Protein AF-A0A1Y2WF21-F1 (afdb_monomer_lite)

Sequence (396 aa):
MNDINPVLWDSDSPTSTESGTMVPTPSASRANSISQSSSTYVPPGPLDLTTLSTSSWRQPYPSIGQFAMTESDEVVAAGPNGLFYFRRIKDHDTQPWSEPRPFPSVQATLNESTVSGLALYSGRNSKGPDLLYLYCVSGGVLYSFYLIDKNHSSFIQGPSPLALYKVTGNPAVVRSSHSYSSYDQWSLVVACQSGGLLHTSATNSPSYNKSVSTRWEAVDHLATDLGIISAVSIVAIDKSSTFSDGEIELVAVCISRGQLHVVQGSFINQRKWEGKTSTRILHPGGVTGNPVLIANHVRAHQLDLLVPSAEGGIFHFVRTQSAPNDWHMIGRVAFPQNIPPASCLSFNSRFATHGTHELYALVQICGRLYHVKTTSNILPWHNSRLNPIEQPGPFF

Radius of gyration: 25.0 Å; chains: 1; bounding box: 71×90×62 Å

Structure (mmCIF, N/CA/C/O backbone):
data_AF-A0A1Y2WF21-F1
#
_entry.id   AF-A0A1Y2WF21-F1
#
loop_
_atom_site.group_PDB
_atom_site.id
_atom_site.type_symbol
_atom_site.label_atom_id
_atom_site.label_alt_id
_atom_site.label_comp_id
_atom_site.label_asym_id
_atom_site.label_entity_id
_atom_site.label_seq_id
_atom_site.pdbx_PDB_ins_code
_atom_site.Cartn_x
_atom_site.Cartn_y
_atom_site.Cartn_z
_atom_site.occupancy
_atom_site.B_iso_or_equiv
_atom_site.auth_seq_id
_atom_site.auth_comp_id
_atom_site.auth_asym_id
_atom_site.auth_atom_id
_atom_site.pdbx_PDB_model_num
ATOM 1 N N . MET A 1 1 ? -44.542 -40.855 -1.259 1.00 38.06 1 MET A N 1
ATOM 2 C CA .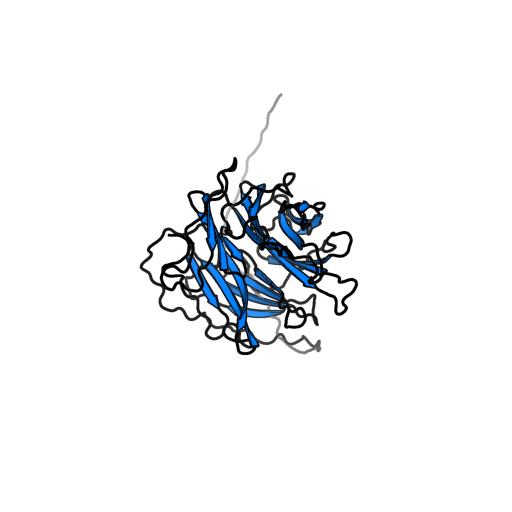 MET A 1 1 ? -44.920 -42.041 -0.461 1.00 38.06 1 MET A CA 1
ATOM 3 C C . MET A 1 1 ? -44.868 -43.249 -1.370 1.00 38.06 1 MET A C 1
ATOM 5 O O . MET A 1 1 ? -45.180 -43.089 -2.544 1.00 38.06 1 MET A O 1
ATOM 9 N N . ASN A 1 2 ? -44.496 -44.394 -0.800 1.00 35.12 2 ASN A N 1
ATOM 10 C CA . ASN A 1 2 ? -44.245 -45.691 -1.437 1.00 35.12 2 ASN A CA 1
ATOM 11 C C . ASN A 1 2 ? -42.897 -45.795 -2.166 1.00 35.12 2 ASN A C 1
ATOM 13 O O . ASN A 1 2 ? -42.768 -45.564 -3.365 1.00 35.12 2 ASN A O 1
ATOM 17 N N . ASP A 1 3 ? -41.910 -46.166 -1.356 1.00 31.25 3 ASP A N 1
ATOM 18 C CA . ASP A 1 3 ? -40.654 -46.826 -1.701 1.00 31.25 3 ASP A CA 1
ATOM 19 C C . ASP A 1 3 ? -40.860 -48.197 -2.388 1.00 31.25 3 ASP A C 1
ATOM 21 O O . ASP A 1 3 ? -41.972 -48.729 -2.389 1.00 31.25 3 ASP A O 1
ATOM 25 N N . ILE A 1 4 ? -39.751 -48.791 -2.867 1.00 34.94 4 ILE A N 1
ATOM 26 C CA . ILE A 1 4 ? -39.269 -50.182 -2.622 1.00 34.94 4 ILE A CA 1
ATOM 27 C C . ILE A 1 4 ? -38.436 -50.704 -3.827 1.00 34.94 4 ILE A C 1
ATOM 29 O O . ILE A 1 4 ? -38.961 -51.121 -4.854 1.00 34.94 4 ILE A O 1
ATOM 33 N N . ASN A 1 5 ? -37.105 -50.689 -3.650 1.00 35.59 5 ASN A N 1
ATOM 34 C CA . ASN A 1 5 ? -36.097 -51.587 -4.274 1.00 35.59 5 ASN A CA 1
ATOM 35 C C . ASN A 1 5 ? -36.220 -53.019 -3.656 1.00 35.59 5 ASN A C 1
ATOM 37 O O . ASN A 1 5 ? -36.968 -53.110 -2.681 1.00 35.59 5 ASN A O 1
ATOM 41 N N . PRO A 1 6 ? -35.492 -54.112 -4.042 1.00 49.31 6 PRO A N 1
ATOM 42 C CA . PRO A 1 6 ? -34.198 -54.186 -4.764 1.00 49.31 6 PRO A CA 1
ATOM 43 C C . PRO A 1 6 ? -33.973 -55.417 -5.701 1.00 49.31 6 PRO A C 1
ATOM 45 O O . PRO A 1 6 ? -34.881 -56.214 -5.903 1.00 49.31 6 PRO A O 1
ATOM 48 N N . VAL A 1 7 ? -32.733 -55.550 -6.230 1.00 31.39 7 VAL A N 1
ATOM 49 C CA . VAL A 1 7 ? -31.875 -56.750 -6.541 1.00 31.39 7 VAL A CA 1
ATOM 50 C C . VAL A 1 7 ? -30.767 -56.248 -7.506 1.00 31.39 7 VAL A C 1
ATOM 52 O O . VAL A 1 7 ? -31.122 -55.756 -8.571 1.00 31.39 7 VAL A O 1
ATOM 55 N N . LEU A 1 8 ? -29.445 -56.179 -7.248 1.00 28.67 8 LEU A N 1
ATOM 56 C CA . LEU A 1 8 ? -28.503 -56.651 -6.198 1.00 28.67 8 LEU A CA 1
ATOM 57 C C . LEU A 1 8 ? -27.903 -58.072 -6.407 1.00 28.67 8 LEU A C 1
ATOM 59 O O . LEU A 1 8 ? -28.650 -58.990 -6.717 1.00 28.67 8 LEU A O 1
ATOM 63 N N . TRP A 1 9 ? -26.589 -58.225 -6.136 1.00 29.02 9 TRP A N 1
ATOM 64 C CA . TRP A 1 9 ? -25.679 -59.388 -6.332 1.00 29.02 9 TRP A CA 1
ATOM 65 C C . TRP A 1 9 ? -25.315 -59.689 -7.809 1.00 29.02 9 TRP A C 1
ATOM 67 O O . TRP A 1 9 ? -26.204 -59.735 -8.650 1.00 29.02 9 TRP A O 1
ATOM 77 N N . ASP A 1 10 ? -24.071 -59.964 -8.230 1.00 27.72 10 ASP A N 1
ATOM 78 C CA . ASP A 1 10 ? -22.703 -59.763 -7.682 1.00 27.72 10 ASP A CA 1
ATOM 79 C C . ASP A 1 10 ? -21.684 -60.082 -8.832 1.00 27.72 10 ASP A C 1
ATOM 81 O O . ASP A 1 10 ? -22.137 -60.497 -9.901 1.00 27.72 10 ASP A O 1
ATOM 85 N N . SER A 1 11 ? -20.347 -59.926 -8.799 1.00 26.61 11 SER A N 1
ATOM 86 C CA . SER A 1 11 ? -19.338 -59.503 -7.796 1.00 26.61 11 SER A CA 1
ATOM 87 C C . SER A 1 11 ? -18.026 -59.016 -8.510 1.00 26.61 11 SER A C 1
ATOM 89 O O . SER A 1 11 ? -18.072 -58.515 -9.631 1.00 26.61 11 SER A O 1
ATOM 91 N N . ASP A 1 12 ? -16.863 -59.200 -7.864 1.00 25.42 12 ASP A N 1
ATOM 92 C CA . ASP A 1 12 ? -15.486 -59.371 -8.384 1.00 25.42 12 ASP A CA 1
ATOM 93 C C . ASP A 1 12 ? -14.573 -58.160 -8.713 1.00 25.42 12 ASP A C 1
ATOM 95 O O . ASP A 1 12 ? -14.558 -57.530 -9.768 1.00 25.42 12 ASP A O 1
ATOM 99 N N . SER A 1 13 ? -13.664 -57.944 -7.762 1.00 27.80 13 SER A N 1
ATOM 100 C CA . SER A 1 13 ? -12.319 -57.349 -7.826 1.00 27.80 13 SER A CA 1
ATOM 101 C C . SER A 1 13 ? -11.525 -57.984 -6.655 1.00 27.80 13 SER A C 1
ATOM 103 O O . SER A 1 13 ? -12.179 -58.584 -5.797 1.00 27.80 13 SER A O 1
ATOM 105 N N . PRO A 1 14 ? -10.186 -57.850 -6.493 1.00 37.50 14 PRO A N 1
ATOM 106 C CA . PRO A 1 14 ? -9.177 -57.141 -7.297 1.00 37.50 14 PRO A CA 1
ATOM 107 C C . PRO A 1 14 ? -7.892 -57.979 -7.569 1.00 37.50 14 PRO A C 1
ATOM 109 O O . PRO A 1 14 ? -7.777 -59.109 -7.109 1.00 37.50 14 PRO A O 1
ATOM 112 N N . THR A 1 15 ? -6.894 -57.398 -8.259 1.00 26.89 15 THR A N 1
ATOM 113 C CA . THR A 1 15 ? -5.407 -57.575 -8.141 1.00 26.89 15 THR A CA 1
ATOM 114 C C . THR A 1 15 ? -4.737 -57.043 -9.426 1.00 26.89 15 THR A C 1
ATOM 116 O O . THR A 1 15 ? -5.370 -57.042 -10.474 1.00 26.89 15 THR A O 1
ATOM 119 N N . SER A 1 16 ? -3.482 -56.582 -9.483 1.00 25.33 16 SER A N 1
ATOM 120 C CA . SER A 1 16 ? -2.619 -55.892 -8.505 1.00 25.33 16 SER A CA 1
ATOM 121 C C . SER A 1 16 ? -1.364 -55.362 -9.229 1.00 25.33 16 SER A C 1
ATOM 123 O O . SER A 1 16 ? -0.730 -56.135 -9.936 1.00 25.33 16 SER A O 1
ATOM 125 N N . THR A 1 17 ? -0.973 -54.110 -8.951 1.00 24.55 17 THR A N 1
ATOM 126 C CA . THR A 1 17 ? 0.406 -53.546 -9.020 1.00 24.55 17 THR A CA 1
ATOM 127 C C . THR A 1 17 ? 1.249 -53.532 -10.320 1.00 24.55 17 THR A C 1
ATOM 129 O O . THR A 1 17 ? 1.312 -54.479 -11.085 1.00 24.55 17 THR A O 1
ATOM 132 N N . GLU A 1 18 ? 2.025 -52.438 -10.417 1.00 25.33 18 GLU A N 1
ATOM 133 C CA . GLU A 1 18 ? 3.305 -52.233 -11.136 1.00 25.33 18 GLU A CA 1
ATOM 134 C C . GLU A 1 18 ? 3.357 -51.744 -12.609 1.00 25.33 18 GLU A C 1
ATOM 136 O O . GLU A 1 18 ? 3.348 -52.492 -13.577 1.00 25.33 18 GLU A O 1
ATOM 141 N N . SER A 1 19 ? 3.558 -50.418 -12.715 1.00 24.42 19 SER A N 1
ATOM 142 C CA . SER A 1 19 ? 4.787 -49.771 -13.230 1.00 24.42 19 SER A CA 1
ATOM 143 C C . SER A 1 19 ? 5.284 -50.046 -14.659 1.00 24.42 19 SER A C 1
ATOM 145 O O . SER A 1 19 ? 5.825 -51.107 -14.948 1.00 24.42 19 SER A O 1
ATOM 147 N N . GLY A 1 20 ? 5.319 -48.998 -15.504 1.00 23.25 20 GLY A N 1
ATOM 148 C CA . GLY A 1 20 ? 6.122 -49.047 -16.739 1.00 23.25 20 GLY A CA 1
ATOM 149 C C . GLY A 1 20 ? 5.909 -47.966 -17.809 1.00 23.25 20 GLY A C 1
ATOM 150 O O . GLY A 1 20 ? 5.874 -48.309 -18.988 1.00 23.25 20 GLY A O 1
ATOM 151 N N . THR A 1 21 ? 5.782 -46.674 -17.478 1.00 25.59 21 THR A N 1
ATOM 152 C CA . THR A 1 21 ? 5.677 -45.631 -18.525 1.00 25.59 21 THR A CA 1
ATOM 153 C C . THR A 1 21 ? 7.058 -45.253 -19.071 1.00 25.59 21 THR A C 1
ATOM 155 O O . THR A 1 21 ? 7.797 -44.499 -18.439 1.00 25.59 21 THR A O 1
ATOM 158 N N . MET A 1 22 ? 7.414 -45.763 -20.254 1.00 24.64 22 MET A N 1
ATOM 159 C CA . MET A 1 22 ? 8.662 -45.389 -20.933 1.00 24.64 22 MET A CA 1
ATOM 160 C C . MET A 1 22 ? 8.644 -43.932 -21.419 1.00 24.64 22 MET A C 1
ATOM 162 O O . MET A 1 22 ? 7.673 -43.473 -22.020 1.00 24.64 22 MET A O 1
ATOM 166 N N . VAL A 1 23 ? 9.759 -43.230 -21.207 1.00 25.30 23 VAL A N 1
ATOM 167 C CA . VAL A 1 23 ? 10.013 -41.874 -21.714 1.00 25.30 23 VAL A CA 1
ATOM 168 C C . VAL A 1 23 ? 10.704 -41.960 -23.082 1.00 25.30 23 VAL A C 1
ATOM 170 O O . VAL A 1 23 ? 11.808 -42.502 -23.151 1.00 25.30 23 VAL A O 1
ATOM 173 N N . PRO A 1 24 ? 10.129 -41.407 -24.166 1.00 26.61 24 PRO A N 1
ATOM 174 C CA . PRO A 1 24 ? 10.838 -41.236 -25.426 1.00 26.61 24 PRO A CA 1
ATOM 175 C C . PRO A 1 24 ? 11.580 -39.892 -25.455 1.00 26.61 24 PRO A C 1
ATOM 177 O O . PRO A 1 24 ? 10.970 -38.823 -25.471 1.00 26.61 24 PRO A O 1
ATOM 180 N N . THR A 1 25 ? 12.909 -39.943 -25.505 1.00 28.22 25 THR A N 1
ATOM 181 C CA . THR A 1 25 ? 13.780 -38.779 -25.732 1.00 28.22 25 THR A CA 1
ATOM 182 C C . THR A 1 25 ? 13.829 -38.418 -27.224 1.00 28.22 25 THR A C 1
ATOM 184 O O . THR A 1 25 ? 14.156 -39.291 -28.028 1.00 28.22 25 THR A O 1
ATOM 187 N N . PRO A 1 26 ? 13.624 -37.149 -27.625 1.00 27.75 26 PRO A N 1
ATOM 188 C CA . PRO A 1 26 ? 14.030 -36.663 -28.943 1.00 27.75 26 PRO A CA 1
ATOM 189 C C . PRO A 1 26 ? 15.386 -35.946 -28.864 1.00 27.75 26 PRO A C 1
ATOM 191 O O . PRO A 1 26 ? 15.542 -34.943 -28.167 1.00 27.75 26 PRO A O 1
ATOM 194 N N . SER A 1 27 ? 16.369 -36.456 -29.604 1.00 25.55 27 SER A N 1
ATOM 195 C CA . SER A 1 27 ? 17.699 -35.850 -29.742 1.00 25.55 27 SER A CA 1
ATOM 196 C C . SER A 1 27 ? 17.666 -34.543 -30.544 1.00 25.55 27 SER A C 1
ATOM 198 O O . SER A 1 27 ? 16.864 -34.371 -31.460 1.00 25.55 27 SER A O 1
ATOM 200 N N . ALA A 1 28 ? 18.584 -33.625 -30.239 1.00 29.52 28 ALA A N 1
ATOM 201 C CA . ALA A 1 28 ? 18.670 -32.321 -30.894 1.00 29.52 28 ALA A CA 1
ATOM 202 C C . ALA A 1 28 ? 19.182 -32.386 -32.347 1.00 29.52 28 ALA A C 1
ATOM 204 O O . ALA A 1 28 ? 20.128 -33.116 -32.634 1.00 29.52 28 ALA A O 1
ATOM 205 N N . SER A 1 29 ? 18.678 -31.505 -33.226 1.00 27.75 29 SER A N 1
ATOM 206 C CA . SER A 1 29 ? 19.541 -30.683 -34.101 1.00 27.75 29 SER A CA 1
ATOM 207 C C . SER A 1 29 ? 18.800 -29.559 -34.860 1.00 27.75 29 SER A C 1
ATOM 209 O O . SER A 1 29 ? 17.674 -29.721 -35.308 1.00 27.75 29 SER A O 1
ATOM 211 N N . ARG A 1 30 ? 19.521 -28.438 -35.043 1.00 26.12 30 ARG A N 1
ATOM 212 C CA . ARG A 1 30 ? 19.335 -27.344 -36.030 1.00 26.12 30 ARG A CA 1
ATOM 213 C C . ARG A 1 30 ? 18.093 -26.433 -35.957 1.00 26.12 30 ARG A C 1
ATOM 215 O O . ARG A 1 30 ? 17.154 -26.534 -36.731 1.00 26.12 30 ARG A O 1
ATOM 222 N N . ALA A 1 31 ? 18.251 -25.407 -35.119 1.00 29.44 31 ALA A N 1
ATOM 223 C CA . ALA A 1 31 ? 18.322 -23.995 -35.525 1.00 29.44 31 ALA A CA 1
ATOM 224 C C . ALA A 1 31 ? 17.343 -23.458 -36.595 1.00 29.44 31 ALA A C 1
ATOM 226 O O . ALA A 1 31 ? 17.548 -23.640 -37.792 1.00 29.44 31 ALA A O 1
ATOM 227 N N . ASN A 1 32 ? 16.441 -22.580 -36.148 1.00 26.05 32 ASN A N 1
ATOM 228 C CA . ASN A 1 32 ? 16.127 -21.344 -36.866 1.00 26.05 32 ASN A CA 1
ATOM 229 C C . ASN A 1 32 ? 16.119 -20.180 -35.865 1.00 26.05 32 ASN A C 1
ATOM 231 O O . ASN A 1 32 ? 15.619 -20.310 -34.748 1.00 26.05 32 ASN A O 1
ATOM 235 N N . SER A 1 33 ? 16.748 -19.067 -36.236 1.00 35.03 33 SER A N 1
ATOM 236 C CA . SER A 1 33 ? 17.044 -17.954 -35.334 1.00 35.03 33 SER A CA 1
ATOM 237 C C . SER A 1 33 ? 15.848 -17.022 -35.148 1.00 35.03 33 SER A C 1
ATOM 239 O O . SER A 1 33 ? 15.512 -16.260 -36.053 1.00 35.03 33 SER A O 1
ATOM 241 N N . ILE A 1 34 ? 15.281 -17.005 -33.943 1.00 30.16 34 ILE A N 1
ATOM 242 C CA . ILE A 1 34 ? 14.527 -15.859 -33.427 1.00 30.16 34 ILE A CA 1
ATOM 243 C C . ILE A 1 34 ? 15.347 -15.302 -32.266 1.00 30.16 34 ILE A C 1
ATOM 245 O O . ILE A 1 34 ? 15.640 -16.014 -31.306 1.00 30.16 34 ILE A O 1
ATOM 249 N N . SER A 1 35 ? 15.766 -14.045 -32.381 1.00 28.11 35 SER A N 1
ATOM 250 C CA . SER A 1 35 ? 16.578 -13.359 -31.379 1.00 28.11 35 SER A CA 1
ATOM 251 C C . SER A 1 35 ? 15.769 -13.123 -30.103 1.00 28.11 35 SER A C 1
ATOM 253 O O . SER A 1 35 ? 15.058 -12.124 -29.987 1.00 28.11 35 SER A O 1
ATOM 255 N N . GLN A 1 36 ? 15.883 -14.035 -29.137 1.00 29.95 36 GLN A N 1
ATOM 256 C CA . GLN A 1 36 ? 15.443 -13.772 -27.771 1.00 29.95 36 GLN A CA 1
ATOM 257 C C . GLN A 1 36 ? 16.293 -12.642 -27.184 1.00 29.95 36 GLN A C 1
ATOM 259 O O . GLN A 1 36 ? 17.523 -12.714 -27.173 1.00 29.95 36 GLN A O 1
ATOM 264 N N . SER A 1 37 ? 15.629 -11.602 -26.682 1.00 29.11 37 SER A N 1
ATOM 265 C CA . SER A 1 37 ? 16.255 -10.557 -25.878 1.00 29.11 37 SER A CA 1
ATOM 266 C C . SER A 1 37 ? 16.905 -11.184 -24.645 1.00 29.11 37 SER A C 1
ATOM 268 O O . SER A 1 37 ? 16.221 -11.789 -23.818 1.00 29.11 37 SER A O 1
ATOM 270 N N . SER A 1 38 ? 18.221 -11.040 -24.518 1.00 32.75 38 SER A N 1
ATOM 271 C CA . SER A 1 38 ? 19.000 -11.577 -23.405 1.00 32.75 38 SER A CA 1
ATOM 272 C C . SER A 1 38 ? 18.574 -10.952 -22.072 1.00 32.75 38 SER A C 1
ATOM 274 O O . SER A 1 38 ? 18.927 -9.808 -21.787 1.00 32.75 38 SER A O 1
ATOM 276 N N . SER A 1 39 ? 17.855 -11.700 -21.230 1.00 34.22 39 SER A N 1
ATOM 277 C CA . SER A 1 39 ? 17.622 -11.310 -19.836 1.00 34.22 39 SER A CA 1
ATOM 278 C C . SER A 1 39 ? 18.895 -11.545 -19.020 1.00 34.22 39 SER A C 1
ATOM 280 O O . SER A 1 39 ? 19.296 -12.690 -18.789 1.00 34.22 39 SER A O 1
ATOM 282 N N . THR A 1 40 ? 19.552 -10.466 -18.608 1.00 36.28 40 THR A N 1
ATOM 283 C CA . THR A 1 40 ? 20.873 -10.512 -17.974 1.00 36.28 40 THR A CA 1
ATOM 284 C C . THR A 1 40 ? 20.813 -11.056 -16.538 1.00 36.28 40 THR A C 1
ATOM 286 O O . THR A 1 40 ? 20.223 -10.442 -15.660 1.00 36.28 40 THR A O 1
ATOM 289 N N . TYR A 1 41 ? 21.440 -12.220 -16.350 1.00 31.78 41 TYR A N 1
ATOM 290 C CA . TYR A 1 41 ? 21.929 -12.889 -15.128 1.00 31.78 41 TYR A CA 1
ATOM 291 C C . TYR A 1 41 ? 21.590 -12.316 -13.724 1.00 31.78 41 TYR A C 1
ATOM 293 O O . TYR A 1 41 ? 21.931 -11.185 -13.388 1.00 31.78 41 TYR A O 1
ATOM 301 N N . VAL A 1 42 ? 21.053 -13.177 -12.845 1.00 46.22 42 VAL A N 1
ATOM 302 C CA . VAL A 1 42 ? 20.720 -12.900 -11.428 1.00 46.22 42 VAL A CA 1
ATOM 303 C C . VAL A 1 42 ? 21.725 -13.598 -10.501 1.00 46.22 42 VAL A C 1
ATOM 305 O O . VAL A 1 42 ? 21.850 -14.820 -10.578 1.00 46.22 42 VAL A O 1
ATOM 308 N N . PRO A 1 43 ? 22.419 -12.863 -9.608 1.00 34.88 43 PRO A N 1
ATOM 309 C CA . PRO A 1 43 ? 22.374 -13.242 -8.187 1.00 34.88 43 PRO A CA 1
ATOM 310 C C . PRO A 1 43 ? 22.566 -12.068 -7.199 1.00 34.88 43 PRO A C 1
ATOM 312 O O . PRO A 1 43 ? 23.615 -11.422 -7.186 1.00 34.88 43 PRO A O 1
ATOM 315 N N . PRO A 1 44 ? 21.640 -11.874 -6.248 1.00 47.03 44 PRO A N 1
ATOM 316 C CA . PRO A 1 44 ? 22.011 -11.382 -4.922 1.00 47.03 44 PRO A CA 1
ATOM 317 C C . PRO A 1 44 ? 22.332 -12.552 -3.989 1.00 47.03 44 PRO A C 1
ATOM 319 O O . PRO A 1 44 ? 21.581 -13.525 -3.911 1.00 47.03 44 PRO A O 1
ATOM 322 N N . GLY A 1 45 ? 23.448 -12.445 -3.268 1.00 47.03 45 GLY A N 1
ATOM 323 C CA . GLY A 1 45 ? 23.753 -13.345 -2.156 1.00 47.03 45 GLY A CA 1
ATOM 324 C C . GLY A 1 45 ? 22.784 -13.159 -0.978 1.00 47.03 45 GLY A C 1
ATOM 325 O O . GLY A 1 45 ? 21.966 -12.230 -0.988 1.00 47.03 45 GLY A O 1
ATOM 326 N N . PRO A 1 46 ? 22.862 -14.023 0.049 1.00 49.72 46 PRO A N 1
ATOM 327 C CA . PRO A 1 46 ? 22.112 -13.819 1.283 1.00 49.72 46 PRO A CA 1
ATOM 328 C C . PRO A 1 46 ? 22.493 -12.481 1.927 1.00 49.72 46 PRO A C 1
ATOM 330 O O . PRO A 1 46 ? 23.646 -12.055 1.850 1.00 49.72 46 PRO A O 1
ATOM 333 N N . LEU A 1 47 ? 21.537 -11.831 2.594 1.00 52.78 47 LEU A N 1
ATOM 334 C CA . LEU A 1 47 ? 21.857 -10.695 3.461 1.00 52.78 47 LEU A CA 1
ATOM 335 C C . LEU A 1 47 ? 22.750 -11.173 4.610 1.00 52.78 47 LEU A C 1
ATOM 337 O O . LEU A 1 47 ? 22.383 -12.106 5.328 1.00 52.78 47 LEU A O 1
ATOM 341 N N . ASP A 1 48 ? 23.882 -10.498 4.809 1.00 49.31 48 ASP A N 1
ATOM 342 C CA . ASP A 1 48 ? 24.742 -10.709 5.973 1.00 49.31 48 ASP A CA 1
ATOM 343 C C . ASP A 1 48 ? 23.938 -10.412 7.246 1.00 49.31 48 ASP A C 1
ATOM 345 O O . ASP A 1 48 ? 23.536 -9.270 7.494 1.00 49.31 48 ASP A O 1
ATOM 349 N N . LEU A 1 49 ? 23.727 -11.426 8.083 1.00 42.91 49 LEU A N 1
ATOM 350 C CA . LEU A 1 49 ? 23.226 -11.228 9.437 1.00 42.91 49 LEU A CA 1
ATOM 351 C C . LEU A 1 49 ? 24.397 -10.958 10.376 1.00 42.91 49 LEU A C 1
ATOM 353 O O . LEU A 1 49 ? 25.292 -11.790 10.523 1.00 42.91 49 LEU A O 1
ATOM 357 N N . THR A 1 50 ? 24.335 -9.848 11.110 1.00 40.75 50 THR A N 1
ATOM 358 C CA . THR A 1 50 ? 24.906 -9.855 12.458 1.00 40.75 50 THR A CA 1
ATOM 359 C C . THR A 1 50 ? 24.118 -10.862 13.292 1.00 40.75 50 THR A C 1
ATOM 361 O O . THR A 1 50 ? 22.902 -10.980 13.135 1.00 40.75 50 THR A O 1
ATOM 364 N N . THR A 1 51 ? 24.814 -11.619 14.144 1.00 39.56 51 THR A N 1
ATOM 365 C CA . THR A 1 51 ? 24.251 -12.702 14.967 1.00 39.56 51 THR A CA 1
ATOM 366 C C . THR A 1 51 ? 22.894 -12.326 15.556 1.00 39.56 51 THR A C 1
ATOM 368 O O . THR A 1 51 ? 22.810 -11.397 16.359 1.00 39.56 51 THR A O 1
ATOM 371 N N . LEU A 1 52 ? 21.841 -13.053 15.165 1.00 39.75 52 LEU A N 1
ATOM 372 C CA . LEU A 1 52 ? 20.504 -12.859 15.718 1.00 39.75 52 LEU A CA 1
ATOM 373 C C . LEU A 1 52 ? 20.560 -13.049 17.234 1.00 39.75 52 LEU A C 1
ATOM 375 O O . LEU A 1 52 ? 20.849 -14.147 17.709 1.00 39.75 52 LEU A O 1
ATOM 379 N N . SER A 1 53 ? 20.249 -11.989 17.979 1.00 38.25 53 SER A N 1
ATOM 380 C CA . SER A 1 53 ? 20.068 -12.058 19.425 1.00 38.25 53 SER A CA 1
ATOM 381 C C . SER A 1 53 ? 18.951 -13.062 19.739 1.00 38.25 53 SER A C 1
ATOM 383 O O . SER A 1 53 ? 17.768 -12.843 19.446 1.00 38.25 53 SER A O 1
ATOM 385 N N . THR A 1 54 ? 19.339 -14.219 20.281 1.00 38.97 54 THR A N 1
ATOM 386 C CA . THR A 1 54 ? 18.416 -15.279 20.717 1.00 38.97 54 THR A CA 1
ATOM 387 C C . THR A 1 54 ? 17.722 -14.908 22.027 1.00 38.97 54 THR A C 1
ATOM 389 O O . THR A 1 54 ? 16.629 -15.401 22.298 1.00 38.97 54 THR A O 1
ATOM 392 N N . SER A 1 55 ? 18.300 -13.978 22.793 1.00 37.41 55 SER A N 1
ATOM 393 C CA . SER A 1 55 ? 17.704 -13.320 23.959 1.00 37.41 55 SER A CA 1
ATOM 394 C C . SER A 1 55 ? 16.536 -12.404 23.566 1.00 37.41 55 SER A C 1
ATOM 396 O O . SER A 1 55 ? 16.663 -11.183 23.482 1.00 37.41 55 SER A O 1
ATOM 398 N N . SER A 1 56 ? 15.370 -13.006 23.329 1.00 37.62 56 SER A N 1
ATOM 399 C CA . SER A 1 56 ? 14.110 -12.287 23.139 1.00 37.62 56 SER A CA 1
ATOM 400 C C . SER A 1 56 ? 13.646 -11.614 24.429 1.00 37.62 56 SER A C 1
ATOM 402 O O . SER A 1 56 ? 13.496 -12.291 25.443 1.00 37.62 56 SER A O 1
ATOM 404 N N . TRP A 1 57 ? 13.303 -10.327 24.355 1.00 35.94 57 TRP A N 1
ATOM 405 C CA . TRP A 1 57 ? 12.736 -9.576 25.485 1.00 35.94 57 TRP A CA 1
ATOM 406 C C . TRP A 1 57 ? 11.341 -8.976 25.219 1.00 35.94 57 TRP A C 1
ATOM 408 O O . TRP A 1 57 ? 10.901 -8.122 25.981 1.00 35.94 57 TRP A O 1
ATOM 418 N N . ARG A 1 58 ? 10.617 -9.420 24.173 1.00 43.94 58 ARG A N 1
ATOM 419 C CA . ARG A 1 58 ? 9.193 -9.080 23.936 1.00 43.94 58 ARG A CA 1
ATOM 420 C C . ARG A 1 58 ? 8.389 -10.219 23.308 1.00 43.94 58 ARG A C 1
ATOM 422 O O . ARG A 1 58 ? 8.956 -11.116 22.684 1.00 43.94 58 ARG A O 1
ATOM 429 N N . GLN A 1 59 ? 7.066 -10.141 23.480 1.00 45.97 59 GLN A N 1
ATOM 430 C CA . GLN A 1 59 ? 6.087 -10.977 22.782 1.00 45.97 59 GLN A CA 1
ATOM 431 C C . GLN A 1 59 ? 6.176 -10.773 21.253 1.00 45.97 59 GLN A C 1
ATOM 433 O O . GLN A 1 59 ? 6.545 -9.681 20.813 1.00 45.97 59 GLN A O 1
ATOM 438 N N . PRO A 1 60 ? 5.858 -11.793 20.433 1.00 50.31 60 PRO A N 1
ATOM 439 C CA . PRO A 1 60 ? 5.799 -11.640 18.980 1.00 50.31 60 PRO A CA 1
ATOM 440 C C . PRO A 1 60 ? 4.648 -10.711 18.570 1.00 50.31 60 PRO A C 1
ATOM 442 O O . PRO A 1 60 ? 3.518 -10.930 18.995 1.00 50.31 60 PRO A O 1
ATOM 445 N N . TYR A 1 61 ? 4.905 -9.736 17.693 1.00 51.34 61 TYR A N 1
ATOM 446 C CA . TYR A 1 61 ? 3.831 -8.999 17.009 1.00 51.34 61 TYR A CA 1
ATOM 447 C C . TYR A 1 61 ? 3.020 -9.958 16.112 1.00 51.34 61 TYR A C 1
ATOM 449 O O . TYR A 1 61 ? 3.621 -10.860 15.515 1.00 51.34 61 TYR A O 1
ATOM 457 N N . PRO A 1 62 ? 1.702 -9.778 15.919 1.00 49.16 62 PRO A N 1
ATOM 458 C CA . PRO A 1 62 ? 0.955 -10.653 15.020 1.00 49.16 62 PRO A CA 1
ATOM 459 C C . PRO A 1 62 ? 1.340 -10.488 13.554 1.00 49.16 62 PRO A C 1
ATOM 461 O O . PRO A 1 62 ? 2.061 -9.572 13.152 1.00 49.16 62 PRO A O 1
ATOM 464 N N . SER A 1 63 ? 0.926 -11.462 12.752 1.00 53.78 63 SER A N 1
ATOM 465 C CA . SER A 1 63 ? 1.711 -11.875 11.597 1.00 53.78 63 SER A CA 1
ATOM 466 C C . SER A 1 63 ? 1.739 -10.888 10.431 1.00 53.78 63 SER A C 1
ATOM 468 O O . SER A 1 63 ? 2.799 -10.791 9.832 1.00 53.78 63 SER A O 1
ATOM 470 N N . ILE A 1 64 ? 0.669 -10.166 10.074 1.00 56.28 64 ILE A N 1
ATOM 471 C CA . ILE A 1 64 ? 0.637 -9.297 8.871 1.00 56.28 64 ILE A CA 1
ATOM 472 C C . ILE A 1 64 ? -0.116 -7.986 9.145 1.00 56.28 64 ILE A C 1
ATOM 474 O O . ILE A 1 64 ? -1.135 -7.976 9.826 1.00 56.28 64 ILE A O 1
ATOM 478 N N . GLY A 1 65 ? 0.347 -6.886 8.538 1.00 57.09 65 GLY A N 1
ATOM 479 C CA . GLY A 1 65 ? -0.494 -5.723 8.212 1.00 57.09 65 GLY A CA 1
ATOM 480 C C . GLY A 1 65 ? -0.752 -4.701 9.319 1.00 57.09 65 GLY A C 1
ATOM 481 O O . GLY A 1 65 ? -1.377 -3.672 9.069 1.00 57.09 65 GLY A O 1
ATOM 482 N N . GLN A 1 66 ? -0.240 -4.949 10.521 1.00 74.81 66 GLN A N 1
ATOM 483 C CA . GLN A 1 66 ? -0.585 -4.205 11.735 1.00 74.81 66 GLN A CA 1
ATOM 484 C C . GLN A 1 66 ? 0.347 -3.048 12.081 1.00 74.81 66 GLN A C 1
ATOM 486 O O . GLN A 1 66 ? 0.288 -2.544 13.197 1.00 74.81 66 GLN A O 1
ATOM 491 N N . PHE A 1 67 ? 1.164 -2.581 11.140 1.00 77.50 67 PHE A N 1
ATOM 492 C CA . PHE A 1 67 ? 1.863 -1.307 11.266 1.00 77.50 67 PHE A CA 1
ATOM 493 C C . PHE A 1 67 ? 1.857 -0.543 9.943 1.00 77.50 67 PHE A C 1
ATOM 495 O O . PHE A 1 67 ? 1.801 -1.134 8.865 1.00 77.50 67 PHE A O 1
ATOM 502 N N . ALA A 1 68 ? 1.931 0.778 10.048 1.00 79.69 68 ALA A N 1
ATOM 503 C CA . ALA A 1 68 ? 2.124 1.703 8.942 1.00 79.69 68 ALA A CA 1
ATOM 504 C C . ALA A 1 68 ? 3.116 2.792 9.367 1.00 79.69 68 ALA A C 1
ATOM 506 O O . ALA A 1 68 ? 3.209 3.114 10.552 1.00 79.69 68 ALA A O 1
ATOM 507 N N . MET A 1 69 ? 3.850 3.354 8.407 1.00 78.38 69 MET A N 1
ATOM 508 C CA . MET A 1 69 ? 4.906 4.338 8.653 1.00 78.38 69 MET A CA 1
ATOM 509 C C . MET A 1 69 ? 4.874 5.462 7.606 1.00 78.38 69 MET A C 1
ATOM 511 O O . MET A 1 69 ? 4.525 5.209 6.454 1.00 78.38 69 MET A O 1
ATOM 515 N N . THR A 1 70 ? 5.233 6.690 7.997 1.00 75.44 70 THR A N 1
ATOM 516 C CA . THR A 1 70 ? 5.447 7.827 7.079 1.00 75.44 70 THR A CA 1
ATOM 517 C C . THR A 1 70 ? 6.930 8.058 6.785 1.00 75.44 70 THR A C 1
ATOM 519 O O . THR A 1 70 ? 7.809 7.608 7.521 1.00 75.44 70 THR A O 1
ATOM 522 N N . GLU A 1 71 ? 7.221 8.845 5.745 1.00 66.81 71 GLU A N 1
ATOM 523 C CA . GLU A 1 71 ? 8.581 9.309 5.424 1.00 66.81 71 GLU A CA 1
ATOM 524 C C . GLU A 1 71 ? 9.250 10.096 6.570 1.00 66.81 71 GLU A C 1
ATOM 526 O O . GLU A 1 71 ? 10.475 10.184 6.642 1.00 66.81 71 GLU A O 1
ATOM 531 N N . SER A 1 72 ? 8.451 10.660 7.482 1.00 65.12 72 SER A N 1
ATOM 532 C CA . SER A 1 72 ? 8.905 11.462 8.624 1.00 65.12 72 SER A CA 1
ATOM 533 C C . SER A 1 72 ? 9.282 10.631 9.858 1.00 65.12 72 SER A C 1
ATOM 535 O O . SER A 1 72 ? 9.531 11.210 10.918 1.00 65.12 72 SER A O 1
ATOM 537 N N . ASP A 1 73 ? 9.353 9.302 9.724 1.00 70.75 73 ASP A N 1
ATOM 538 C CA . ASP A 1 73 ? 9.517 8.335 10.816 1.00 70.75 73 ASP A CA 1
ATOM 539 C C . ASP A 1 73 ? 8.400 8.450 11.883 1.00 70.75 73 ASP A C 1
ATOM 541 O O . ASP A 1 73 ? 8.636 8.372 13.091 1.00 70.75 73 ASP A O 1
ATOM 545 N N . GLU A 1 74 ? 7.157 8.650 11.440 1.00 79.88 74 GLU A N 1
ATOM 546 C CA . GLU A 1 74 ? 5.962 8.436 12.265 1.00 79.88 74 GLU A CA 1
ATOM 547 C C . GLU A 1 74 ? 5.458 7.011 12.036 1.00 79.88 74 GLU A C 1
ATOM 549 O O . GLU A 1 74 ? 5.429 6.550 10.897 1.00 79.88 74 GLU A O 1
ATOM 554 N N . VAL A 1 75 ? 5.055 6.314 13.097 1.00 79.81 75 VAL A N 1
ATOM 555 C CA . VAL A 1 75 ? 4.621 4.912 13.050 1.00 79.81 75 VAL A CA 1
ATOM 556 C C . VAL A 1 75 ? 3.303 4.761 13.799 1.00 79.81 75 VAL A C 1
ATOM 558 O O . VAL A 1 75 ? 3.151 5.256 14.914 1.00 79.81 75 VAL A O 1
ATOM 561 N N . VAL A 1 76 ? 2.356 4.031 13.214 1.00 84.56 76 VAL A N 1
ATOM 562 C CA . VAL A 1 76 ? 1.189 3.502 13.932 1.00 84.56 76 VAL A CA 1
ATOM 563 C C . VAL A 1 76 ? 1.261 1.986 13.911 1.00 84.56 76 VAL A C 1
ATOM 565 O O . VAL A 1 76 ? 1.578 1.419 12.866 1.00 84.56 76 VAL A O 1
ATOM 568 N N . ALA A 1 77 ? 0.924 1.333 15.024 1.00 82.25 77 ALA A N 1
ATOM 569 C CA . ALA A 1 77 ? 0.672 -0.105 15.040 1.00 82.25 77 ALA A CA 1
ATOM 570 C C . ALA A 1 77 ? -0.573 -0.489 15.848 1.00 82.25 77 ALA A C 1
ATOM 572 O O . ALA A 1 77 ? -0.998 0.246 16.739 1.00 82.25 77 ALA A O 1
ATOM 573 N N . ALA A 1 78 ? -1.130 -1.661 15.548 1.00 82.50 78 ALA A N 1
ATOM 574 C CA . ALA A 1 78 ? -2.090 -2.343 16.406 1.00 82.50 78 ALA A CA 1
ATOM 575 C C . ALA A 1 78 ? -1.335 -3.254 17.385 1.00 82.50 78 ALA A C 1
ATOM 577 O O . ALA A 1 78 ? -0.541 -4.089 16.962 1.00 82.50 78 ALA A O 1
ATOM 578 N N . GLY A 1 79 ? -1.582 -3.079 18.681 1.00 77.81 79 GLY A N 1
ATOM 579 C CA . GLY A 1 79 ? -1.132 -3.976 19.747 1.00 77.81 79 GLY A CA 1
ATOM 580 C C . GLY A 1 79 ? -2.325 -4.588 20.492 1.00 77.81 79 GLY A C 1
ATOM 581 O O . GLY A 1 79 ? -3.475 -4.337 20.115 1.00 77.81 79 GLY A O 1
ATOM 582 N N . PRO A 1 80 ? -2.103 -5.355 21.574 1.00 76.62 80 PRO A N 1
ATOM 583 C CA . PRO A 1 80 ? -3.164 -6.105 22.259 1.00 76.62 80 PRO A CA 1
ATOM 584 C C . PRO A 1 80 ? -4.272 -5.209 22.833 1.00 76.62 80 PRO A C 1
ATOM 586 O O . PRO A 1 80 ? -5.451 -5.570 22.808 1.00 76.62 80 PRO A O 1
ATOM 589 N N . ASN A 1 81 ? -3.901 -4.008 23.290 1.00 75.44 81 ASN A N 1
ATOM 590 C CA . ASN A 1 81 ? -4.797 -3.069 23.972 1.00 75.44 81 ASN A CA 1
ATOM 591 C C . ASN A 1 81 ? -5.365 -1.961 23.063 1.00 75.44 81 ASN A C 1
ATOM 593 O O . ASN A 1 81 ? -6.125 -1.125 23.548 1.00 75.44 81 ASN A O 1
ATOM 597 N N . GLY A 1 82 ? -5.013 -1.917 21.771 1.00 83.94 82 GLY A N 1
ATOM 598 C CA . GLY A 1 82 ? -5.512 -0.886 20.855 1.00 83.94 82 GLY A CA 1
ATOM 599 C C . GLY A 1 82 ? -4.559 -0.514 19.717 1.00 83.94 82 GLY A C 1
ATOM 600 O O . GLY A 1 82 ? -3.527 -1.152 19.507 1.00 83.94 82 GLY A O 1
ATOM 601 N N . LEU A 1 83 ? -4.901 0.563 19.005 1.00 86.62 83 LEU A N 1
ATOM 602 C CA . LEU A 1 83 ? -3.986 1.274 18.113 1.00 86.62 83 LEU A CA 1
ATOM 603 C C . LEU A 1 83 ? -3.100 2.232 18.914 1.00 86.62 83 LEU A C 1
ATOM 605 O O . LEU A 1 83 ? -3.576 2.919 19.821 1.00 86.62 83 LEU A O 1
ATOM 609 N N . PHE A 1 84 ? -1.838 2.333 18.511 1.00 81.94 84 PHE A N 1
ATOM 610 C CA . PHE A 1 84 ? -0.831 3.182 19.133 1.00 81.94 84 PHE A CA 1
ATOM 611 C C . PHE A 1 84 ? -0.083 3.993 18.081 1.00 81.94 84 PHE A C 1
ATOM 613 O O . PHE A 1 84 ? 0.362 3.438 17.077 1.00 81.94 84 PHE A O 1
ATOM 620 N N . TYR A 1 85 ? 0.074 5.293 18.327 1.00 85.00 85 TYR A N 1
ATOM 621 C CA . TYR A 1 85 ? 0.867 6.199 17.498 1.00 85.00 85 TYR A CA 1
ATOM 622 C C . TYR A 1 85 ? 2.176 6.595 18.184 1.00 85.00 85 TYR A C 1
ATOM 624 O O . TYR A 1 85 ? 2.184 6.935 19.369 1.00 85.00 85 TYR A O 1
ATOM 632 N N . PHE A 1 86 ? 3.247 6.617 17.393 1.00 79.31 86 PHE A N 1
ATOM 633 C CA . PHE A 1 86 ? 4.604 6.975 17.783 1.00 79.31 86 PHE A CA 1
ATOM 634 C C . PHE A 1 86 ? 5.218 7.908 16.745 1.00 79.31 86 PHE A C 1
ATOM 636 O O . PHE A 1 86 ? 4.992 7.772 15.542 1.00 79.31 86 PHE A O 1
ATOM 643 N N . ARG A 1 87 ? 6.072 8.817 17.203 1.00 78.44 87 ARG A N 1
ATOM 644 C CA . ARG A 1 87 ? 6.887 9.673 16.344 1.00 78.44 87 ARG A CA 1
ATOM 645 C C . ARG A 1 87 ? 8.343 9.571 16.753 1.00 78.44 87 ARG A C 1
ATOM 647 O O . ARG A 1 87 ? 8.646 9.625 17.945 1.00 78.44 87 ARG A O 1
ATOM 654 N N . ARG A 1 88 ? 9.243 9.464 15.777 1.00 73.31 88 ARG A N 1
ATOM 655 C CA . ARG A 1 88 ? 10.677 9.461 16.047 1.00 73.31 88 ARG A CA 1
ATOM 656 C C . ARG A 1 88 ? 11.149 10.810 16.590 1.00 73.31 88 ARG A C 1
ATOM 658 O O . ARG A 1 88 ? 10.854 11.864 16.022 1.00 73.31 88 ARG A O 1
ATOM 665 N N . ILE A 1 89 ? 11.937 10.760 17.655 1.00 71.75 89 ILE A N 1
ATOM 666 C CA . ILE A 1 89 ? 12.667 11.895 18.216 1.00 71.75 89 ILE A CA 1
ATOM 667 C C . ILE A 1 89 ? 14.076 11.834 17.622 1.00 71.75 89 ILE A C 1
ATOM 669 O O . ILE A 1 89 ? 14.838 10.914 17.908 1.00 71.75 89 ILE A O 1
ATOM 673 N N . LYS A 1 90 ? 14.396 12.766 16.715 1.00 62.75 90 LYS A N 1
ATOM 674 C CA . LYS A 1 90 ? 15.613 12.687 15.885 1.00 62.75 90 LYS A CA 1
ATOM 675 C C . LYS A 1 90 ? 16.909 12.990 16.647 1.00 62.75 90 LYS A C 1
ATOM 677 O O . LYS A 1 90 ? 17.956 12.526 16.215 1.00 62.75 90 LYS A O 1
ATOM 682 N N . ASP A 1 91 ? 16.804 13.678 17.784 1.00 59.59 91 ASP A N 1
ATOM 683 C CA . ASP A 1 91 ? 17.936 14.232 18.538 1.00 59.59 91 ASP A CA 1
ATOM 684 C C . ASP A 1 91 ? 18.061 13.642 19.964 1.00 59.59 91 ASP A C 1
ATOM 686 O O . ASP A 1 91 ? 18.568 14.306 20.866 1.00 59.59 91 ASP A O 1
ATOM 690 N N . HIS A 1 92 ? 17.546 12.426 20.210 1.00 49.38 92 HIS A N 1
ATOM 691 C CA . HIS A 1 92 ? 17.543 11.813 21.549 1.00 49.38 92 HIS A CA 1
ATOM 692 C C . HIS A 1 92 ? 17.984 10.338 21.536 1.00 49.38 92 HIS A C 1
ATOM 694 O O . HIS A 1 92 ? 17.165 9.419 21.466 1.00 49.38 92 HIS A O 1
ATOM 700 N N . ASP A 1 93 ? 19.294 10.116 21.668 1.00 53.47 93 ASP A N 1
ATOM 701 C CA . ASP A 1 93 ? 19.961 8.809 21.521 1.00 53.47 93 ASP A CA 1
ATOM 702 C C . ASP A 1 93 ? 19.379 7.681 22.394 1.00 53.47 93 ASP A C 1
ATOM 704 O O . ASP A 1 93 ? 19.400 6.515 22.003 1.00 53.47 93 ASP A O 1
ATOM 708 N N . THR A 1 94 ? 18.838 8.008 23.573 1.00 55.53 94 THR A N 1
ATOM 709 C CA . THR A 1 94 ? 18.312 7.031 24.548 1.00 55.53 94 THR A CA 1
ATOM 710 C C . THR A 1 94 ? 16.785 6.908 24.573 1.00 55.53 94 THR A C 1
ATOM 712 O O . THR A 1 94 ? 16.260 6.046 25.274 1.00 55.53 94 THR A O 1
ATOM 715 N N . GLN A 1 95 ? 16.065 7.746 23.821 1.00 56.91 95 GLN A N 1
ATOM 716 C CA . GLN A 1 95 ? 14.598 7.720 23.688 1.00 56.91 95 GLN A CA 1
ATOM 717 C C . GLN A 1 95 ? 14.227 8.191 22.273 1.00 56.91 95 GLN A C 1
ATOM 719 O O . GLN A 1 95 ? 13.687 9.282 22.094 1.00 56.91 95 GLN A O 1
ATOM 724 N N . PRO A 1 96 ? 14.535 7.400 21.229 1.00 65.12 96 PRO A N 1
ATOM 725 C CA . PRO A 1 96 ? 14.359 7.831 19.846 1.00 65.12 96 PRO A CA 1
ATOM 726 C C . PRO A 1 96 ? 12.888 7.833 19.395 1.00 65.12 96 PRO A C 1
ATOM 728 O O . PRO A 1 96 ? 12.623 8.056 18.217 1.00 65.12 96 PRO A O 1
ATOM 731 N N . TRP A 1 97 ? 11.927 7.606 20.297 1.00 71.06 97 TRP A N 1
ATOM 732 C CA . TRP A 1 97 ? 10.487 7.568 20.034 1.00 71.06 97 TRP A CA 1
ATOM 733 C C . TRP A 1 97 ? 9.711 8.288 21.133 1.00 71.06 97 TRP A C 1
ATOM 735 O O . TRP A 1 97 ? 10.093 8.252 22.299 1.00 71.06 97 TRP A O 1
ATOM 745 N N . SER A 1 98 ? 8.602 8.921 20.757 1.00 73.69 98 SER A N 1
ATOM 746 C CA . SER A 1 98 ? 7.627 9.458 21.705 1.00 73.69 98 SER A CA 1
ATOM 747 C C . SER A 1 98 ? 6.886 8.353 22.458 1.00 73.69 98 SER A C 1
ATOM 749 O O . SER A 1 98 ? 6.608 7.306 21.876 1.00 73.69 98 SER A O 1
ATOM 751 N N . GLU A 1 99 ? 6.421 8.662 23.668 1.00 73.19 99 GLU A N 1
ATOM 752 C CA . GLU A 1 99 ? 5.410 7.868 24.381 1.00 73.19 99 GLU A CA 1
ATOM 753 C C . GLU A 1 99 ? 4.203 7.504 23.484 1.00 73.19 99 GLU A C 1
ATOM 755 O O . GLU A 1 99 ? 3.784 8.335 22.659 1.00 73.19 99 GLU A O 1
ATOM 760 N N . PRO A 1 100 ? 3.620 6.297 23.644 1.00 74.25 100 PRO A N 1
ATOM 761 C CA . PRO A 1 100 ? 2.471 5.842 22.868 1.00 74.25 100 PRO A CA 1
ATOM 762 C C . PRO A 1 100 ? 1.264 6.759 23.063 1.00 74.25 100 PRO A C 1
ATOM 764 O O . PRO A 1 100 ? 0.806 6.980 24.185 1.00 74.25 100 PRO A O 1
ATOM 767 N N . ARG A 1 101 ? 0.679 7.240 21.960 1.00 75.94 101 ARG A N 1
ATOM 768 C CA . ARG A 1 101 ? -0.592 7.983 22.006 1.00 75.94 101 ARG A CA 1
ATOM 769 C C . ARG A 1 101 ? -1.762 7.070 21.628 1.00 75.94 101 ARG A C 1
ATOM 771 O O . ARG A 1 101 ? -1.707 6.463 20.553 1.00 75.94 101 ARG A O 1
ATOM 778 N N . PRO A 1 102 ? -2.806 6.962 22.474 1.00 71.62 102 PRO A N 1
ATOM 779 C CA . PRO A 1 102 ? -3.981 6.158 22.174 1.00 71.62 102 PRO A CA 1
ATOM 780 C C . PRO A 1 102 ? -4.873 6.843 21.134 1.00 71.62 102 PRO A C 1
ATOM 782 O O . PRO A 1 102 ? -4.933 8.071 21.031 1.00 71.62 102 PRO A O 1
ATOM 785 N N . PHE A 1 103 ? -5.604 6.026 20.383 1.00 83.62 103 PHE A N 1
ATOM 786 C CA . PHE A 1 103 ? -6.647 6.483 19.466 1.00 83.62 103 PHE A CA 1
ATOM 787 C C . PHE A 1 103 ? -7.966 6.752 20.212 1.00 83.62 103 PHE A C 1
ATOM 789 O O . PHE A 1 103 ? -8.172 6.212 21.302 1.00 83.62 103 PHE A O 1
ATOM 796 N N . PRO A 1 104 ? -8.870 7.586 19.657 1.00 82.06 104 PRO A N 1
ATOM 797 C CA . PRO A 1 104 ? -10.181 7.817 20.254 1.00 82.06 104 PRO A CA 1
ATOM 798 C C . PRO A 1 104 ? -10.967 6.506 20.352 1.00 82.06 104 PRO A C 1
ATOM 800 O O . PRO A 1 104 ? -10.833 5.620 19.503 1.00 82.06 104 PRO A O 1
ATOM 803 N N . SER A 1 105 ? -11.815 6.391 21.374 1.00 76.12 105 SER A N 1
ATOM 804 C CA . SER A 1 105 ? -12.693 5.236 21.521 1.00 76.12 105 SER A CA 1
ATOM 805 C C . SER A 1 105 ? -13.668 5.150 20.346 1.00 76.12 105 SER A C 1
ATOM 807 O O . SER A 1 105 ? -14.386 6.095 20.023 1.00 76.12 105 SER A O 1
ATOM 809 N N . VAL A 1 106 ? -13.703 3.981 19.715 1.00 80.44 106 VAL A N 1
ATOM 810 C CA . VAL A 1 106 ? -14.663 3.628 18.667 1.00 80.44 106 VAL A CA 1
ATOM 811 C C . VAL A 1 106 ? -15.448 2.391 19.104 1.00 80.44 106 VAL A C 1
ATOM 813 O O . VAL A 1 106 ? -15.023 1.663 19.997 1.00 80.44 106 VAL A O 1
ATOM 816 N N . GLN A 1 107 ? -16.609 2.142 18.492 1.00 76.75 107 GLN A N 1
ATOM 817 C CA . GLN A 1 107 ? -17.497 1.037 18.896 1.00 76.75 107 GLN A CA 1
ATOM 818 C C . GLN A 1 107 ? -16.884 -0.364 18.716 1.00 76.75 107 GLN A C 1
ATOM 820 O O . GLN A 1 107 ? -17.321 -1.305 19.372 1.00 76.75 107 GLN A O 1
ATOM 825 N N . ALA A 1 108 ? -15.900 -0.514 17.827 1.00 80.69 108 ALA A N 1
ATOM 826 C CA . ALA A 1 108 ? -15.188 -1.768 17.604 1.00 80.69 108 ALA A CA 1
ATOM 827 C C . ALA A 1 108 ? -13.849 -1.774 18.350 1.00 80.69 108 ALA A C 1
ATOM 829 O O . ALA A 1 108 ? -13.115 -0.791 18.324 1.00 80.69 108 ALA A O 1
ATOM 830 N N . THR A 1 109 ? -13.464 -2.901 18.943 1.00 84.88 109 THR A N 1
ATOM 831 C CA . THR A 1 109 ? -12.091 -3.073 19.428 1.00 84.88 109 THR A CA 1
ATOM 832 C C . THR A 1 109 ? -11.135 -3.029 18.234 1.00 84.88 109 THR A C 1
ATOM 834 O O . THR A 1 109 ? -11.257 -3.854 17.331 1.00 84.88 109 THR A O 1
ATOM 837 N N . LEU A 1 110 ? -10.203 -2.073 18.206 1.00 89.69 110 LEU A N 1
ATOM 838 C CA . LEU A 1 110 ? -9.177 -1.935 17.163 1.00 89.69 110 LEU A CA 1
ATOM 839 C C . LEU A 1 110 ? -7.826 -2.371 17.724 1.00 89.69 110 LEU A C 1
ATOM 841 O O . LEU A 1 110 ? -7.028 -1.536 18.138 1.00 89.69 110 LEU A O 1
ATOM 845 N N . ASN A 1 111 ? -7.598 -3.678 17.789 1.00 85.50 111 ASN A N 1
ATOM 846 C CA . ASN A 1 111 ? -6.390 -4.261 18.357 1.00 85.50 111 ASN A CA 1
ATOM 847 C C . ASN A 1 111 ? -5.774 -5.292 17.402 1.00 85.50 111 ASN A C 1
ATOM 849 O O . ASN A 1 111 ? -6.266 -5.543 16.301 1.00 85.50 111 ASN A O 1
ATOM 853 N N . GLU A 1 112 ? -4.686 -5.902 17.847 1.00 81.12 112 GLU A N 1
ATOM 854 C CA . GLU A 1 112 ? -3.891 -6.865 17.085 1.00 81.12 112 GLU A CA 1
ATOM 855 C C . GLU A 1 112 ? -4.625 -8.171 16.690 1.00 81.12 112 GLU A C 1
ATOM 857 O O . GLU A 1 112 ? -4.086 -8.974 15.930 1.00 81.12 112 GLU A O 1
ATOM 862 N N . SER A 1 113 ? -5.848 -8.420 17.177 1.00 83.38 113 SER A N 1
ATOM 863 C CA . SER A 1 113 ? -6.666 -9.564 16.742 1.00 83.38 113 SER A CA 1
ATOM 864 C C . SER A 1 113 ? -7.777 -9.187 15.758 1.00 83.38 113 SER A C 1
ATOM 866 O O . SER A 1 113 ? -8.312 -10.068 15.085 1.00 83.38 113 SER A O 1
ATOM 868 N N . THR A 1 114 ? -8.115 -7.899 15.634 1.00 87.81 114 THR A N 1
ATOM 869 C CA . THR A 1 114 ? -9.205 -7.413 14.768 1.00 87.81 114 THR A CA 1
ATOM 870 C C . THR A 1 114 ? -8.720 -6.602 13.570 1.00 87.81 114 THR A C 1
ATOM 872 O O . THR A 1 114 ? -9.379 -6.604 12.527 1.00 87.81 114 THR A O 1
ATOM 875 N N . VAL A 1 115 ? -7.576 -5.922 13.697 1.00 88.81 115 VAL A N 1
ATOM 876 C CA . VAL A 1 115 ? -6.983 -5.091 12.645 1.00 88.81 115 VAL A CA 1
ATOM 877 C C . VAL A 1 115 ? -6.273 -5.976 11.623 1.00 88.81 115 VAL A C 1
ATOM 879 O O . VAL A 1 115 ? -5.290 -6.646 11.939 1.00 88.81 115 VAL A O 1
ATOM 882 N N . SER A 1 116 ? -6.750 -5.945 10.378 1.00 86.38 116 SER A N 1
ATOM 883 C CA . SER A 1 116 ? -6.170 -6.682 9.248 1.00 86.38 116 SER A CA 1
ATOM 884 C C . SER A 1 116 ? -5.283 -5.825 8.345 1.00 86.38 116 SER A C 1
ATOM 886 O O . SER A 1 116 ? -4.747 -6.338 7.366 1.00 86.38 116 SER A O 1
ATOM 888 N N . GLY A 1 117 ? -5.176 -4.520 8.612 1.00 88.62 117 GLY A N 1
ATOM 889 C CA . GLY A 1 117 ? -4.439 -3.611 7.744 1.00 88.62 117 GLY A CA 1
ATOM 890 C C . GLY A 1 117 ? -4.432 -2.161 8.211 1.00 88.62 117 GLY A C 1
ATOM 891 O O . GLY A 1 117 ? -5.470 -1.628 8.603 1.00 88.62 117 GLY A O 1
ATOM 892 N N . LEU A 1 118 ? -3.276 -1.507 8.103 1.00 89.75 118 LEU A N 1
ATOM 893 C CA . LEU A 1 118 ? -3.080 -0.078 8.356 1.00 89.75 118 LEU A CA 1
ATOM 894 C C . LEU A 1 118 ? -2.403 0.606 7.160 1.00 89.75 118 LEU A C 1
ATOM 896 O O . LEU A 1 118 ? -1.570 -0.001 6.486 1.00 89.75 118 LEU A O 1
ATOM 900 N N . ALA A 1 119 ? -2.712 1.887 6.945 1.00 90.38 119 ALA A N 1
ATOM 901 C CA . ALA A 1 119 ? -1.967 2.773 6.051 1.00 90.38 119 ALA A CA 1
ATOM 902 C C . ALA A 1 119 ? -1.968 4.218 6.563 1.00 90.38 119 ALA A C 1
ATOM 904 O O . ALA A 1 119 ? -3.000 4.715 7.019 1.00 90.38 119 ALA A O 1
ATOM 905 N N . LEU A 1 120 ? -0.824 4.895 6.462 1.00 88.81 120 LEU A N 1
ATOM 906 C CA . LEU A 1 120 ? -0.652 6.295 6.849 1.00 88.81 120 LEU A CA 1
ATOM 907 C C . LEU A 1 120 ? -0.458 7.183 5.623 1.00 88.81 120 LEU A C 1
ATOM 909 O O . LEU A 1 120 ? 0.166 6.784 4.645 1.00 88.81 120 LEU A O 1
ATOM 913 N N . TYR A 1 121 ? -0.951 8.412 5.720 1.00 87.69 121 TYR A N 1
ATOM 914 C CA . TYR A 1 121 ? -0.749 9.464 4.734 1.00 87.69 121 TYR A CA 1
ATOM 915 C C . TYR A 1 121 ? -0.509 10.792 5.449 1.00 87.69 121 TYR A C 1
ATOM 917 O O . TYR A 1 121 ? -1.331 11.218 6.259 1.00 87.69 121 TYR A O 1
ATOM 925 N N . SER A 1 122 ? 0.614 11.443 5.145 1.00 84.00 122 SER A N 1
ATOM 926 C CA . SER A 1 122 ? 0.904 12.800 5.608 1.00 84.00 122 SER A CA 1
ATOM 927 C C . SER A 1 122 ? 0.529 13.790 4.505 1.00 84.00 122 SER A C 1
ATOM 929 O O . SER A 1 122 ? 1.179 13.853 3.459 1.00 84.00 122 SER A O 1
ATOM 931 N N . GLY A 1 123 ? -0.572 14.509 4.717 1.00 75.94 123 GLY A N 1
ATOM 932 C CA . GLY A 1 123 ? -1.062 15.551 3.824 1.00 75.94 123 GLY A CA 1
ATOM 933 C C . GLY A 1 123 ? -0.437 16.908 4.146 1.00 75.94 123 GLY A C 1
ATOM 934 O O . GLY A 1 123 ? -0.263 17.262 5.313 1.00 75.94 123 GLY A O 1
ATOM 935 N N . ARG A 1 124 ? -0.132 17.703 3.119 1.00 71.94 124 ARG A N 1
ATOM 936 C CA . ARG A 1 124 ? 0.452 19.041 3.273 1.00 71.94 124 ARG A CA 1
ATOM 937 C C . ARG A 1 124 ? -0.628 20.099 3.423 1.00 71.94 124 ARG A C 1
ATOM 939 O O . ARG A 1 124 ? -1.476 20.274 2.550 1.00 71.94 124 ARG A O 1
ATOM 946 N N . ASN A 1 125 ? -0.514 20.916 4.465 1.00 64.12 125 ASN A N 1
ATOM 947 C CA . ASN A 1 125 ? -1.309 22.131 4.602 1.00 64.12 125 ASN A CA 1
ATOM 948 C C . ASN A 1 125 ? -0.441 23.362 4.325 1.00 64.12 125 ASN A C 1
ATOM 950 O O . ASN A 1 125 ? 0.354 23.775 5.166 1.00 64.12 125 ASN A O 1
ATOM 954 N N . SER A 1 126 ? -0.643 24.010 3.176 1.00 57.75 126 SER A N 1
ATOM 955 C CA . SER A 1 126 ? 0.113 25.207 2.767 1.00 57.75 126 SER A CA 1
ATOM 956 C C . SER A 1 126 ? 0.002 26.403 3.730 1.00 57.75 126 SER A C 1
ATOM 958 O O . SER A 1 126 ? 0.758 27.364 3.594 1.00 57.75 126 SER A O 1
ATOM 960 N N . LYS A 1 127 ? -0.923 26.364 4.702 1.00 54.53 127 LYS A N 1
ATOM 961 C CA . LYS A 1 127 ? -1.154 27.419 5.705 1.00 54.53 127 LYS A CA 1
ATOM 962 C C . LYS A 1 127 ? -1.206 26.897 7.155 1.00 54.53 127 LYS A C 1
ATOM 964 O O . LYS A 1 127 ? -1.636 27.633 8.043 1.00 54.53 127 LYS A O 1
ATOM 969 N N . GLY A 1 128 ? -0.811 25.649 7.428 1.00 58.72 128 GLY A N 1
ATOM 970 C CA . GLY A 1 128 ? -1.047 25.001 8.728 1.00 58.72 128 GLY A CA 1
ATOM 971 C C . GLY A 1 128 ? -0.054 23.886 9.086 1.00 58.72 128 GLY A C 1
ATOM 972 O O . GLY A 1 128 ? 0.982 23.772 8.441 1.00 58.72 128 GLY A O 1
ATOM 973 N N . PRO A 1 129 ? -0.312 23.102 10.153 1.00 61.31 129 PRO A N 1
ATOM 974 C CA . PRO A 1 129 ? 0.358 21.814 10.359 1.00 61.31 129 PRO A CA 1
ATOM 975 C C . PRO A 1 129 ? 0.103 20.860 9.193 1.00 61.31 129 PRO A C 1
ATOM 977 O O . PRO A 1 129 ? -1.007 20.846 8.656 1.00 61.31 129 PRO A O 1
ATOM 980 N N . ASP A 1 130 ? 1.086 20.016 8.887 1.00 71.62 130 ASP A N 1
ATOM 981 C CA . ASP A 1 130 ? 0.849 18.798 8.114 1.00 71.62 130 ASP A CA 1
ATOM 982 C C . ASP A 1 130 ? -0.196 17.928 8.831 1.00 71.62 130 ASP A C 1
ATOM 984 O O . ASP A 1 130 ? -0.235 17.848 10.062 1.00 71.62 130 ASP A O 1
ATOM 988 N N . LEU A 1 131 ? -1.085 17.323 8.049 1.00 79.94 131 LEU A N 1
ATOM 989 C CA . LEU A 1 131 ? -2.221 16.552 8.536 1.00 79.94 131 LEU A CA 1
ATOM 990 C C . LEU A 1 131 ? -1.912 15.071 8.382 1.00 79.94 131 LEU A C 1
ATOM 992 O O . LEU A 1 131 ? -1.793 14.572 7.264 1.00 79.94 131 LEU A O 1
ATOM 996 N N . LEU A 1 132 ? -1.822 14.355 9.499 1.00 86.00 132 LEU A N 1
ATOM 997 C CA . LEU A 1 132 ? -1.629 12.912 9.470 1.00 86.00 132 LEU A CA 1
ATOM 998 C C . LEU A 1 132 ? -2.987 12.210 9.407 1.00 86.00 132 LEU A C 1
ATOM 1000 O O . LEU A 1 132 ? -3.807 12.358 10.313 1.00 86.00 132 LEU A O 1
ATOM 1004 N N . TYR A 1 133 ? -3.206 11.432 8.352 1.00 89.75 133 TYR A N 1
ATOM 1005 C CA . TYR A 1 133 ? -4.360 10.559 8.164 1.00 89.75 133 TYR A CA 1
ATOM 1006 C C . TYR A 1 133 ? -3.946 9.097 8.363 1.00 89.75 133 TYR A C 1
ATOM 1008 O O . TYR A 1 133 ? -2.932 8.653 7.825 1.00 89.75 133 TYR A O 1
ATOM 1016 N N . LEU A 1 134 ? -4.765 8.338 9.089 1.00 92.44 134 LEU A N 1
ATOM 1017 C CA . LEU A 1 134 ? -4.669 6.888 9.224 1.00 92.44 134 LEU A CA 1
ATOM 1018 C C . LEU A 1 134 ? -5.911 6.232 8.624 1.00 92.44 134 LEU A C 1
ATOM 1020 O O . LEU A 1 134 ? -7.040 6.609 8.939 1.00 92.44 134 LEU A O 1
ATOM 1024 N N . TYR A 1 135 ? -5.687 5.182 7.845 1.00 94.06 135 TYR A N 1
ATOM 1025 C CA . TYR A 1 135 ? -6.707 4.258 7.370 1.00 94.06 135 TYR A CA 1
ATOM 1026 C C . TYR A 1 135 ? -6.479 2.896 8.020 1.00 94.06 135 TYR A C 1
ATOM 1028 O O . TYR A 1 135 ? -5.365 2.376 8.002 1.00 94.06 135 TYR A O 1
ATOM 1036 N N . CYS A 1 136 ? -7.524 2.332 8.620 1.00 93.56 136 CYS A N 1
ATOM 1037 C CA . CYS A 1 136 ? -7.464 1.085 9.378 1.00 93.56 136 CYS A CA 1
ATOM 1038 C C . CYS A 1 136 ? -8.589 0.151 8.933 1.00 93.56 136 CYS A C 1
ATOM 1040 O O . CYS A 1 136 ? -9.754 0.543 8.952 1.00 93.56 136 CYS A O 1
ATOM 1042 N N . VAL A 1 137 ? -8.260 -1.078 8.539 1.00 93.19 137 VAL A N 1
ATOM 1043 C CA . VAL A 1 137 ? -9.248 -2.118 8.235 1.00 93.19 137 VAL A CA 1
ATOM 1044 C C . VAL A 1 137 ? -9.389 -3.037 9.443 1.00 93.19 137 VAL A C 1
ATOM 1046 O O . VAL A 1 137 ? -8.415 -3.635 9.896 1.00 93.19 137 VAL A O 1
ATOM 1049 N N . SER A 1 138 ? -10.613 -3.152 9.957 1.00 92.44 138 SER A N 1
ATOM 1050 C CA . SER A 1 138 ? -10.970 -4.029 11.077 1.00 92.44 138 SER A CA 1
ATOM 1051 C C . SER A 1 138 ? -12.392 -4.558 10.898 1.00 92.44 138 SER A C 1
ATOM 1053 O O . SER A 1 138 ? -13.279 -3.818 10.474 1.00 92.44 138 SER A O 1
ATOM 1055 N N . GLY A 1 139 ? -12.629 -5.849 11.157 1.00 90.38 139 GLY A N 1
ATOM 1056 C CA . GLY A 1 139 ? -13.970 -6.457 11.039 1.00 90.38 139 GLY A CA 1
ATOM 1057 C C . GLY A 1 139 ? -14.622 -6.331 9.646 1.00 90.38 139 GLY A C 1
ATOM 1058 O O . GLY A 1 139 ? -15.851 -6.313 9.512 1.00 90.38 139 GLY A O 1
ATOM 1059 N N . GLY A 1 140 ? -13.805 -6.184 8.600 1.00 92.06 140 GLY A N 1
ATOM 1060 C CA . GLY A 1 140 ? -14.250 -5.922 7.230 1.00 92.06 140 GLY A CA 1
ATOM 1061 C C . GLY A 1 140 ? -14.740 -4.491 6.965 1.00 92.06 140 GLY A C 1
ATOM 1062 O O . GLY A 1 140 ? -15.414 -4.263 5.962 1.00 92.06 140 GLY A O 1
ATOM 1063 N N . VAL A 1 141 ? -14.450 -3.543 7.862 1.00 94.25 141 VAL A N 1
ATOM 1064 C CA . VAL A 1 141 ? -14.821 -2.121 7.781 1.00 94.25 141 VAL A CA 1
ATOM 1065 C C . VAL A 1 141 ? -13.558 -1.263 7.717 1.00 94.25 141 VAL A C 1
ATOM 1067 O O . VAL A 1 141 ? -12.594 -1.508 8.440 1.00 94.25 141 VAL A O 1
ATOM 1070 N N . LEU A 1 142 ? -13.578 -0.234 6.868 1.00 95.00 142 LEU A N 1
ATOM 1071 C CA . LEU A 1 142 ? -12.531 0.783 6.805 1.00 95.00 142 LEU A CA 1
ATOM 1072 C C . LEU A 1 142 ? -12.845 1.938 7.768 1.00 95.00 142 LEU A C 1
ATOM 1074 O O . LEU A 1 142 ? -13.777 2.709 7.541 1.00 95.00 142 LEU A O 1
ATOM 1078 N N . TYR A 1 143 ? -12.028 2.107 8.795 1.00 94.38 143 TYR A N 1
ATOM 1079 C CA . TYR A 1 143 ? -12.008 3.275 9.668 1.00 94.38 143 TYR A CA 1
ATOM 1080 C C . TYR A 1 143 ? -11.023 4.312 9.121 1.00 94.38 143 TYR A C 1
ATOM 1082 O O . TYR A 1 143 ? -9.963 3.955 8.601 1.00 94.38 143 TYR A O 1
ATOM 1090 N N . SER A 1 144 ? -11.356 5.595 9.262 1.00 93.00 144 SER A N 1
ATOM 1091 C CA . SER A 1 144 ? -10.416 6.692 9.035 1.00 93.00 144 SER A CA 1
ATOM 1092 C C . SER A 1 144 ? -10.221 7.483 10.324 1.00 93.00 144 SER A C 1
ATOM 1094 O O . SER A 1 144 ? -11.155 7.682 11.104 1.00 93.00 144 SER A O 1
ATOM 1096 N N . PHE A 1 145 ? -8.995 7.939 10.543 1.00 91.44 145 PHE A N 1
ATOM 1097 C CA . PHE A 1 145 ? -8.633 8.854 11.615 1.00 91.44 145 PHE A CA 1
ATOM 1098 C C . PHE A 1 145 ? -7.746 9.945 11.042 1.00 91.44 145 PHE A C 1
ATOM 1100 O O . PHE A 1 145 ? -7.029 9.722 10.067 1.00 91.44 145 PHE A O 1
ATOM 1107 N N . TYR A 1 146 ? -7.780 11.124 11.643 1.00 87.75 14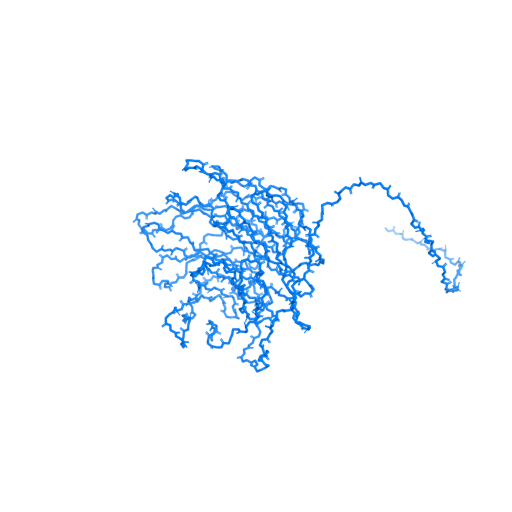6 TYR A N 1
ATOM 1108 C CA . TYR A 1 146 ? -6.934 12.231 11.232 1.00 87.75 146 TYR A CA 1
ATOM 1109 C C . TYR A 1 146 ? -6.557 13.107 12.420 1.00 87.75 146 TYR A C 1
ATOM 1111 O O . TYR A 1 146 ? -7.215 13.100 13.461 1.00 87.75 146 TYR A O 1
ATOM 1119 N N . LEU A 1 147 ? -5.468 13.844 12.259 1.00 83.62 147 LEU A N 1
ATOM 1120 C CA . LEU A 1 147 ? -4.844 14.634 13.306 1.00 83.62 147 LEU A CA 1
ATOM 1121 C C . LEU A 1 147 ? -4.626 16.064 12.797 1.00 83.62 147 LEU A C 1
ATOM 1123 O O . LEU A 1 147 ? -4.092 16.261 11.708 1.00 83.62 147 LEU A O 1
ATOM 1127 N N . ILE A 1 148 ? -5.105 17.052 13.563 1.00 68.56 148 ILE A N 1
ATOM 1128 C CA . ILE A 1 148 ? -5.288 18.443 13.093 1.00 68.56 148 ILE A CA 1
ATOM 1129 C C . ILE A 1 148 ? -4.223 19.412 13.643 1.00 68.56 148 ILE A C 1
ATOM 1131 O O . ILE A 1 148 ? -4.038 20.495 13.090 1.00 68.56 148 ILE A O 1
ATOM 1135 N N . ASP A 1 149 ? -3.539 19.079 14.743 1.00 65.94 149 ASP A N 1
ATOM 1136 C CA . ASP A 1 149 ? -2.754 20.051 15.520 1.00 65.94 149 ASP A CA 1
ATOM 1137 C C . ASP A 1 149 ? -1.226 19.814 15.512 1.00 65.94 149 ASP A C 1
ATOM 1139 O O . ASP A 1 149 ? -0.750 18.683 15.440 1.00 65.94 149 ASP A O 1
ATOM 1143 N N . LYS A 1 150 ? -0.452 20.908 15.633 1.00 57.69 150 LYS A N 1
ATOM 1144 C CA . LYS A 1 150 ? 1.032 20.923 15.627 1.00 57.69 150 LYS A CA 1
ATOM 1145 C C . LYS A 1 150 ? 1.686 20.196 16.809 1.00 57.69 150 LYS A C 1
ATOM 1147 O O . LYS A 1 150 ? 2.863 19.858 16.731 1.00 57.69 150 LYS A O 1
ATOM 1152 N N . ASN A 1 151 ? 0.952 19.982 17.895 1.00 58.31 151 ASN A N 1
ATOM 1153 C CA . ASN A 1 151 ? 1.394 19.264 19.089 1.00 58.31 151 ASN A CA 1
ATOM 1154 C C . ASN A 1 151 ? 1.011 17.769 19.014 1.00 58.31 151 ASN A C 1
ATOM 1156 O O . ASN A 1 151 ? 1.369 16.996 19.907 1.00 58.31 151 ASN A O 1
ATOM 1160 N N . HIS A 1 152 ? 0.305 17.361 17.950 1.00 62.75 152 HIS A N 1
ATOM 1161 C CA . HIS A 1 152 ? -0.191 16.016 17.663 1.00 62.75 152 HIS A CA 1
ATOM 1162 C C . HIS A 1 152 ? -1.039 15.417 18.801 1.00 62.75 152 HIS A C 1
ATOM 1164 O O . HIS A 1 152 ? -0.926 14.226 19.098 1.00 62.75 152 HIS A O 1
ATOM 1170 N N . SER A 1 153 ? -1.821 16.240 19.510 1.00 63.44 153 SER A N 1
ATOM 1171 C CA . SER A 1 153 ? -2.353 15.890 20.838 1.00 63.44 153 SER A CA 1
ATOM 1172 C C . SER A 1 153 ? -3.301 14.685 20.847 1.00 63.44 153 SER A C 1
ATOM 1174 O O . SER A 1 153 ? -3.254 13.889 21.782 1.00 63.44 153 SER A O 1
ATOM 1176 N N . SER A 1 154 ? -4.130 14.524 19.813 1.00 71.88 154 SER A N 1
ATOM 1177 C CA . SER A 1 154 ? -5.082 13.414 19.688 1.00 71.88 154 SER A CA 1
ATOM 1178 C C . SER A 1 154 ? -5.499 13.173 18.233 1.00 71.88 154 SER A C 1
ATOM 1180 O O . SER A 1 154 ? -5.465 14.082 17.400 1.00 71.88 154 SER A O 1
ATOM 1182 N N . PHE A 1 155 ? -5.903 11.937 17.931 1.00 84.44 155 PHE A N 1
ATOM 1183 C CA . PHE A 1 155 ? -6.583 11.594 16.680 1.00 84.44 155 PHE A CA 1
ATOM 1184 C C . PHE A 1 155 ? -8.093 11.804 16.812 1.00 84.44 155 PHE A C 1
ATOM 1186 O O . PHE A 1 155 ? -8.682 11.547 17.860 1.00 84.44 155 PHE A O 1
ATOM 1193 N N . ILE A 1 156 ? -8.727 12.202 15.714 1.00 86.44 156 ILE A N 1
ATOM 1194 C CA . ILE A 1 156 ? -10.178 12.331 15.575 1.00 86.44 156 ILE A CA 1
ATOM 1195 C C . ILE A 1 156 ? -10.641 11.307 14.538 1.00 86.44 156 ILE A C 1
ATOM 1197 O O . ILE A 1 156 ? -9.994 11.129 13.505 1.00 86.44 156 ILE A O 1
ATOM 1201 N N . GLN A 1 157 ? -11.751 10.614 14.803 1.00 88.94 157 GLN A N 1
ATOM 1202 C CA . GLN A 1 157 ? -12.343 9.696 13.830 1.00 88.94 157 GLN A CA 1
ATOM 1203 C C . GLN A 1 157 ? -12.955 10.491 12.666 1.00 88.94 157 GLN A C 1
ATOM 1205 O O . GLN A 1 157 ? -13.754 11.403 12.873 1.00 88.94 157 GLN A O 1
ATOM 1210 N N . GLY A 1 158 ? -12.576 10.142 11.439 1.00 87.25 158 GLY A N 1
ATOM 1211 C CA . GLY A 1 158 ? -13.138 10.706 10.216 1.00 87.25 158 GLY A CA 1
ATOM 1212 C C . GLY A 1 158 ? -14.313 9.887 9.664 1.00 87.25 158 GLY A C 1
ATOM 1213 O O . GLY A 1 158 ? -14.657 8.825 10.193 1.00 87.25 158 GLY A O 1
ATOM 1214 N N . PRO A 1 159 ? -14.938 10.348 8.566 1.00 88.38 159 PRO A N 1
ATOM 1215 C CA . PRO A 1 159 ? -15.937 9.560 7.851 1.00 88.38 159 PRO A CA 1
ATOM 1216 C C . PRO A 1 159 ? -15.306 8.285 7.273 1.00 88.38 159 PRO A C 1
ATOM 1218 O O . PRO A 1 159 ? -14.177 8.310 6.780 1.00 88.38 159 PRO A O 1
ATOM 1221 N N . SER A 1 160 ? -16.041 7.171 7.288 1.00 88.56 160 SER A N 1
ATOM 1222 C CA . SER A 1 160 ? -15.647 5.954 6.569 1.00 88.56 160 SER A CA 1
ATOM 1223 C C . SER A 1 160 ? -16.043 6.096 5.092 1.00 88.56 160 SER A C 1
ATOM 1225 O O . SER A 1 160 ? -17.239 6.086 4.792 1.00 88.56 160 SER A O 1
ATOM 1227 N N . PRO A 1 161 ? -15.090 6.238 4.150 1.00 87.62 161 PRO A N 1
ATOM 1228 C CA . PRO A 1 161 ? -15.426 6.501 2.749 1.00 87.62 161 PRO A CA 1
ATOM 1229 C C . PRO A 1 161 ? -15.978 5.273 2.019 1.00 87.62 161 PRO A C 1
ATOM 1231 O O . PRO A 1 161 ? -16.581 5.397 0.959 1.00 87.62 161 PRO A O 1
ATOM 1234 N N . LEU A 1 162 ? -15.795 4.086 2.603 1.00 93.44 162 LEU A N 1
ATOM 1235 C CA . LEU A 1 162 ? -16.222 2.800 2.057 1.00 93.44 162 LEU A CA 1
ATOM 1236 C C . LEU A 1 162 ? -17.260 2.116 2.961 1.00 93.44 162 LEU A C 1
ATOM 1238 O O . LEU A 1 162 ? -17.371 0.897 2.945 1.00 93.44 162 LEU A O 1
ATOM 1242 N N . ALA A 1 163 ? -18.035 2.881 3.741 1.00 90.62 163 ALA A N 1
ATOM 1243 C CA . ALA A 1 163 ? -18.997 2.357 4.722 1.00 90.62 163 ALA A CA 1
ATOM 1244 C C . ALA A 1 163 ? -20.045 1.376 4.148 1.00 90.62 163 ALA A C 1
ATOM 1246 O O . ALA A 1 163 ? -20.572 0.542 4.880 1.00 90.62 163 ALA A O 1
ATOM 1247 N N . LEU A 1 164 ? -20.345 1.475 2.848 1.00 93.38 164 LEU A N 1
ATOM 1248 C CA . LEU A 1 164 ? -21.281 0.596 2.133 1.00 93.38 164 LEU A CA 1
ATOM 1249 C C . LEU A 1 164 ? -20.645 -0.714 1.634 1.00 93.38 164 LEU A C 1
ATOM 1251 O O . LEU A 1 164 ? -21.351 -1.573 1.111 1.00 93.38 164 LEU A O 1
ATOM 1255 N N . TYR A 1 165 ? -19.330 -0.874 1.779 1.00 95.69 165 TYR A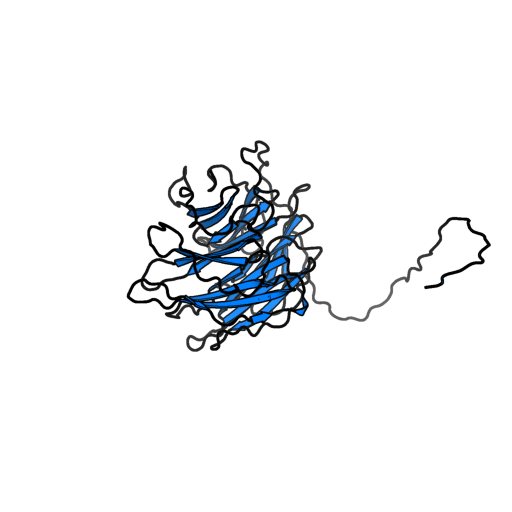 N 1
ATOM 1256 C CA . TYR A 1 165 ? -18.570 -1.996 1.241 1.00 95.69 165 TYR A CA 1
ATOM 1257 C C . TYR A 1 165 ? -17.910 -2.813 2.349 1.00 95.69 165 TYR A C 1
ATOM 1259 O O . TYR A 1 165 ? -17.530 -2.297 3.400 1.00 95.69 165 TYR A O 1
ATOM 1267 N N . LYS A 1 166 ? -17.711 -4.106 2.078 1.00 95.94 166 LYS A N 1
ATOM 1268 C CA . LYS A 1 166 ? -16.830 -4.953 2.881 1.00 95.94 166 LYS A CA 1
ATOM 1269 C C . LYS A 1 166 ? -15.445 -5.012 2.254 1.00 95.94 166 LYS A C 1
ATOM 1271 O O . LYS A 1 166 ? -15.300 -5.298 1.065 1.00 95.94 166 LYS A O 1
ATOM 1276 N N . VAL A 1 167 ? -14.436 -4.728 3.066 1.00 95.12 167 VAL A N 1
ATOM 1277 C CA . VAL A 1 167 ? -13.034 -4.567 2.656 1.00 95.12 167 VAL A CA 1
ATOM 1278 C C . VAL A 1 167 ? -12.131 -5.546 3.400 1.00 95.12 167 VAL A C 1
ATOM 1280 O O . VAL A 1 167 ? -12.523 -6.083 4.432 1.00 95.12 167 VAL A O 1
ATOM 1283 N N . THR A 1 168 ? -10.929 -5.802 2.890 1.00 91.62 168 THR A N 1
ATOM 1284 C CA . THR A 1 168 ? -9.974 -6.727 3.516 1.00 91.62 168 THR A CA 1
ATOM 1285 C C . THR A 1 168 ? -8.519 -6.322 3.262 1.00 91.62 168 THR A C 1
ATOM 1287 O O . THR A 1 168 ? -8.238 -5.506 2.383 1.00 91.62 168 THR A O 1
ATOM 1290 N N . GLY A 1 169 ? -7.603 -6.906 4.039 1.00 86.50 169 GLY A N 1
ATOM 1291 C CA . GLY A 1 169 ? -6.158 -6.698 3.936 1.00 86.50 169 GLY A CA 1
ATOM 1292 C C . GLY A 1 169 ? -5.707 -5.275 4.270 1.00 86.50 169 GLY A C 1
ATOM 1293 O O . GLY A 1 169 ? -6.427 -4.500 4.908 1.00 86.50 169 GLY A O 1
ATOM 1294 N N . ASN A 1 170 ? -4.494 -4.938 3.830 1.00 88.06 170 ASN A N 1
ATOM 1295 C CA . ASN A 1 170 ? -3.943 -3.595 3.957 1.00 88.06 170 ASN A CA 1
ATOM 1296 C C . ASN A 1 170 ? -4.610 -2.621 2.973 1.00 88.06 170 ASN A C 1
ATOM 1298 O O . ASN A 1 170 ? -4.626 -2.895 1.769 1.00 88.06 170 ASN A O 1
ATOM 1302 N N . PRO A 1 171 ? -5.110 -1.463 3.444 1.00 93.31 171 PRO A N 1
ATOM 1303 C CA . PRO A 1 171 ? -5.339 -0.334 2.559 1.00 93.31 171 PRO A CA 1
ATOM 1304 C C . PRO A 1 171 ? -3.988 0.204 2.062 1.00 93.31 171 PRO A C 1
ATOM 1306 O O . PRO A 1 171 ? -2.948 -0.015 2.680 1.00 93.31 171 PRO A O 1
ATOM 1309 N N . ALA A 1 172 ? -4.007 0.944 0.962 1.00 92.88 172 ALA A N 1
ATOM 1310 C CA . ALA A 1 172 ? -2.865 1.672 0.432 1.00 92.88 172 ALA A CA 1
ATOM 1311 C C . ALA A 1 172 ? -3.318 3.075 0.019 1.00 92.88 172 ALA A C 1
ATOM 1313 O O . ALA A 1 172 ? -4.383 3.240 -0.576 1.00 92.88 172 ALA A O 1
ATOM 1314 N N . VAL A 1 173 ? -2.532 4.093 0.356 1.00 93.25 173 VAL A N 1
ATOM 1315 C CA . VAL A 1 173 ? -2.879 5.499 0.132 1.00 93.25 173 VAL A CA 1
ATOM 1316 C C . VAL A 1 173 ? -1.676 6.248 -0.420 1.00 93.25 173 VAL A C 1
ATOM 1318 O O . VAL A 1 173 ? -0.552 6.033 0.027 1.00 93.25 173 VAL A O 1
ATOM 1321 N N . VAL A 1 174 ? -1.913 7.136 -1.382 1.00 90.56 174 VAL A N 1
ATOM 1322 C CA . VAL A 1 174 ? -0.879 8.008 -1.946 1.00 90.56 174 VAL A CA 1
ATOM 1323 C C . VAL A 1 174 ? -1.443 9.390 -2.239 1.00 90.56 174 VAL A C 1
ATOM 1325 O O . VAL A 1 174 ? -2.612 9.529 -2.603 1.00 90.56 174 VAL A O 1
ATOM 1328 N N . ARG A 1 175 ? -0.602 10.420 -2.127 1.00 88.12 175 ARG A N 1
ATOM 1329 C CA . ARG A 1 175 ? -0.914 11.753 -2.644 1.00 88.12 175 ARG A CA 1
ATOM 1330 C C . ARG A 1 175 ? -1.145 11.682 -4.156 1.00 88.12 175 ARG A C 1
ATOM 1332 O O . ARG A 1 175 ? -0.271 11.237 -4.883 1.00 88.12 175 ARG A O 1
ATOM 1339 N N . SER A 1 176 ? -2.283 12.174 -4.622 1.00 85.06 176 SER A N 1
ATOM 1340 C CA . SER A 1 176 ? -2.673 12.259 -6.035 1.00 85.06 176 SER A CA 1
ATOM 1341 C C . SER A 1 176 ? -3.046 13.690 -6.446 1.00 85.06 176 SER A C 1
ATOM 1343 O O . SER A 1 176 ? -3.792 13.899 -7.398 1.00 85.06 176 SER A O 1
ATOM 1345 N N . SER A 1 177 ? -2.510 14.691 -5.735 1.00 77.38 177 SER A N 1
ATOM 1346 C CA . SER A 1 177 ? -2.490 16.096 -6.158 1.00 77.38 177 SER A CA 1
ATOM 1347 C C . SER A 1 177 ? -1.169 16.451 -6.832 1.00 77.38 177 SER A C 1
ATOM 1349 O O . SER A 1 177 ? -0.096 16.003 -6.425 1.00 77.38 177 SER A O 1
ATOM 1351 N N . HIS A 1 178 ? -1.249 17.357 -7.802 1.00 68.69 178 HIS A N 1
ATOM 1352 C CA . HIS A 1 178 ? -0.081 17.993 -8.396 1.00 68.69 178 HIS A CA 1
ATOM 1353 C C . HIS A 1 178 ? 0.715 18.811 -7.363 1.00 68.69 178 HIS A C 1
ATOM 1355 O O . HIS A 1 178 ? 0.140 19.389 -6.434 1.00 68.69 178 HIS A O 1
ATOM 1361 N N . SER A 1 179 ? 2.031 18.930 -7.558 1.00 60.50 179 SER A N 1
ATOM 1362 C CA . SER A 1 179 ? 2.935 19.665 -6.650 1.00 60.50 179 SER A CA 1
ATOM 1363 C C . SER A 1 179 ? 2.544 21.134 -6.437 1.00 60.50 179 SER A C 1
ATOM 1365 O O . SER A 1 179 ? 2.805 21.688 -5.370 1.00 60.50 179 SER A O 1
ATOM 1367 N N . TYR A 1 180 ? 1.884 21.741 -7.429 1.00 58.97 180 TYR A N 1
ATOM 1368 C CA . TYR A 1 180 ? 1.445 23.142 -7.440 1.00 58.97 180 TYR A CA 1
ATOM 1369 C C . TYR A 1 180 ? -0.037 23.343 -7.079 1.00 58.97 180 TYR A C 1
ATOM 1371 O O . TYR A 1 180 ? -0.513 24.477 -7.053 1.00 58.97 180 TYR A O 1
ATOM 1379 N N . SER A 1 181 ? -0.776 22.269 -6.783 1.00 65.44 181 SER A N 1
ATOM 1380 C CA . SER A 1 181 ? -2.169 22.374 -6.341 1.00 65.44 181 SER A CA 1
ATOM 1381 C C . SER A 1 181 ? -2.253 23.038 -4.964 1.00 65.44 181 SER A C 1
ATOM 1383 O O . SER A 1 181 ? -1.579 22.631 -4.018 1.00 65.44 181 SER A O 1
ATOM 1385 N N . SER A 1 182 ? -3.134 24.032 -4.826 1.00 65.81 182 SER A N 1
ATOM 1386 C CA . SER A 1 182 ? -3.491 24.633 -3.533 1.00 65.81 182 SER A CA 1
ATOM 1387 C C . SER A 1 182 ? -4.372 23.723 -2.664 1.00 65.81 182 SER A C 1
ATOM 1389 O O . SER A 1 182 ? -4.521 23.981 -1.468 1.00 65.81 182 SER A O 1
ATOM 1391 N N . TYR A 1 183 ? -4.927 22.666 -3.262 1.00 75.44 183 TYR A N 1
ATOM 1392 C CA . TYR A 1 183 ? -5.693 21.607 -2.611 1.00 75.44 183 TYR A CA 1
ATOM 1393 C C . TYR A 1 183 ? -4.829 20.365 -2.461 1.00 75.44 183 TYR A C 1
ATOM 1395 O O . TYR A 1 183 ? -4.187 19.943 -3.428 1.00 75.44 183 TYR A O 1
ATOM 1403 N N . ASP A 1 184 ? -4.872 19.741 -1.288 1.00 81.75 184 ASP A N 1
ATOM 1404 C CA . ASP A 1 184 ? -4.289 18.416 -1.153 1.00 81.75 184 ASP A CA 1
ATOM 1405 C C . ASP A 1 184 ? -5.295 17.357 -1.609 1.00 81.75 184 ASP A C 1
ATOM 1407 O O . ASP A 1 184 ? -6.492 17.460 -1.325 1.00 81.75 184 ASP A O 1
ATOM 1411 N N . GLN A 1 185 ? -4.809 16.362 -2.342 1.00 87.00 185 GLN A N 1
ATOM 1412 C CA . GLN A 1 185 ? -5.603 15.280 -2.910 1.00 87.00 185 GLN A CA 1
ATOM 1413 C C . GLN A 1 185 ? -4.834 13.985 -2.727 1.00 87.00 185 GLN A C 1
ATOM 1415 O O . GLN A 1 185 ? -3.619 13.941 -2.935 1.00 87.00 185 GLN A O 1
ATOM 1420 N N . TRP A 1 186 ? -5.548 12.933 -2.359 1.00 90.75 186 TRP A N 1
ATOM 1421 C CA . TRP A 1 186 ? -4.999 11.594 -2.228 1.00 90.75 186 TRP A CA 1
ATOM 1422 C C . TRP A 1 186 ? -5.979 10.559 -2.754 1.00 90.75 186 TRP A C 1
ATOM 1424 O O . TRP A 1 186 ? -7.197 10.748 -2.725 1.00 90.75 186 TRP A O 1
ATOM 1434 N N . SER A 1 187 ? -5.420 9.450 -3.218 1.00 93.88 187 SER A N 1
ATOM 1435 C CA . SER A 1 187 ? -6.152 8.277 -3.668 1.00 93.88 187 SER A CA 1
ATOM 1436 C C . SER A 1 187 ? -5.939 7.155 -2.665 1.00 93.88 187 SER A C 1
ATOM 1438 O O . SER A 1 187 ? -4.820 6.911 -2.214 1.00 93.88 187 SER A O 1
ATOM 1440 N N . LEU A 1 188 ? -7.032 6.490 -2.309 1.00 95.50 188 LEU A N 1
ATOM 1441 C CA . LEU A 1 188 ? -7.087 5.374 -1.381 1.00 95.50 188 LEU A CA 1
ATOM 1442 C C . LEU A 1 188 ? -7.560 4.135 -2.139 1.00 95.50 188 LEU A C 1
ATOM 1444 O O . LEU A 1 188 ? -8.575 4.176 -2.837 1.00 95.50 188 LEU A O 1
ATOM 1448 N N . VAL A 1 189 ? -6.838 3.032 -1.968 1.00 95.88 189 VAL A N 1
ATOM 1449 C CA . VAL A 1 189 ? -7.168 1.726 -2.538 1.00 95.88 189 VAL A CA 1
ATOM 1450 C C . VAL A 1 189 ? -7.185 0.667 -1.443 1.00 95.88 189 VAL A C 1
ATOM 1452 O O . VAL A 1 189 ? -6.357 0.682 -0.537 1.00 95.88 189 VAL A O 1
ATOM 1455 N N . VAL A 1 190 ? -8.128 -0.268 -1.517 1.00 95.69 190 VAL A N 1
ATOM 1456 C CA . VAL A 1 190 ? -8.208 -1.426 -0.615 1.00 95.69 190 VAL A CA 1
ATOM 1457 C C . VAL A 1 190 ? -8.844 -2.611 -1.342 1.00 95.69 190 VAL A C 1
ATOM 1459 O O . VAL A 1 190 ? -9.637 -2.423 -2.266 1.00 95.69 190 VAL A O 1
ATOM 1462 N N . ALA A 1 191 ? -8.512 -3.840 -0.947 1.00 95.38 191 ALA A N 1
ATOM 1463 C CA . ALA A 1 191 ? -9.151 -5.026 -1.509 1.00 95.38 191 ALA A CA 1
ATOM 1464 C C . ALA A 1 191 ? -10.624 -5.116 -1.075 1.00 95.38 191 ALA A C 1
ATOM 1466 O O . ALA A 1 191 ? -10.956 -4.927 0.100 1.00 95.38 191 ALA A O 1
ATOM 1467 N N . CYS A 1 192 ? -11.518 -5.435 -2.013 1.00 96.12 192 CYS A N 1
ATOM 1468 C CA . CYS A 1 192 ? -12.912 -5.733 -1.699 1.00 96.12 192 CYS A CA 1
ATOM 1469 C C . CYS A 1 192 ? -13.052 -7.191 -1.246 1.00 96.12 192 CYS A C 1
ATOM 1471 O O . CYS A 1 192 ? -12.446 -8.086 -1.836 1.00 96.12 192 CYS A O 1
ATOM 1473 N N . GLN A 1 193 ? -13.895 -7.466 -0.246 1.00 94.31 193 GLN A N 1
ATOM 1474 C CA . GLN A 1 193 ? -14.125 -8.838 0.222 1.00 94.31 193 GLN A CA 1
ATOM 1475 C C . GLN A 1 193 ? -14.778 -9.727 -0.857 1.00 94.31 193 GLN A C 1
ATOM 1477 O O . GLN A 1 193 ? -14.529 -10.929 -0.888 1.00 94.31 193 GLN A O 1
ATOM 1482 N N . SER A 1 194 ? -15.573 -9.148 -1.766 1.00 93.88 194 SER A N 1
ATOM 1483 C CA . SER A 1 194 ? -16.145 -9.850 -2.928 1.00 93.88 194 SER A CA 1
ATOM 1484 C C . SER A 1 194 ? -15.177 -9.989 -4.115 1.00 93.88 194 SER A C 1
ATOM 1486 O O . SER A 1 194 ? -15.510 -10.661 -5.088 1.00 93.88 194 SER A O 1
ATOM 1488 N N . GLY A 1 195 ? -13.978 -9.404 -4.027 1.00 94.19 195 GLY A N 1
ATOM 1489 C CA . GLY A 1 195 ? -12.926 -9.464 -5.041 1.00 94.19 195 GLY A CA 1
ATOM 1490 C C . GLY A 1 195 ? -12.672 -8.143 -5.774 1.00 94.19 195 GLY A C 1
ATOM 1491 O O . GLY A 1 195 ? -13.518 -7.251 -5.805 1.00 94.19 195 GLY A O 1
ATOM 1492 N N . GLY A 1 196 ? -11.484 -8.012 -6.361 1.00 94.62 196 GLY A N 1
ATOM 1493 C CA . GLY A 1 196 ? -10.995 -6.772 -6.965 1.00 94.62 196 GLY A CA 1
ATOM 1494 C C . GLY A 1 196 ? -10.620 -5.694 -5.941 1.00 94.62 196 GLY A C 1
ATOM 1495 O O . GLY A 1 196 ? -10.548 -5.932 -4.731 1.00 94.62 196 GLY A O 1
ATOM 1496 N N . LEU A 1 197 ? -10.360 -4.490 -6.445 1.00 95.88 197 LEU A N 1
ATOM 1497 C CA . LEU A 1 197 ? -9.940 -3.318 -5.678 1.00 95.88 197 LEU A CA 1
ATOM 1498 C C . LEU A 1 197 ? -11.058 -2.273 -5.637 1.00 95.88 197 LEU A C 1
ATOM 1500 O O . LEU A 1 197 ? -11.658 -1.967 -6.665 1.00 95.88 197 LEU A O 1
ATOM 1504 N N . LEU A 1 198 ? -11.291 -1.675 -4.472 1.00 96.00 198 LEU A N 1
ATOM 1505 C CA . LEU A 1 198 ? -12.052 -0.433 -4.363 1.00 96.00 198 LEU A CA 1
ATOM 1506 C C . LEU A 1 198 ? -11.080 0.739 -4.385 1.00 96.00 198 LEU A C 1
ATOM 1508 O O . LEU A 1 198 ? -10.115 0.747 -3.621 1.00 96.00 198 LEU A O 1
ATOM 1512 N N . HIS A 1 199 ? -11.362 1.724 -5.230 1.00 95.50 199 HIS A N 1
ATOM 1513 C CA . HIS A 1 199 ? -10.660 2.999 -5.295 1.00 95.50 199 HIS A CA 1
ATOM 1514 C C . HIS A 1 199 ? -11.619 4.136 -4.942 1.00 95.50 199 HIS A C 1
ATOM 1516 O O . HIS A 1 199 ? -12.762 4.166 -5.389 1.00 95.50 199 HIS A O 1
ATOM 1522 N N . THR A 1 200 ? -11.143 5.103 -4.171 1.00 94.44 200 THR A N 1
ATOM 1523 C CA . THR A 1 200 ? -11.779 6.415 -4.021 1.00 94.44 200 THR A CA 1
ATOM 1524 C C . THR A 1 200 ? -10.685 7.453 -3.805 1.00 94.44 200 THR A C 1
ATOM 1526 O O . THR A 1 200 ? -9.608 7.133 -3.298 1.00 94.44 200 THR A O 1
ATOM 1529 N N . SER A 1 201 ? -10.942 8.700 -4.187 1.00 92.94 201 SER A N 1
ATOM 1530 C CA . SER A 1 201 ? -10.047 9.812 -3.879 1.00 92.94 201 SER A CA 1
ATOM 1531 C C . SER A 1 201 ? -10.735 10.820 -2.971 1.00 92.94 201 SER A C 1
ATOM 1533 O O . SER A 1 201 ? -11.964 10.896 -2.913 1.00 92.94 201 SER A O 1
ATOM 1535 N N . ALA A 1 202 ? -9.938 11.594 -2.247 1.00 90.00 202 ALA A N 1
ATOM 1536 C CA . ALA A 1 202 ? -10.429 12.715 -1.470 1.00 90.00 202 ALA A CA 1
ATOM 1537 C C . ALA A 1 202 ? -9.597 13.960 -1.710 1.00 90.00 202 ALA A C 1
ATOM 1539 O O . ALA A 1 202 ? -8.390 13.887 -1.930 1.00 90.00 202 ALA A O 1
ATOM 1540 N N . THR A 1 203 ? -10.263 15.107 -1.612 1.00 86.94 203 THR A N 1
ATOM 1541 C CA . THR A 1 203 ? -9.615 16.416 -1.541 1.00 86.94 203 THR A CA 1
ATOM 1542 C C . THR A 1 203 ? -9.869 17.070 -0.201 1.00 86.94 203 THR A C 1
ATOM 1544 O O . THR A 1 203 ? -11.015 17.119 0.258 1.00 86.94 203 THR A O 1
ATOM 1547 N N . ASN A 1 204 ? -8.818 17.645 0.375 1.00 81.06 204 ASN A N 1
ATOM 1548 C CA . ASN A 1 204 ? -8.913 18.559 1.498 1.00 81.06 204 ASN A CA 1
ATOM 1549 C C . ASN A 1 204 ? -8.794 20.002 0.999 1.00 81.06 204 ASN A C 1
ATOM 1551 O O . ASN A 1 204 ? -7.787 20.393 0.402 1.00 81.06 204 ASN A O 1
ATOM 1555 N N . SER A 1 205 ? -9.822 20.798 1.278 1.00 69.25 205 SER A N 1
ATOM 1556 C CA . SER A 1 205 ? -9.802 22.238 1.036 1.00 69.25 205 SER A CA 1
ATOM 1557 C C . SER A 1 205 ? -9.372 22.967 2.310 1.00 69.25 205 SER A C 1
ATOM 1559 O O . SER A 1 205 ? -10.101 22.895 3.304 1.00 69.25 205 SER A O 1
ATOM 1561 N N . PRO A 1 206 ? -8.238 23.698 2.316 1.00 59.06 206 PRO A N 1
ATOM 1562 C CA . PRO A 1 206 ? -7.800 24.435 3.495 1.00 59.06 206 PRO A CA 1
ATOM 1563 C C . PRO A 1 206 ? -8.787 25.568 3.807 1.00 59.06 206 PRO A C 1
ATOM 1565 O O . PRO A 1 206 ? -8.785 26.616 3.158 1.00 59.06 206 PRO A O 1
ATOM 1568 N N . SER A 1 207 ? -9.640 25.363 4.812 1.00 57.97 207 SER A N 1
ATOM 1569 C CA . SER A 1 207 ? -10.542 26.407 5.296 1.00 57.97 207 SER A CA 1
ATOM 1570 C C . SER A 1 207 ? -9.781 27.429 6.147 1.00 57.97 207 SER A C 1
ATOM 1572 O O . SER A 1 207 ? -8.852 27.095 6.889 1.00 57.97 207 SER A O 1
ATOM 1574 N N . TYR A 1 208 ? -10.209 28.691 6.093 1.00 52.97 208 TYR A N 1
ATOM 1575 C CA . TYR A 1 208 ? -9.621 29.766 6.901 1.00 52.97 208 TYR A CA 1
ATOM 1576 C C . TYR A 1 208 ? -9.792 29.550 8.420 1.00 52.97 208 TYR A C 1
ATOM 1578 O O . TYR A 1 208 ? -9.031 30.112 9.205 1.00 52.97 208 TYR A O 1
ATOM 1586 N N . ASN A 1 209 ? -10.730 28.692 8.839 1.00 56.28 209 ASN A N 1
ATOM 1587 C CA . ASN A 1 209 ? -11.082 28.460 10.244 1.00 56.28 209 ASN A CA 1
ATOM 1588 C C . ASN A 1 209 ? -10.389 27.233 10.867 1.00 56.28 209 ASN A C 1
ATOM 1590 O O . ASN A 1 209 ? -10.799 26.784 11.935 1.00 56.28 209 ASN A O 1
ATOM 1594 N N . LYS A 1 210 ? -9.358 26.668 10.217 1.00 58.03 210 LYS A N 1
ATOM 1595 C CA . LYS A 1 210 ? -8.666 25.421 10.625 1.00 58.03 210 LYS A CA 1
ATOM 1596 C C . LYS A 1 210 ? -9.559 24.168 10.680 1.00 58.03 210 LYS A C 1
ATOM 1598 O O . LYS A 1 210 ? -9.097 23.121 11.128 1.00 58.03 210 LYS A O 1
ATOM 1603 N N . SER A 1 211 ? -10.806 24.226 10.208 1.00 59.19 211 SER A N 1
ATOM 1604 C CA . SER A 1 211 ? -11.633 23.030 10.040 1.00 59.19 211 SER A CA 1
ATOM 1605 C C . SER A 1 211 ? -11.224 22.292 8.764 1.00 59.19 211 SER A C 1
ATOM 1607 O O . SER A 1 211 ? -11.188 22.872 7.676 1.00 59.19 211 SER A O 1
ATOM 1609 N N . VAL A 1 212 ? -10.899 21.008 8.903 1.00 65.44 212 VAL A N 1
ATOM 1610 C CA . VAL A 1 212 ? -10.573 20.118 7.783 1.00 65.44 212 VAL A CA 1
ATOM 1611 C C . VAL A 1 212 ? -11.879 19.705 7.109 1.00 65.44 212 VAL A C 1
ATOM 1613 O O . VAL A 1 212 ? -12.706 19.037 7.727 1.00 65.44 212 VAL A O 1
ATOM 1616 N N . SER A 1 213 ? -12.077 20.107 5.853 1.00 74.88 213 SER A N 1
ATOM 1617 C CA . SER A 1 213 ? -13.214 19.665 5.041 1.00 74.88 213 SER A CA 1
ATOM 1618 C C . SER A 1 213 ? -12.716 18.674 3.995 1.00 74.88 213 SER A C 1
ATOM 1620 O O . SER A 1 213 ? -12.310 19.049 2.895 1.00 74.88 213 SER A O 1
ATOM 1622 N N . THR A 1 214 ? -12.713 17.397 4.377 1.00 83.88 214 THR A N 1
ATOM 1623 C CA . THR A 1 214 ? -12.412 16.287 3.471 1.00 83.88 214 THR A CA 1
ATOM 1624 C C . THR A 1 214 ? -13.657 15.956 2.656 1.00 83.88 214 THR A C 1
ATOM 1626 O O . THR A 1 214 ? -14.650 15.476 3.205 1.00 83.88 214 THR A O 1
ATOM 1629 N N . ARG A 1 215 ? -13.596 16.165 1.340 1.00 87.81 215 ARG A N 1
ATOM 1630 C CA . ARG A 1 215 ? -14.603 15.676 0.393 1.00 87.81 215 ARG A CA 1
ATOM 1631 C C . ARG A 1 215 ? -14.084 14.410 -0.277 1.00 87.81 215 ARG A C 1
ATOM 1633 O O . ARG A 1 215 ? -13.026 14.457 -0.896 1.00 87.81 215 ARG A O 1
ATOM 1640 N N . TRP A 1 216 ? -14.848 13.327 -0.172 1.00 90.62 216 TRP A N 1
ATOM 1641 C CA . TRP A 1 216 ? -14.609 12.067 -0.877 1.00 90.62 216 TRP A CA 1
ATOM 1642 C C . TRP A 1 216 ? -15.348 12.040 -2.215 1.00 90.62 216 TRP A C 1
ATOM 1644 O O . TRP A 1 216 ? -16.446 12.589 -2.332 1.00 90.62 216 TRP A O 1
ATOM 1654 N N . GLU A 1 217 ? -14.744 11.391 -3.202 1.00 91.75 217 GLU A N 1
ATOM 1655 C CA . GLU A 1 217 ? -15.352 11.105 -4.499 1.00 91.75 217 GLU A CA 1
ATOM 1656 C C . GLU A 1 217 ? -16.039 9.733 -4.515 1.00 91.75 217 GLU A C 1
ATOM 1658 O O . GLU A 1 217 ? -15.903 8.924 -3.591 1.00 91.75 217 GLU A O 1
ATOM 1663 N N . ALA A 1 218 ? -16.789 9.469 -5.587 1.00 91.12 218 ALA A N 1
ATOM 1664 C CA . ALA A 1 218 ? -17.427 8.177 -5.812 1.00 91.12 218 ALA A CA 1
ATOM 1665 C C . ALA A 1 218 ? -16.411 7.018 -5.790 1.00 91.12 218 ALA A C 1
ATOM 1667 O O . ALA A 1 218 ? -15.231 7.189 -6.098 1.00 91.12 218 ALA A O 1
ATOM 1668 N N . VAL A 1 219 ? -16.890 5.830 -5.419 1.00 93.38 219 VAL A N 1
ATOM 1669 C CA . VAL A 1 219 ? -16.067 4.619 -5.345 1.00 93.38 219 VAL A CA 1
ATOM 1670 C C . VAL A 1 219 ? -16.038 3.938 -6.712 1.00 93.38 219 VAL A C 1
ATOM 1672 O O . VAL A 1 219 ? -17.085 3.549 -7.230 1.00 93.38 219 VAL A O 1
ATOM 1675 N N . ASP A 1 220 ? -14.844 3.766 -7.272 1.00 91.94 220 ASP A N 1
ATOM 1676 C CA . ASP A 1 220 ? -14.594 2.915 -8.433 1.00 91.94 220 ASP A CA 1
ATOM 1677 C C . ASP A 1 220 ? -14.313 1.472 -7.969 1.00 91.94 220 ASP A C 1
ATOM 1679 O O . ASP A 1 220 ? -13.591 1.250 -6.994 1.00 91.94 220 ASP A O 1
ATOM 1683 N N . HIS A 1 221 ? -14.832 0.477 -8.696 1.00 93.06 221 HIS A N 1
ATOM 1684 C CA . HIS A 1 221 ? -14.493 -0.941 -8.510 1.00 93.06 221 HIS A CA 1
ATOM 1685 C C . HIS A 1 221 ? -13.640 -1.405 -9.694 1.00 93.06 221 HIS A C 1
ATOM 1687 O O . HIS A 1 221 ? -14.062 -1.306 -10.848 1.00 93.06 221 HIS A O 1
ATOM 1693 N N . LEU A 1 222 ? -12.421 -1.859 -9.408 1.00 93.69 222 LEU A N 1
ATOM 1694 C CA . LEU A 1 222 ? -11.357 -2.103 -10.382 1.00 93.69 222 LEU A CA 1
ATOM 1695 C C . LEU A 1 222 ? -10.848 -3.543 -10.288 1.00 93.69 222 LEU A C 1
ATOM 1697 O O . LEU A 1 222 ? -10.911 -4.152 -9.219 1.00 93.69 222 LEU A O 1
ATOM 1701 N N . ALA A 1 223 ? -10.318 -4.072 -11.396 1.00 92.94 223 ALA A N 1
ATOM 1702 C CA . ALA A 1 223 ? -9.730 -5.412 -11.472 1.00 92.94 223 ALA A CA 1
ATOM 1703 C C . ALA A 1 223 ? -10.616 -6.521 -10.858 1.00 92.94 223 ALA A C 1
ATOM 1705 O O . ALA A 1 223 ? -10.153 -7.390 -10.114 1.00 92.94 223 ALA A O 1
ATOM 1706 N N . THR A 1 224 ? -11.924 -6.460 -11.128 1.00 91.81 224 THR A N 1
ATOM 1707 C CA . THR A 1 224 ? -12.939 -7.393 -10.604 1.00 91.81 224 THR A CA 1
ATOM 1708 C C . THR A 1 224 ? -12.706 -8.840 -11.052 1.00 91.81 224 THR A C 1
ATOM 1710 O O . THR A 1 224 ? -13.124 -9.777 -10.374 1.00 91.81 224 THR A O 1
ATOM 1713 N N . ASP A 1 225 ? -11.978 -9.021 -12.154 1.00 89.81 225 ASP A N 1
ATOM 1714 C CA . ASP A 1 225 ? -11.481 -10.282 -12.707 1.00 89.81 225 ASP A CA 1
ATOM 1715 C C . ASP A 1 225 ? -10.489 -11.017 -11.789 1.00 89.81 225 ASP A C 1
ATOM 1717 O O . ASP A 1 225 ? -10.409 -12.247 -11.830 1.00 89.81 225 ASP A O 1
ATOM 1721 N N . LEU A 1 226 ? -9.764 -10.299 -10.923 1.00 91.25 226 LEU A N 1
ATOM 1722 C CA . LEU A 1 226 ? -8.732 -10.891 -10.065 1.00 91.25 226 LEU A CA 1
ATOM 1723 C C . LEU A 1 226 ? -9.279 -11.722 -8.900 1.00 91.25 226 LEU A C 1
ATOM 1725 O O . LEU A 1 226 ? -8.519 -12.472 -8.282 1.00 91.25 226 LEU A O 1
ATOM 1729 N N . GLY A 1 227 ? -10.570 -11.614 -8.579 1.00 91.81 227 GLY A N 1
ATOM 1730 C CA . GLY A 1 227 ? -11.139 -12.235 -7.384 1.00 91.81 227 GLY A CA 1
ATOM 1731 C C . GLY A 1 227 ? -10.494 -11.697 -6.100 1.00 91.81 227 GLY A C 1
ATOM 1732 O O . GLY A 1 227 ? -10.186 -10.511 -6.006 1.00 91.81 227 GLY A O 1
ATOM 1733 N N . ILE A 1 228 ? -10.316 -12.552 -5.089 1.00 92.06 228 ILE A N 1
ATOM 1734 C CA . ILE A 1 228 ? -9.803 -12.139 -3.772 1.00 92.06 228 ILE A CA 1
ATOM 1735 C C . ILE A 1 228 ? -8.339 -11.684 -3.875 1.00 92.06 228 ILE A C 1
ATOM 1737 O O . ILE A 1 228 ? -7.462 -12.454 -4.273 1.00 92.06 228 ILE A O 1
ATOM 1741 N N . ILE A 1 229 ? -8.090 -10.447 -3.447 1.00 93.19 229 ILE A N 1
ATOM 1742 C CA . ILE A 1 229 ? -6.765 -9.830 -3.350 1.00 93.19 229 ILE A CA 1
ATOM 1743 C C . ILE A 1 229 ? -6.317 -9.852 -1.885 1.00 93.19 229 ILE A C 1
ATOM 1745 O O . ILE A 1 229 ? -7.085 -9.482 -0.998 1.00 93.19 229 ILE A O 1
ATOM 1749 N N . SER A 1 230 ? -5.083 -10.289 -1.623 1.00 87.94 230 SER A N 1
ATOM 1750 C CA . SER A 1 230 ? -4.538 -10.402 -0.261 1.00 87.94 230 SER A CA 1
ATOM 1751 C C . SER A 1 230 ? -3.818 -9.142 0.220 1.00 87.94 230 SER A C 1
ATOM 1753 O O . SER A 1 230 ? -3.785 -8.885 1.420 1.00 87.94 230 SER A O 1
ATOM 1755 N N . ALA A 1 231 ? -3.239 -8.368 -0.699 1.00 89.00 231 ALA A N 1
ATOM 1756 C CA . ALA A 1 231 ? -2.510 -7.140 -0.399 1.00 89.00 231 ALA A CA 1
ATOM 1757 C C . ALA A 1 231 ? -2.456 -6.208 -1.616 1.00 89.00 231 ALA A C 1
ATOM 1759 O O . ALA A 1 231 ? -2.529 -6.669 -2.760 1.00 89.00 231 ALA A O 1
ATOM 1760 N N . VAL A 1 232 ? -2.285 -4.907 -1.368 1.00 93.44 232 VAL A N 1
ATOM 1761 C CA . VAL A 1 232 ? -2.152 -3.865 -2.394 1.00 93.44 232 VAL A CA 1
ATOM 1762 C C . VAL A 1 232 ? -1.181 -2.770 -1.941 1.00 93.44 232 VAL A C 1
ATOM 1764 O O . VAL A 1 232 ? -1.058 -2.488 -0.754 1.00 93.44 232 VAL A O 1
ATOM 1767 N N . SER A 1 233 ? -0.498 -2.155 -2.901 1.00 93.19 233 SER A N 1
ATOM 1768 C CA . SER A 1 233 ? 0.298 -0.932 -2.759 1.00 93.19 233 SER A CA 1
ATOM 1769 C C . SER A 1 233 ? -0.039 0.003 -3.919 1.00 93.19 233 SER A C 1
ATOM 1771 O O . SER A 1 233 ? -0.393 -0.490 -4.989 1.00 93.19 233 SER A O 1
ATOM 1773 N N . ILE A 1 234 ? 0.053 1.322 -3.736 1.00 94.00 234 ILE A N 1
ATOM 1774 C CA . ILE A 1 234 ? -0.254 2.320 -4.774 1.00 94.00 234 ILE A CA 1
ATOM 1775 C C . ILE A 1 234 ? 0.774 3.452 -4.770 1.00 94.00 234 ILE A C 1
ATOM 1777 O O . ILE A 1 234 ? 1.188 3.911 -3.709 1.00 94.00 234 ILE A O 1
ATOM 1781 N N . VAL A 1 235 ? 1.134 3.931 -5.961 1.00 92.12 235 VAL A N 1
ATOM 1782 C CA . VAL A 1 235 ? 1.850 5.194 -6.169 1.00 92.12 235 VAL A CA 1
ATOM 1783 C C . VAL A 1 235 ? 1.121 6.080 -7.172 1.00 92.12 235 VAL A C 1
ATOM 1785 O O . VAL A 1 235 ? 0.364 5.601 -8.018 1.00 92.12 235 VAL A O 1
ATOM 1788 N N . ALA A 1 236 ? 1.386 7.380 -7.077 1.00 89.69 236 ALA A N 1
ATOM 1789 C CA . ALA A 1 236 ? 0.993 8.377 -8.055 1.00 89.69 236 ALA A CA 1
ATOM 1790 C C . ALA A 1 236 ? 2.242 8.925 -8.744 1.00 89.69 236 ALA A C 1
ATOM 1792 O O . ALA A 1 236 ? 3.263 9.178 -8.102 1.00 89.69 236 ALA A O 1
ATOM 1793 N N . ILE A 1 237 ? 2.149 9.118 -10.052 1.00 86.69 237 ILE A N 1
ATOM 1794 C CA . ILE A 1 237 ? 3.241 9.593 -10.890 1.00 86.69 237 ILE A CA 1
ATOM 1795 C C . ILE A 1 237 ? 2.722 10.770 -11.689 1.00 86.69 237 ILE A C 1
ATOM 1797 O O . ILE A 1 237 ? 1.767 10.641 -12.447 1.00 86.69 237 ILE A O 1
ATOM 1801 N N . ASP A 1 238 ? 3.378 11.909 -11.541 1.00 80.94 238 ASP A N 1
ATOM 1802 C CA . ASP A 1 238 ? 3.207 13.029 -12.454 1.00 80.94 238 ASP A CA 1
ATOM 1803 C C . ASP A 1 238 ? 3.705 12.615 -13.849 1.00 80.94 238 ASP A C 1
ATOM 1805 O O . ASP A 1 238 ? 4.860 12.212 -13.978 1.00 80.94 238 ASP A O 1
ATOM 1809 N N . LYS A 1 239 ? 2.848 12.641 -14.875 1.00 73.81 239 LYS A N 1
ATOM 1810 C CA . LYS A 1 239 ? 3.234 12.360 -16.270 1.00 73.81 239 LYS A CA 1
ATOM 1811 C C . LYS A 1 239 ? 3.665 13.614 -17.030 1.00 73.81 239 LYS A C 1
ATOM 1813 O O . LYS A 1 239 ? 4.142 13.493 -18.159 1.00 73.81 239 LYS A O 1
ATOM 1818 N N . SER A 1 240 ? 3.485 14.803 -16.458 1.00 63.50 240 SER A N 1
ATOM 1819 C CA . SER A 1 240 ? 3.672 16.048 -17.187 1.00 63.50 240 SER A CA 1
ATOM 1820 C C . SER A 1 240 ? 5.115 16.536 -17.166 1.00 63.50 240 SER A C 1
ATOM 1822 O O . SER A 1 240 ? 5.751 16.652 -16.122 1.00 63.50 240 SER A O 1
ATOM 1824 N N . SER A 1 241 ? 5.613 16.920 -18.340 1.00 53.47 241 SER A N 1
ATOM 1825 C CA . SER A 1 241 ? 6.822 17.738 -18.478 1.00 53.47 241 SER A CA 1
ATOM 1826 C C . SER A 1 241 ? 6.521 19.244 -18.497 1.00 53.47 241 SER A C 1
ATOM 1828 O O . SER A 1 241 ? 7.448 20.053 -18.551 1.00 53.47 241 SER A O 1
ATOM 1830 N N . THR A 1 242 ? 5.241 19.641 -18.464 1.00 49.91 242 THR A N 1
ATOM 1831 C CA . THR A 1 242 ? 4.790 21.035 -18.584 1.00 49.91 242 THR A CA 1
ATOM 1832 C C . THR A 1 242 ? 3.806 21.433 -17.478 1.00 49.91 242 THR A C 1
ATOM 1834 O O . THR A 1 242 ? 2.977 20.656 -17.013 1.00 49.91 242 THR A O 1
ATOM 1837 N N . PHE A 1 243 ? 3.904 22.686 -17.035 1.00 49.59 243 PHE A N 1
ATOM 1838 C CA . PHE A 1 243 ? 3.343 23.162 -15.763 1.00 49.59 243 PHE A CA 1
ATOM 1839 C C . PHE A 1 243 ? 1.811 23.366 -15.710 1.00 49.59 243 PHE A C 1
ATOM 1841 O O . PHE A 1 243 ? 1.322 23.833 -14.683 1.00 49.59 243 PHE A O 1
ATOM 1848 N N . SER A 1 244 ? 1.056 23.113 -16.788 1.00 49.28 244 SER A N 1
ATOM 1849 C CA . SER A 1 244 ? -0.283 23.710 -16.968 1.00 49.28 244 SER A CA 1
ATOM 1850 C C . SER A 1 244 ? -1.501 22.790 -16.803 1.00 49.28 244 SER A C 1
ATOM 1852 O O . SER A 1 244 ? -2.508 23.276 -16.308 1.00 49.28 244 SER A O 1
ATOM 1854 N N . ASP A 1 245 ? -1.439 21.508 -17.178 1.00 55.53 245 ASP A N 1
ATOM 1855 C CA . ASP A 1 245 ? -2.576 20.562 -17.085 1.00 55.53 245 ASP A CA 1
ATOM 1856 C C . ASP A 1 245 ? -2.056 19.143 -16.812 1.00 55.53 245 ASP A C 1
ATOM 1858 O O . ASP A 1 245 ? -2.059 18.258 -17.667 1.00 55.53 245 ASP A O 1
ATOM 1862 N N . GLY A 1 246 ? -1.486 18.952 -15.625 1.00 63.25 246 GLY A N 1
ATOM 1863 C CA . GLY A 1 246 ? -0.667 17.780 -15.362 1.00 63.25 246 GLY A CA 1
ATOM 1864 C C . GLY A 1 246 ? -1.452 16.497 -15.088 1.00 63.25 246 GLY A C 1
ATOM 1865 O O . GLY A 1 246 ? -2.036 16.318 -14.017 1.00 63.25 246 GLY A O 1
ATOM 1866 N N . GLU A 1 247 ? -1.403 15.577 -16.051 1.00 78.81 247 GLU A N 1
ATOM 1867 C CA . GLU A 1 247 ? -1.889 14.205 -15.914 1.00 78.81 247 GLU A CA 1
ATOM 1868 C C . GLU A 1 247 ? -1.130 13.460 -14.806 1.00 78.81 247 GLU A C 1
ATOM 1870 O O . GLU A 1 247 ? 0.101 13.445 -14.772 1.00 78.81 247 GLU A O 1
ATOM 1875 N N . ILE A 1 248 ? -1.870 12.789 -13.922 1.00 85.81 248 ILE A N 1
ATOM 1876 C CA . ILE A 1 248 ? -1.308 11.852 -12.948 1.00 85.81 248 ILE A CA 1
ATOM 1877 C C . ILE A 1 248 ? -1.626 10.432 -13.413 1.00 85.81 248 ILE A C 1
ATOM 1879 O O . ILE A 1 248 ? -2.758 10.126 -13.775 1.00 85.81 248 ILE A O 1
ATOM 1883 N N . GLU A 1 249 ? -0.642 9.540 -13.387 1.00 88.94 249 GLU A N 1
ATOM 1884 C CA . GLU A 1 249 ? -0.864 8.098 -13.456 1.00 88.94 249 GLU A CA 1
ATOM 1885 C C . GLU A 1 249 ? -0.932 7.530 -12.043 1.00 88.94 249 GLU A C 1
ATOM 1887 O O . GLU A 1 249 ? -0.011 7.715 -11.247 1.00 88.94 249 GLU A O 1
ATOM 1892 N N . LEU A 1 250 ? -2.007 6.804 -11.745 1.00 92.25 250 LEU A N 1
ATOM 1893 C CA . LEU A 1 250 ? -2.057 5.936 -10.576 1.00 92.25 250 LEU A CA 1
ATOM 1894 C C . LEU A 1 250 ? -1.646 4.529 -11.002 1.00 92.25 250 LEU A C 1
ATOM 1896 O O . LEU A 1 250 ? -2.150 3.993 -11.995 1.00 92.25 250 LEU A O 1
ATOM 1900 N N . VAL A 1 251 ? -0.734 3.940 -10.233 1.00 94.12 251 VAL A N 1
ATOM 1901 C CA . VAL A 1 251 ? -0.233 2.576 -10.411 1.00 94.12 251 VAL A CA 1
ATOM 1902 C C . VAL A 1 251 ? -0.423 1.854 -9.090 1.00 94.12 251 VAL A C 1
ATOM 1904 O O . VAL A 1 251 ? 0.191 2.236 -8.096 1.00 94.12 251 VAL A O 1
ATOM 1907 N N . ALA A 1 252 ? -1.246 0.809 -9.067 1.00 95.38 252 ALA A N 1
ATOM 1908 C CA . ALA A 1 252 ? -1.325 -0.106 -7.940 1.00 95.38 252 ALA A CA 1
ATOM 1909 C C . ALA A 1 252 ? -0.757 -1.473 -8.309 1.00 95.38 252 ALA A C 1
ATOM 1911 O O . ALA A 1 252 ? -1.014 -1.998 -9.391 1.00 95.38 252 ALA A O 1
ATOM 1912 N N . VAL A 1 253 ? -0.023 -2.073 -7.377 1.00 95.44 253 VAL A N 1
ATOM 1913 C CA . VAL A 1 253 ? 0.418 -3.465 -7.463 1.00 95.44 253 VAL A CA 1
ATOM 1914 C C . VAL A 1 253 ? -0.270 -4.246 -6.358 1.00 95.44 253 VAL A C 1
ATOM 1916 O O . VAL A 1 253 ? -0.261 -3.841 -5.197 1.00 95.44 253 VAL A O 1
ATOM 1919 N N . CYS A 1 254 ? -0.880 -5.365 -6.722 1.00 94.62 254 CYS A N 1
ATOM 1920 C CA . CYS A 1 254 ? -1.661 -6.202 -5.827 1.00 94.62 254 CYS A CA 1
ATOM 1921 C C . CYS A 1 254 ? -1.289 -7.680 -5.969 1.00 94.62 254 CYS A C 1
ATOM 1923 O O . CYS A 1 254 ? -0.727 -8.104 -6.983 1.00 94.62 254 CYS A O 1
ATOM 1925 N N . ILE A 1 255 ? -1.595 -8.460 -4.932 1.00 93.81 255 ILE A N 1
ATOM 1926 C CA . ILE A 1 255 ? -1.387 -9.909 -4.921 1.00 93.81 255 ILE A CA 1
ATOM 1927 C C . ILE A 1 255 ? -2.744 -10.610 -5.000 1.00 93.81 255 ILE A C 1
ATOM 1929 O O . ILE A 1 255 ? -3.568 -10.473 -4.097 1.00 93.81 255 ILE A O 1
ATOM 1933 N N . SER A 1 256 ? -2.955 -11.398 -6.056 1.00 93.25 256 SER A N 1
ATOM 1934 C CA . SER A 1 256 ? -4.076 -12.340 -6.176 1.00 93.25 256 SER A CA 1
ATOM 1935 C C . SER A 1 256 ? -3.528 -13.743 -6.413 1.00 93.25 256 SER A C 1
ATOM 1937 O O . SER A 1 256 ? -2.602 -13.926 -7.199 1.00 93.25 256 SER A O 1
ATOM 1939 N N . ARG A 1 257 ? -4.066 -14.747 -5.705 1.00 91.12 257 ARG A N 1
ATOM 1940 C CA . ARG A 1 257 ? -3.682 -16.172 -5.838 1.00 91.12 257 ARG A CA 1
ATOM 1941 C C . ARG A 1 257 ? -2.156 -16.420 -5.792 1.00 91.12 257 ARG A C 1
ATOM 1943 O O . ARG A 1 257 ? -1.638 -17.278 -6.501 1.00 91.12 257 ARG A O 1
ATOM 1950 N N . GLY A 1 258 ? -1.430 -15.649 -4.974 1.00 89.25 258 GLY A N 1
ATOM 1951 C CA . GLY A 1 258 ? 0.034 -15.727 -4.844 1.00 89.25 258 GLY A CA 1
ATOM 1952 C C . GLY A 1 258 ? 0.823 -15.183 -6.045 1.00 89.25 258 GLY A C 1
ATOM 1953 O O . GLY A 1 258 ? 1.999 -15.513 -6.197 1.00 89.25 258 GLY A O 1
ATOM 1954 N N . GLN A 1 259 ? 0.187 -14.385 -6.908 1.00 93.88 259 GLN A N 1
ATOM 1955 C CA . GLN A 1 259 ? 0.755 -13.772 -8.109 1.00 93.88 259 GLN A CA 1
ATOM 1956 C C . GLN A 1 259 ? 0.649 -12.246 -8.056 1.00 93.88 259 GLN A C 1
ATOM 1958 O O . GLN A 1 259 ? -0.310 -11.708 -7.506 1.00 93.88 259 GLN A O 1
ATOM 1963 N N . LEU A 1 260 ? 1.626 -11.555 -8.650 1.00 95.88 260 LEU A N 1
ATOM 1964 C CA . LEU A 1 260 ? 1.640 -10.098 -8.759 1.00 95.88 260 LEU A CA 1
ATOM 1965 C C . LEU A 1 260 ? 0.841 -9.621 -9.972 1.00 95.88 260 LEU A C 1
ATOM 1967 O O . LEU A 1 260 ? 1.049 -10.094 -11.091 1.00 95.88 260 LEU A O 1
ATOM 1971 N N . HIS A 1 261 ? -0.009 -8.625 -9.750 1.00 96.06 261 HIS A N 1
ATOM 1972 C CA . HIS A 1 261 ? -0.767 -7.938 -10.786 1.00 96.06 261 HIS A CA 1
ATOM 1973 C C . HIS A 1 261 ? -0.618 -6.426 -10.630 1.00 96.06 261 HIS A C 1
ATOM 1975 O O . HIS A 1 261 ? -0.746 -5.900 -9.524 1.00 96.06 261 HIS A O 1
ATOM 1981 N N . VAL A 1 262 ? -0.377 -5.729 -11.738 1.00 95.81 262 VAL A N 1
ATOM 1982 C CA . VAL A 1 262 ? -0.432 -4.269 -11.819 1.00 95.81 262 VAL A CA 1
ATOM 1983 C C . VAL A 1 262 ? -1.783 -3.835 -12.379 1.00 95.81 262 VAL A C 1
ATOM 1985 O O . VAL A 1 262 ? -2.293 -4.417 -13.335 1.00 95.81 262 VAL A O 1
ATOM 1988 N N . VAL A 1 263 ? -2.347 -2.798 -11.776 1.00 94.88 263 VAL A N 1
ATOM 1989 C CA . VAL A 1 263 ? -3.477 -2.024 -12.282 1.00 94.88 263 VAL A CA 1
ATOM 1990 C C . VAL A 1 263 ? -2.946 -0.607 -12.442 1.00 94.88 263 VAL A C 1
ATOM 1992 O O . VAL A 1 263 ? -2.427 -0.043 -11.482 1.00 94.88 263 VAL A O 1
ATOM 1995 N N . GLN A 1 264 ? -3.004 -0.042 -13.645 1.00 92.88 264 GLN A N 1
ATOM 1996 C CA . GLN A 1 264 ? -2.484 1.302 -13.906 1.00 92.88 264 GLN A CA 1
ATOM 1997 C C . GLN A 1 264 ? -3.366 2.061 -14.886 1.00 92.88 264 GLN A C 1
ATOM 1999 O O . GLN A 1 264 ? -4.035 1.458 -15.724 1.00 92.88 264 GLN A O 1
ATOM 2004 N N . GLY A 1 265 ? -3.373 3.384 -14.773 1.00 89.50 265 GLY A N 1
ATOM 2005 C CA . GLY A 1 265 ? -4.156 4.236 -15.657 1.00 89.50 265 GLY A CA 1
ATOM 2006 C C . GLY A 1 265 ? -4.140 5.695 -15.235 1.00 89.50 265 GLY A C 1
ATOM 2007 O O . GLY A 1 265 ? -3.716 6.041 -14.129 1.00 89.50 265 GLY A O 1
ATOM 2008 N N . SER A 1 266 ? -4.617 6.540 -16.137 1.00 88.50 266 SER A N 1
ATOM 2009 C CA . SER A 1 266 ? -4.667 7.983 -15.958 1.00 88.50 266 SER A CA 1
ATOM 2010 C C . SER A 1 266 ? -5.698 8.389 -14.899 1.00 88.50 266 SER A C 1
ATOM 2012 O O . SER A 1 266 ? -6.712 7.718 -14.677 1.00 88.50 266 SER A O 1
ATOM 2014 N N . PHE A 1 267 ? -5.397 9.492 -14.225 1.00 85.69 267 PHE A N 1
ATOM 2015 C CA . PHE A 1 267 ? -6.176 10.122 -13.171 1.00 85.69 267 PHE A CA 1
ATOM 2016 C C . PHE A 1 267 ? -6.194 11.630 -13.448 1.00 85.69 267 PHE A C 1
ATOM 2018 O O . PHE A 1 267 ? -5.324 12.386 -13.016 1.00 85.69 267 PHE A O 1
ATOM 2025 N N . ILE A 1 268 ? -7.164 12.048 -14.260 1.00 73.12 268 ILE A N 1
ATOM 2026 C CA . ILE A 1 268 ? -7.275 13.399 -14.828 1.00 73.12 268 ILE A CA 1
ATOM 2027 C C . ILE A 1 268 ? -8.631 13.988 -14.427 1.00 73.12 268 ILE A C 1
ATOM 2029 O O . ILE A 1 268 ? -9.606 13.244 -14.372 1.00 73.12 268 ILE A O 1
ATOM 2033 N N . ASN A 1 269 ? -8.680 15.303 -14.160 1.00 61.56 269 ASN A N 1
ATOM 2034 C CA . ASN A 1 269 ? -9.800 16.272 -14.052 1.00 61.56 269 ASN A CA 1
ATOM 2035 C C . ASN A 1 269 ? -11.182 15.853 -13.488 1.00 61.56 269 ASN A C 1
ATOM 2037 O O . ASN A 1 269 ? -11.765 16.606 -12.714 1.00 61.56 269 ASN A O 1
ATOM 2041 N N . GLN A 1 270 ? -11.716 14.680 -13.817 1.00 61.09 270 GLN A N 1
ATOM 2042 C CA . GLN A 1 270 ? -12.914 14.076 -13.222 1.00 61.09 270 GLN A CA 1
ATOM 2043 C C . GLN A 1 270 ? -12.620 13.247 -11.954 1.00 61.09 270 GLN A C 1
ATOM 2045 O O . GLN A 1 270 ? -13.544 12.664 -11.393 1.00 61.09 270 GLN A O 1
ATOM 2050 N N . ARG A 1 271 ? -11.356 13.186 -11.492 1.00 73.31 271 ARG A N 1
ATOM 2051 C CA . ARG A 1 271 ? -10.920 12.469 -10.264 1.00 73.31 271 ARG A CA 1
ATOM 2052 C C . ARG A 1 271 ? -11.257 10.972 -10.262 1.00 73.31 271 ARG A C 1
ATOM 2054 O O . ARG A 1 271 ? -11.385 10.347 -9.209 1.00 73.31 271 ARG A O 1
ATOM 2061 N N . LYS A 1 272 ? -11.391 10.416 -11.462 1.00 81.00 272 LYS A N 1
ATOM 2062 C CA . LYS A 1 272 ? -11.688 9.018 -11.740 1.00 81.00 272 LYS A CA 1
ATOM 2063 C C . LYS A 1 272 ? -10.423 8.327 -12.217 1.00 81.00 272 LYS A C 1
ATOM 2065 O O . LYS A 1 272 ? -9.641 8.932 -12.947 1.00 81.00 272 LYS A O 1
ATOM 2070 N N . TRP A 1 273 ? -10.234 7.074 -11.822 1.00 87.94 273 TRP A N 1
ATOM 2071 C CA . TRP A 1 273 ? -9.095 6.288 -12.278 1.00 87.94 273 TRP A CA 1
ATOM 2072 C C . TRP A 1 273 ? -9.493 5.385 -13.449 1.00 87.94 273 TRP A C 1
ATOM 2074 O O . TRP A 1 273 ? -10.432 4.593 -13.359 1.00 87.94 273 TRP A O 1
ATOM 2084 N N . GLU A 1 274 ? -8.784 5.504 -14.571 1.00 84.94 274 GLU A N 1
ATOM 2085 C CA . GLU A 1 274 ? -9.091 4.744 -15.792 1.00 84.94 274 GLU A CA 1
ATOM 2086 C C . GLU A 1 274 ? -8.500 3.321 -15.805 1.00 84.94 274 GLU A C 1
ATOM 2088 O O . GLU A 1 274 ? -8.826 2.520 -16.685 1.00 84.94 274 GLU A O 1
ATOM 2093 N N . GLY A 1 275 ? -7.681 2.969 -14.806 1.00 75.69 275 GLY A N 1
ATOM 2094 C CA . GLY A 1 275 ? -7.051 1.655 -14.663 1.00 75.69 275 GLY A CA 1
ATOM 2095 C C . GLY A 1 275 ? -8.040 0.554 -14.282 1.00 75.69 275 GLY A C 1
ATOM 2096 O O . GLY A 1 275 ? -8.139 0.175 -13.120 1.00 75.69 275 GLY A O 1
ATOM 2097 N N . LYS A 1 276 ? -8.792 0.032 -15.257 1.00 73.56 276 LYS A N 1
ATOM 2098 C CA . LYS A 1 276 ? -9.798 -1.021 -15.021 1.00 73.56 276 LYS A CA 1
ATOM 2099 C C . LYS A 1 276 ? -9.262 -2.445 -15.125 1.00 73.56 276 LYS A C 1
ATOM 2101 O O . LYS A 1 276 ? -9.728 -3.310 -14.388 1.00 73.56 276 LYS A O 1
ATOM 2106 N N . THR A 1 277 ? -8.338 -2.688 -16.050 1.00 81.31 277 THR A N 1
ATOM 2107 C CA . THR A 1 277 ? -7.779 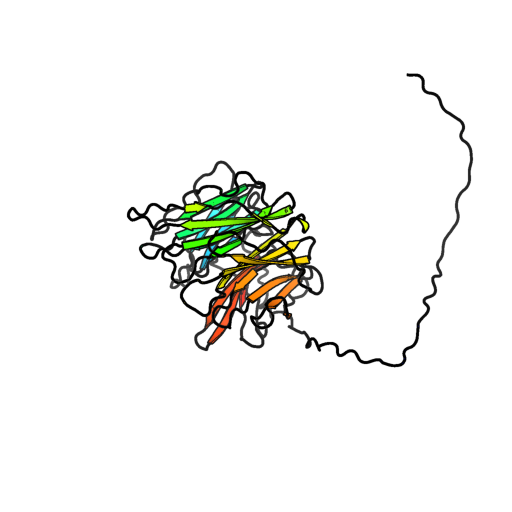-4.014 -16.349 1.00 81.31 277 THR A CA 1
ATOM 2108 C C . THR A 1 277 ? -6.498 -4.271 -15.569 1.00 81.31 277 THR A C 1
ATOM 2110 O O . THR A 1 277 ? -5.691 -3.361 -15.379 1.00 81.31 277 THR A O 1
ATOM 2113 N N . SER A 1 278 ? -6.288 -5.526 -15.179 1.00 90.75 278 SER A N 1
ATOM 2114 C CA . SER A 1 278 ? -5.042 -5.978 -14.568 1.00 90.75 278 SER A CA 1
ATOM 2115 C C . SER A 1 278 ? -4.070 -6.560 -15.605 1.00 90.75 278 SER A C 1
ATOM 2117 O O . SER A 1 278 ? -4.485 -7.187 -16.579 1.00 90.75 278 SER A O 1
ATOM 2119 N N . THR A 1 279 ? -2.767 -6.406 -15.366 1.00 93.06 279 THR A N 1
ATOM 2120 C CA . THR A 1 279 ? -1.698 -7.103 -16.102 1.00 93.06 279 THR A CA 1
ATOM 2121 C C . THR A 1 279 ? -0.835 -7.872 -15.106 1.00 93.06 279 THR A C 1
ATOM 2123 O O . THR A 1 279 ? -0.494 -7.355 -14.044 1.00 93.06 279 THR A O 1
ATOM 2126 N N . ARG A 1 280 ? -0.473 -9.121 -15.413 1.00 94.75 280 ARG A N 1
ATOM 2127 C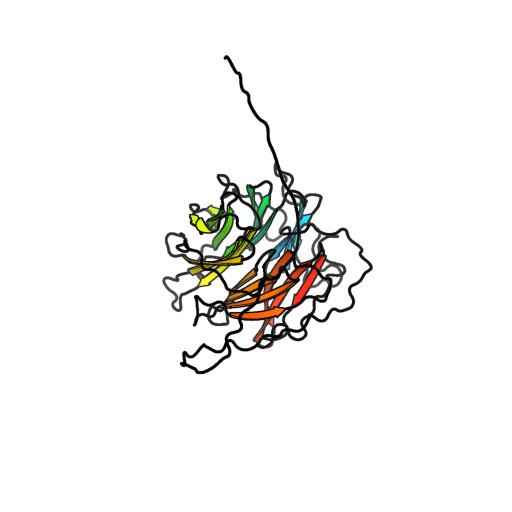 CA . ARG A 1 280 ? 0.364 -9.946 -14.527 1.00 94.75 280 ARG A CA 1
ATOM 2128 C C . ARG A 1 280 ? 1.834 -9.533 -14.628 1.00 94.75 280 ARG A C 1
ATOM 2130 O O . ARG A 1 280 ? 2.383 -9.486 -15.724 1.00 94.75 280 ARG A O 1
ATOM 2137 N N . ILE A 1 281 ? 2.484 -9.324 -13.485 1.00 95.06 281 ILE A N 1
ATOM 2138 C CA . ILE A 1 281 ? 3.944 -9.194 -13.395 1.00 95.06 281 ILE A CA 1
ATOM 2139 C C . ILE A 1 281 ? 4.533 -10.607 -13.322 1.00 95.06 281 ILE A C 1
ATOM 2141 O O . ILE A 1 281 ? 4.093 -11.425 -12.512 1.00 95.06 281 ILE A O 1
ATOM 2145 N N . LEU A 1 282 ? 5.513 -10.915 -14.173 1.00 92.69 282 LEU A N 1
ATOM 2146 C CA . LEU A 1 282 ? 6.180 -12.218 -14.177 1.00 92.69 282 LEU A CA 1
ATOM 2147 C C . LEU A 1 282 ? 7.293 -12.255 -13.123 1.00 92.69 282 LEU A C 1
ATOM 2149 O O . LEU A 1 282 ? 8.141 -11.369 -13.066 1.00 92.69 282 LEU A O 1
ATOM 2153 N N . HIS A 1 283 ? 7.300 -13.301 -12.298 1.00 89.62 283 HIS A N 1
ATOM 2154 C CA . HIS A 1 283 ? 8.292 -13.513 -11.244 1.00 89.62 283 HIS A CA 1
ATOM 2155 C C . HIS A 1 283 ? 8.545 -15.014 -11.026 1.00 89.62 283 HIS A C 1
ATOM 2157 O O . HIS A 1 283 ? 7.672 -15.829 -11.345 1.00 89.62 283 HIS A O 1
ATOM 2163 N N . PRO A 1 284 ? 9.735 -15.409 -10.537 1.00 82.44 284 PRO A N 1
ATOM 2164 C CA . PRO A 1 284 ? 9.994 -16.784 -10.135 1.00 82.44 284 PRO A CA 1
ATOM 2165 C C . PRO A 1 284 ? 9.345 -17.074 -8.773 1.00 82.44 284 PRO A C 1
ATOM 2167 O O . PRO A 1 284 ? 9.583 -16.352 -7.810 1.00 82.44 284 PRO A O 1
ATOM 2170 N N . GLY A 1 285 ? 8.595 -18.172 -8.672 1.00 86.12 285 GLY A N 1
ATOM 2171 C CA . GLY A 1 285 ? 8.025 -18.635 -7.404 1.00 86.12 285 GLY A CA 1
ATOM 2172 C C . GLY A 1 285 ? 6.698 -17.973 -7.019 1.00 86.12 285 GLY A C 1
ATOM 2173 O O . GLY A 1 285 ? 5.912 -17.548 -7.868 1.00 86.12 285 GLY A O 1
ATOM 2174 N N . GLY A 1 286 ? 6.413 -17.959 -5.716 1.00 89.00 286 GLY A N 1
ATOM 2175 C CA . GLY A 1 286 ? 5.232 -17.319 -5.130 1.00 89.00 286 GLY A CA 1
ATOM 2176 C C . GLY A 1 286 ? 5.575 -16.034 -4.374 1.00 89.00 286 GLY A C 1
ATOM 2177 O O . GLY A 1 286 ? 6.688 -15.876 -3.869 1.00 89.00 286 GLY A O 1
ATOM 2178 N N . VAL A 1 287 ? 4.594 -15.140 -4.238 1.00 91.06 287 VAL A N 1
ATOM 2179 C CA . VAL A 1 287 ? 4.694 -13.917 -3.419 1.00 91.06 287 VAL A CA 1
ATOM 2180 C C . VAL A 1 287 ? 3.725 -13.939 -2.239 1.00 91.06 287 VAL A C 1
ATOM 2182 O O . VAL A 1 287 ? 2.688 -14.602 -2.286 1.00 91.06 287 VAL A O 1
ATOM 2185 N N . THR A 1 288 ? 4.064 -13.213 -1.175 1.00 87.50 288 THR A N 1
ATOM 2186 C CA . THR A 1 288 ? 3.272 -13.127 0.062 1.00 87.50 288 THR A CA 1
ATOM 2187 C C . THR A 1 288 ? 3.388 -11.740 0.706 1.00 87.50 288 THR A C 1
ATOM 2189 O O . THR A 1 288 ? 4.105 -10.882 0.200 1.00 87.50 288 THR A O 1
ATOM 2192 N N . GLY A 1 289 ? 2.684 -11.517 1.818 1.00 83.25 289 GLY A N 1
ATOM 2193 C CA . GLY A 1 289 ? 2.715 -10.269 2.582 1.00 83.25 289 GLY A CA 1
ATOM 2194 C C . GLY A 1 289 ? 2.273 -9.042 1.779 1.00 83.25 289 GLY A C 1
ATOM 2195 O O . GLY A 1 289 ? 1.506 -9.151 0.823 1.00 83.25 289 GLY A O 1
ATOM 2196 N N . ASN A 1 290 ? 2.758 -7.866 2.180 1.00 85.44 290 ASN A N 1
ATOM 2197 C CA . ASN A 1 290 ? 2.452 -6.602 1.512 1.00 85.44 290 ASN A CA 1
ATOM 2198 C C . ASN A 1 290 ? 3.546 -6.223 0.496 1.00 85.44 290 ASN A C 1
ATOM 2200 O O . ASN A 1 290 ? 4.715 -6.144 0.890 1.00 85.44 290 ASN A O 1
ATOM 2204 N N . PRO A 1 291 ? 3.204 -5.952 -0.782 1.00 89.69 291 PRO A N 1
ATOM 2205 C CA . PRO A 1 291 ? 4.124 -5.288 -1.695 1.00 89.69 291 PRO A CA 1
ATOM 2206 C C . PRO A 1 291 ? 4.328 -3.831 -1.253 1.00 89.69 291 PRO A C 1
ATOM 2208 O O . PRO A 1 291 ? 3.434 -3.219 -0.670 1.00 89.69 291 PRO A O 1
ATOM 2211 N N . VAL A 1 292 ? 5.483 -3.253 -1.573 1.00 88.56 292 VAL A N 1
ATOM 2212 C CA . VAL A 1 292 ? 5.740 -1.815 -1.445 1.00 88.56 292 VAL A CA 1
ATOM 2213 C C . VAL A 1 292 ? 6.172 -1.277 -2.794 1.00 88.56 292 VAL A C 1
ATOM 2215 O O . VAL A 1 292 ? 7.130 -1.762 -3.392 1.00 88.56 292 VAL A O 1
ATOM 2218 N N . LEU A 1 293 ? 5.438 -0.278 -3.261 1.00 90.50 293 LEU A N 1
ATOM 2219 C CA . LEU A 1 293 ? 5.652 0.414 -4.516 1.00 90.50 293 LEU A CA 1
ATOM 2220 C C . LEU A 1 293 ? 6.153 1.828 -4.204 1.00 90.50 293 LEU A C 1
ATOM 2222 O O . LEU A 1 293 ? 5.567 2.515 -3.371 1.00 90.50 293 LEU A O 1
ATOM 2226 N N . ILE A 1 294 ? 7.249 2.246 -4.836 1.00 86.75 294 ILE A N 1
ATOM 2227 C CA . ILE A 1 294 ? 7.939 3.510 -4.553 1.00 86.75 294 ILE A CA 1
ATOM 2228 C C . ILE A 1 294 ? 8.130 4.267 -5.865 1.00 86.75 294 ILE A C 1
ATOM 2230 O O . ILE A 1 294 ? 8.627 3.702 -6.839 1.00 86.75 294 ILE A O 1
ATOM 2234 N N . ALA A 1 295 ? 7.758 5.548 -5.893 1.00 83.81 295 ALA A N 1
ATOM 2235 C CA . ALA A 1 295 ? 8.008 6.426 -7.030 1.00 83.81 295 ALA A CA 1
ATOM 2236 C C . ALA A 1 295 ? 9.344 7.164 -6.862 1.00 83.81 295 ALA A C 1
ATOM 2238 O O . ALA A 1 295 ? 9.533 7.946 -5.932 1.00 83.81 295 ALA A O 1
ATOM 2239 N N . ASN A 1 296 ? 10.278 6.945 -7.787 1.00 75.50 296 ASN A N 1
ATOM 2240 C CA . ASN A 1 296 ? 11.566 7.624 -7.795 1.00 75.50 296 ASN A CA 1
ATOM 2241 C C . ASN A 1 296 ? 11.467 8.935 -8.586 1.00 75.50 296 ASN A C 1
ATOM 2243 O O . ASN A 1 296 ? 11.763 9.004 -9.781 1.00 75.50 296 ASN A O 1
ATOM 2247 N N . HIS A 1 297 ? 11.053 10.000 -7.900 1.00 64.69 297 HIS A N 1
ATOM 2248 C CA . HIS A 1 297 ? 10.808 11.314 -8.506 1.00 64.69 297 HIS A CA 1
ATOM 2249 C C . HIS A 1 297 ? 12.058 12.011 -9.083 1.00 64.69 297 HIS A C 1
ATOM 2251 O O . HIS A 1 297 ? 11.917 13.005 -9.790 1.00 64.69 297 HIS A O 1
ATOM 2257 N N . VAL A 1 298 ? 13.274 11.513 -8.819 1.00 59.75 298 VAL A N 1
ATOM 2258 C CA . VAL A 1 298 ? 14.526 12.079 -9.366 1.00 59.75 298 VAL A CA 1
ATOM 2259 C C . VAL A 1 298 ? 15.022 11.309 -10.592 1.00 59.75 298 VAL A C 1
ATOM 2261 O O . VAL A 1 298 ? 15.682 11.884 -11.457 1.00 59.75 298 VAL A O 1
ATOM 2264 N N . ARG A 1 299 ? 14.684 10.022 -10.720 1.00 59.00 299 ARG A N 1
ATOM 2265 C CA . ARG A 1 299 ? 15.061 9.187 -11.868 1.00 59.00 299 ARG A CA 1
ATOM 2266 C C . ARG A 1 299 ? 13.904 9.014 -12.839 1.00 59.00 299 ARG A C 1
ATOM 2268 O O . ARG A 1 299 ? 13.380 7.913 -12.956 1.00 59.00 299 ARG A O 1
ATOM 2275 N N . ALA A 1 300 ? 13.536 10.088 -13.539 1.00 60.97 300 ALA A N 1
ATOM 2276 C CA . ALA A 1 300 ? 12.676 10.038 -14.729 1.00 60.97 300 ALA A CA 1
ATOM 2277 C C . ALA A 1 300 ? 11.506 9.034 -14.600 1.00 60.97 300 ALA A C 1
ATOM 2279 O O . ALA A 1 300 ? 11.394 8.085 -15.372 1.00 60.97 300 ALA A O 1
ATOM 2280 N N . HIS A 1 301 ? 10.676 9.211 -13.566 1.00 72.44 301 HIS A N 1
ATOM 2281 C CA . HIS A 1 301 ? 9.466 8.414 -13.310 1.00 72.44 301 HIS A CA 1
ATOM 2282 C C . HIS A 1 301 ? 9.691 6.889 -13.166 1.00 72.44 301 HIS A C 1
ATOM 2284 O O . HIS A 1 301 ? 8.772 6.097 -13.394 1.00 72.44 301 HIS A O 1
ATOM 2290 N N . GLN A 1 302 ? 10.898 6.465 -12.771 1.00 85.44 302 GLN A N 1
ATOM 2291 C CA . GLN A 1 302 ? 11.188 5.090 -12.364 1.00 85.44 302 GLN A CA 1
ATOM 2292 C C . GLN A 1 302 ? 10.313 4.696 -11.161 1.00 85.44 302 GLN A C 1
ATOM 2294 O O . GLN A 1 302 ? 10.156 5.474 -10.218 1.00 85.44 302 GLN A O 1
ATOM 2299 N N . LEU A 1 303 ? 9.787 3.471 -11.175 1.00 89.81 303 LEU A N 1
ATOM 2300 C CA . LEU A 1 303 ? 9.200 2.830 -10.001 1.00 89.81 303 LEU A CA 1
ATOM 2301 C C . LEU A 1 303 ? 10.084 1.692 -9.512 1.00 89.81 303 LEU A C 1
ATOM 2303 O O . LEU A 1 303 ? 10.515 0.861 -10.312 1.00 89.81 303 LEU A O 1
ATOM 2307 N N . ASP A 1 304 ? 10.249 1.619 -8.198 1.00 89.81 304 ASP A N 1
ATOM 2308 C CA . ASP A 1 304 ? 10.847 0.489 -7.497 1.00 89.81 304 ASP A CA 1
ATOM 2309 C C . ASP A 1 304 ? 9.715 -0.295 -6.800 1.00 89.81 304 ASP A C 1
ATOM 2311 O O . ASP A 1 304 ? 8.905 0.277 -6.068 1.00 89.81 304 ASP A O 1
ATOM 2315 N N . LEU A 1 305 ? 9.620 -1.603 -7.053 1.00 91.94 305 LEU A N 1
ATOM 2316 C CA . LEU A 1 305 ? 8.629 -2.510 -6.460 1.00 91.94 305 LEU A CA 1
ATOM 2317 C C . LEU A 1 305 ? 9.341 -3.592 -5.648 1.00 91.94 305 LEU A C 1
ATOM 2319 O O . LEU A 1 305 ? 10.176 -4.335 -6.166 1.00 91.94 305 LEU A O 1
ATOM 2323 N N . LEU A 1 306 ? 8.958 -3.711 -4.381 1.00 90.62 306 LEU A N 1
ATOM 2324 C CA . LEU A 1 306 ? 9.557 -4.608 -3.400 1.00 90.62 306 LEU A CA 1
ATOM 2325 C C . LEU A 1 306 ? 8.495 -5.542 -2.836 1.00 90.62 306 LEU A C 1
ATOM 2327 O O . LEU A 1 306 ? 7.455 -5.088 -2.365 1.00 90.62 306 LEU A O 1
ATOM 2331 N N . VAL A 1 307 ? 8.734 -6.851 -2.898 1.00 90.62 307 VAL A N 1
ATOM 2332 C CA . VAL A 1 307 ? 7.711 -7.858 -2.570 1.00 90.62 307 VAL A CA 1
ATOM 2333 C C . VAL A 1 307 ? 8.315 -9.005 -1.763 1.00 90.62 307 VAL A C 1
ATOM 2335 O O . VAL A 1 307 ? 9.352 -9.534 -2.173 1.00 90.62 307 VAL A O 1
ATOM 2338 N N . PRO A 1 308 ? 7.690 -9.449 -0.658 1.00 88.38 308 PRO A N 1
ATOM 2339 C CA . PRO A 1 308 ? 8.104 -10.666 0.026 1.00 88.38 308 PRO A CA 1
ATOM 2340 C C . PRO A 1 308 ? 7.961 -11.902 -0.865 1.00 88.38 308 PRO A C 1
ATOM 2342 O O . PRO A 1 308 ? 6.899 -12.171 -1.435 1.00 88.38 308 PRO A O 1
ATOM 2345 N N . SER A 1 309 ? 9.027 -12.693 -0.942 1.00 88.00 309 SER A N 1
ATOM 2346 C CA . SER A 1 309 ? 8.983 -14.010 -1.571 1.00 88.00 309 SER A CA 1
ATOM 2347 C C . SER A 1 309 ? 8.377 -15.032 -0.610 1.00 88.00 309 SER A C 1
ATOM 2349 O O . SER A 1 309 ? 8.776 -15.109 0.554 1.00 88.00 309 SER A O 1
ATOM 2351 N N . ALA A 1 310 ? 7.463 -15.871 -1.102 1.00 86.38 310 ALA A N 1
ATOM 2352 C CA . ALA A 1 310 ? 6.927 -17.004 -0.345 1.00 86.38 310 ALA A CA 1
ATOM 2353 C C . ALA A 1 310 ? 7.991 -18.083 -0.047 1.00 86.38 310 ALA A C 1
ATOM 2355 O O . ALA A 1 310 ? 7.808 -18.890 0.859 1.00 86.38 310 ALA A O 1
ATOM 2356 N N . GLU A 1 311 ? 9.118 -18.066 -0.768 1.00 83.25 311 GLU A N 1
ATOM 2357 C CA . GLU A 1 311 ? 10.294 -18.920 -0.541 1.00 83.25 311 GLU A CA 1
ATOM 2358 C C . GLU A 1 311 ? 11.272 -18.317 0.492 1.00 83.25 311 GLU A C 1
ATOM 2360 O O . GLU A 1 311 ? 12.333 -18.883 0.743 1.00 83.25 311 GLU A O 1
ATOM 2365 N N . GLY A 1 312 ? 10.935 -17.163 1.080 1.00 80.69 312 GLY A N 1
ATOM 2366 C CA . GLY A 1 312 ? 11.831 -16.368 1.918 1.00 80.69 312 GLY A CA 1
ATOM 2367 C C . GLY A 1 312 ? 12.601 -15.323 1.108 1.00 80.69 312 GLY A C 1
ATOM 2368 O O . GLY A 1 312 ? 13.010 -15.560 -0.031 1.00 80.69 312 GLY A O 1
ATOM 2369 N N . GLY A 1 313 ? 12.813 -14.147 1.702 1.00 82.56 313 GLY A N 1
ATOM 2370 C CA . GLY A 1 313 ? 13.495 -13.036 1.042 1.00 82.56 313 GLY A CA 1
ATOM 2371 C C . GLY A 1 313 ? 12.585 -11.974 0.421 1.00 82.56 313 GLY A C 1
ATOM 2372 O O . GLY A 1 313 ? 11.380 -11.927 0.674 1.00 82.56 313 GLY A O 1
ATOM 2373 N N . ILE A 1 314 ? 13.188 -11.105 -0.395 1.00 86.88 314 ILE A N 1
ATOM 2374 C CA . ILE A 1 314 ? 12.545 -9.961 -1.060 1.00 86.88 314 ILE A CA 1
ATOM 2375 C C . ILE A 1 314 ? 12.878 -9.988 -2.558 1.00 86.88 314 ILE A C 1
ATOM 2377 O O . ILE A 1 314 ? 14.048 -10.034 -2.938 1.00 86.88 314 ILE A O 1
ATOM 2381 N N . PHE A 1 315 ? 11.865 -9.914 -3.417 1.00 89.25 315 PHE A N 1
ATOM 2382 C CA . PHE A 1 315 ? 12.042 -9.598 -4.834 1.00 89.25 315 PHE A CA 1
ATOM 2383 C C . PHE A 1 315 ? 12.043 -8.080 -5.038 1.00 89.25 315 PHE A C 1
ATOM 2385 O O . PHE A 1 315 ? 11.224 -7.376 -4.448 1.00 89.25 315 PHE A O 1
ATOM 2392 N N . HIS A 1 316 ? 12.943 -7.590 -5.889 1.00 89.31 316 HIS A N 1
ATOM 2393 C CA . HIS A 1 316 ? 13.056 -6.189 -6.284 1.00 89.31 316 HIS A CA 1
ATOM 2394 C C . HIS A 1 316 ? 12.887 -6.078 -7.802 1.00 89.31 316 HIS A C 1
ATOM 2396 O O . HIS A 1 316 ? 13.724 -6.575 -8.561 1.00 89.31 316 HIS A O 1
ATOM 2402 N N . PHE A 1 317 ? 11.808 -5.424 -8.228 1.00 91.69 317 PHE A N 1
ATOM 2403 C CA . PHE A 1 317 ? 11.511 -5.101 -9.620 1.00 91.69 317 PHE A CA 1
ATOM 2404 C C . PHE A 1 317 ? 11.622 -3.600 -9.863 1.00 91.69 317 PHE A C 1
ATOM 2406 O O . PHE A 1 317 ? 11.333 -2.802 -8.976 1.00 91.69 317 PHE A O 1
ATOM 2413 N N . VAL A 1 318 ? 11.975 -3.230 -11.090 1.00 90.19 318 VAL A N 1
ATOM 2414 C CA . VAL A 1 318 ? 12.018 -1.847 -11.561 1.00 90.19 318 VAL A CA 1
ATOM 2415 C C . VAL A 1 318 ? 11.175 -1.703 -12.822 1.00 90.19 318 VAL A C 1
ATOM 2417 O O . VAL A 1 318 ? 11.267 -2.535 -13.726 1.00 90.19 318 VAL A O 1
ATOM 2420 N N . ARG A 1 319 ? 10.398 -0.620 -12.893 1.00 90.62 319 ARG A N 1
ATOM 2421 C CA . ARG A 1 319 ? 9.714 -0.131 -14.100 1.00 90.62 319 ARG A CA 1
ATOM 2422 C C . ARG A 1 319 ? 10.308 1.227 -14.462 1.00 90.62 319 ARG A C 1
ATOM 2424 O O . ARG A 1 319 ? 10.405 2.088 -13.591 1.00 90.62 319 ARG A O 1
ATOM 2431 N N . THR A 1 320 ? 10.696 1.451 -15.713 1.00 87.25 320 THR A N 1
ATOM 2432 C CA . THR A 1 320 ? 11.258 2.739 -16.168 1.00 87.25 320 THR A CA 1
ATOM 2433 C C . THR A 1 320 ? 10.261 3.500 -17.041 1.00 87.25 320 THR A C 1
ATOM 2435 O O . THR A 1 320 ? 9.364 2.906 -17.633 1.00 87.25 320 THR A O 1
ATOM 2438 N N . GLN A 1 321 ? 10.438 4.817 -17.198 1.00 82.50 321 GLN A N 1
ATOM 2439 C CA . GLN A 1 321 ? 9.641 5.608 -18.151 1.00 82.50 321 GLN A CA 1
ATOM 2440 C C . GLN A 1 321 ? 9.800 5.139 -19.607 1.00 82.50 321 GLN A C 1
ATOM 2442 O O . GLN A 1 321 ? 8.866 5.271 -20.393 1.00 82.50 321 GLN A O 1
ATOM 2447 N N . SER A 1 322 ? 10.955 4.572 -19.974 1.00 83.75 322 SER A N 1
ATOM 2448 C CA . SER A 1 322 ? 11.187 4.004 -21.309 1.00 83.75 322 SER A CA 1
ATOM 2449 C C . SER A 1 322 ? 10.456 2.678 -21.555 1.00 83.75 322 SER A C 1
ATOM 2451 O O . SER A 1 322 ? 10.319 2.281 -22.708 1.00 83.75 322 SER A O 1
ATOM 2453 N N . ALA A 1 323 ? 10.002 2.002 -20.496 1.00 86.31 323 ALA A N 1
ATOM 2454 C CA . ALA A 1 323 ? 9.304 0.721 -20.551 1.00 86.31 323 ALA A CA 1
ATOM 2455 C C . ALA A 1 323 ? 8.155 0.690 -19.512 1.00 86.31 323 ALA A C 1
ATOM 2457 O O . ALA A 1 323 ? 8.189 -0.077 -18.549 1.00 86.31 323 ALA A O 1
ATOM 2458 N N . PRO A 1 324 ? 7.114 1.538 -19.665 1.00 82.50 324 PRO A N 1
ATOM 2459 C CA . PRO A 1 324 ? 6.094 1.777 -18.633 1.00 82.50 324 PRO A CA 1
ATOM 2460 C C . PRO A 1 324 ? 5.107 0.612 -18.431 1.00 82.50 324 PRO A C 1
ATOM 2462 O O . PRO A 1 324 ? 4.231 0.684 -17.568 1.00 82.50 324 PRO A O 1
ATOM 2465 N N . ASN A 1 325 ? 5.235 -0.456 -19.220 1.00 86.25 325 ASN A N 1
ATOM 2466 C CA . ASN A 1 325 ? 4.456 -1.688 -19.095 1.00 86.25 325 ASN A CA 1
ATOM 2467 C C . ASN A 1 325 ? 5.306 -2.877 -18.612 1.00 86.25 325 ASN A C 1
ATOM 2469 O O . ASN A 1 325 ? 4.740 -3.907 -18.244 1.00 86.2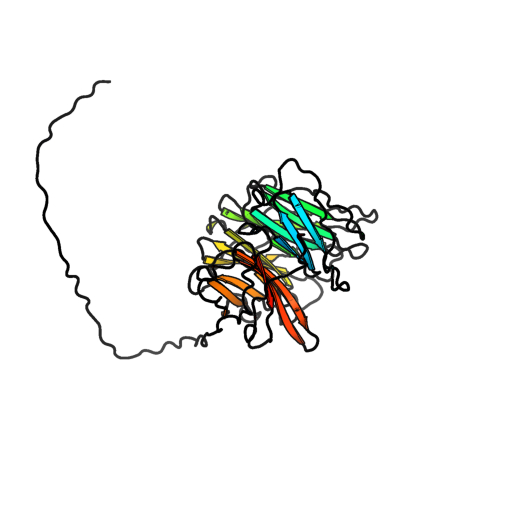5 325 ASN A O 1
ATOM 2473 N N . ASP A 1 326 ? 6.637 -2.740 -18.581 1.00 89.88 326 ASP A N 1
ATOM 2474 C CA . ASP A 1 326 ? 7.562 -3.834 -18.295 1.00 89.88 326 ASP A CA 1
ATOM 2475 C C . ASP A 1 326 ? 8.154 -3.709 -16.889 1.00 89.88 326 ASP A C 1
ATOM 2477 O O . ASP A 1 326 ? 8.626 -2.655 -16.461 1.00 89.88 326 ASP A O 1
ATOM 2481 N N . TRP A 1 327 ? 8.143 -4.826 -16.165 1.00 93.56 327 TRP A N 1
ATOM 2482 C CA . TRP A 1 327 ? 8.683 -4.935 -14.814 1.00 93.56 327 TRP A CA 1
ATOM 2483 C C . TRP A 1 327 ? 9.909 -5.842 -14.827 1.00 93.56 327 TRP A C 1
ATOM 2485 O O . TRP A 1 327 ? 9.802 -7.058 -14.987 1.00 93.56 327 TRP A O 1
ATOM 2495 N N . HIS A 1 328 ? 11.088 -5.255 -14.641 1.00 90.38 328 HIS A N 1
ATOM 2496 C CA . HIS A 1 328 ? 12.358 -5.971 -14.674 1.00 90.38 328 HIS A CA 1
ATOM 2497 C C . HIS A 1 328 ? 12.796 -6.344 -13.259 1.00 90.38 328 HIS A C 1
ATOM 2499 O O . HIS A 1 328 ? 13.059 -5.466 -12.442 1.00 90.38 328 HIS A O 1
ATOM 2505 N N . MET A 1 329 ? 12.909 -7.639 -12.951 1.00 88.38 329 MET A N 1
ATOM 2506 C CA . MET A 1 329 ? 13.482 -8.084 -11.677 1.00 88.38 329 MET A CA 1
ATOM 2507 C C . MET A 1 329 ? 14.991 -7.798 -11.658 1.00 88.38 329 MET A C 1
ATOM 2509 O O . MET A 1 329 ? 15.751 -8.452 -12.368 1.00 88.38 329 MET A O 1
ATOM 2513 N N . ILE A 1 330 ? 15.425 -6.850 -10.826 1.00 84.00 330 ILE A N 1
ATOM 2514 C CA . ILE A 1 330 ? 16.842 -6.481 -10.655 1.00 84.00 330 ILE A CA 1
ATOM 2515 C C . ILE A 1 330 ? 17.499 -7.168 -9.450 1.00 84.00 330 ILE A C 1
ATOM 2517 O O . ILE A 1 330 ? 18.713 -7.094 -9.272 1.00 84.00 330 ILE A O 1
ATOM 2521 N N . GLY A 1 331 ? 16.717 -7.835 -8.596 1.00 78.25 331 GLY A N 1
ATOM 2522 C CA . GLY A 1 331 ? 17.258 -8.585 -7.469 1.00 78.25 331 GLY A CA 1
ATOM 2523 C C . GLY A 1 331 ? 16.268 -9.553 -6.832 1.00 78.25 331 GLY A C 1
ATOM 2524 O O . GLY A 1 331 ? 15.099 -9.236 -6.639 1.00 78.25 331 GLY A O 1
ATOM 2525 N N . ARG A 1 332 ? 16.781 -10.721 -6.442 1.00 80.69 332 ARG A N 1
ATOM 2526 C CA . ARG A 1 332 ? 16.172 -11.652 -5.490 1.00 80.69 332 ARG A CA 1
ATOM 2527 C C . ARG A 1 332 ? 17.046 -11.714 -4.237 1.00 80.69 332 ARG A C 1
ATOM 2529 O O . ARG A 1 332 ? 18.079 -12.368 -4.240 1.00 80.69 332 ARG A O 1
ATOM 2536 N N . VAL A 1 333 ? 16.646 -11.032 -3.177 1.00 77.44 333 VAL A N 1
ATOM 2537 C CA . VAL A 1 333 ? 17.374 -10.982 -1.907 1.00 77.44 333 VAL A CA 1
ATOM 2538 C C . VAL A 1 333 ? 16.969 -12.172 -1.055 1.00 77.44 333 VAL A C 1
ATOM 2540 O O . VAL A 1 333 ? 15.882 -12.158 -0.488 1.00 77.44 333 VAL A O 1
ATOM 2543 N N . ALA A 1 334 ? 17.805 -13.202 -0.956 1.00 75.56 334 ALA A N 1
ATOM 2544 C CA . ALA A 1 334 ? 17.518 -14.327 -0.070 1.00 75.56 334 ALA A CA 1
ATOM 2545 C C . ALA A 1 334 ? 17.701 -13.924 1.404 1.00 75.56 334 ALA A C 1
ATOM 2547 O O . ALA A 1 334 ? 18.699 -13.298 1.775 1.00 75.56 334 ALA A O 1
ATOM 2548 N N . PHE A 1 335 ? 16.763 -14.328 2.262 1.00 74.25 335 PHE A N 1
ATOM 2549 C CA . PHE A 1 335 ? 17.051 -14.410 3.693 1.00 74.25 335 PHE A CA 1
ATOM 2550 C C . PHE A 1 335 ? 17.869 -15.681 3.974 1.00 74.25 335 PHE A C 1
ATOM 2552 O O . PHE A 1 335 ? 17.742 -16.660 3.232 1.00 74.25 335 PHE A O 1
ATOM 2559 N N . PRO A 1 336 ? 18.712 -15.695 5.020 1.00 67.75 336 PRO A N 1
ATOM 2560 C CA . PRO A 1 336 ? 19.410 -16.904 5.444 1.00 67.75 336 PRO A CA 1
ATOM 2561 C C . PRO A 1 336 ? 18.479 -18.088 5.732 1.00 67.75 336 PRO A C 1
ATOM 2563 O O . PRO A 1 336 ? 17.300 -17.923 6.051 1.00 67.75 336 PRO A O 1
ATOM 2566 N N . GLN A 1 337 ? 19.026 -19.300 5.614 1.00 67.69 337 GLN A N 1
ATOM 2567 C CA . GLN A 1 337 ? 18.273 -20.543 5.787 1.00 67.69 337 GLN A CA 1
ATOM 2568 C C . GLN A 1 337 ? 17.543 -20.585 7.138 1.00 67.69 337 GLN A C 1
ATOM 2570 O O . GLN A 1 337 ? 18.066 -20.141 8.160 1.00 67.69 337 GLN A O 1
ATOM 2575 N N . ASN A 1 338 ? 16.339 -21.163 7.130 1.00 71.19 338 ASN A N 1
ATOM 2576 C CA . ASN A 1 338 ? 15.405 -21.247 8.261 1.00 71.19 338 ASN A CA 1
ATOM 2577 C C . ASN A 1 338 ? 14.765 -19.917 8.708 1.00 71.19 338 ASN A C 1
ATOM 2579 O O . ASN A 1 338 ? 13.988 -19.922 9.662 1.00 71.19 338 ASN A O 1
ATOM 2583 N N . ILE A 1 339 ? 15.013 -18.797 8.018 1.00 73.06 339 ILE A N 1
ATOM 2584 C CA . ILE A 1 339 ? 14.218 -17.577 8.204 1.00 73.06 339 ILE A CA 1
ATOM 2585 C C . ILE A 1 339 ? 12.961 -17.657 7.321 1.00 73.06 339 ILE A C 1
ATOM 2587 O O . ILE A 1 339 ? 13.087 -17.788 6.102 1.00 73.06 339 ILE A O 1
ATOM 2591 N N . PRO A 1 340 ? 11.747 -17.586 7.900 1.00 76.31 340 PRO A N 1
ATOM 2592 C CA . PRO A 1 340 ? 10.513 -17.652 7.126 1.00 76.31 340 PRO A CA 1
ATOM 2593 C C . PRO A 1 340 ? 10.274 -16.369 6.310 1.00 76.31 340 PRO A C 1
ATOM 2595 O O . PRO A 1 340 ? 10.947 -15.356 6.524 1.00 76.31 340 PRO A O 1
ATOM 2598 N N . PRO A 1 341 ? 9.307 -16.385 5.373 1.00 80.75 341 PRO A N 1
ATOM 2599 C CA . PRO A 1 341 ? 8.947 -15.219 4.574 1.00 80.75 341 PRO A CA 1
ATOM 2600 C C . PRO A 1 341 ? 8.686 -13.958 5.398 1.00 80.75 341 PRO A C 1
ATOM 2602 O O . PRO A 1 341 ? 8.088 -14.013 6.477 1.00 80.75 341 PRO A O 1
ATOM 2605 N N . ALA A 1 342 ? 9.091 -12.809 4.850 1.00 79.44 342 ALA A N 1
ATOM 2606 C CA . ALA A 1 342 ? 8.646 -11.530 5.381 1.00 79.44 342 ALA A CA 1
ATOM 2607 C C . ALA A 1 342 ? 7.131 -11.412 5.204 1.00 79.44 342 ALA A C 1
ATOM 2609 O O . ALA A 1 342 ? 6.565 -11.801 4.184 1.00 79.44 342 ALA A O 1
ATOM 2610 N N . SER A 1 343 ? 6.479 -10.876 6.221 1.00 72.06 343 SER A N 1
ATOM 2611 C CA . SER A 1 343 ? 5.027 -10.840 6.313 1.00 72.06 343 SER A CA 1
ATOM 2612 C C . SER A 1 343 ? 4.468 -9.440 6.047 1.00 72.06 343 SER A C 1
ATOM 2614 O O . SER A 1 343 ? 3.373 -9.285 5.510 1.00 72.06 343 SER A O 1
ATOM 2616 N N . CYS A 1 344 ? 5.266 -8.412 6.325 1.00 71.62 344 CYS A N 1
ATOM 2617 C CA . CYS A 1 344 ? 5.018 -7.031 5.944 1.00 71.62 344 CYS A CA 1
ATOM 2618 C C . CYS A 1 344 ? 6.346 -6.345 5.600 1.00 71.62 344 CYS A C 1
ATOM 2620 O O . CYS A 1 344 ? 7.379 -6.631 6.215 1.00 71.62 344 CYS A O 1
ATOM 2622 N N . LEU A 1 345 ? 6.301 -5.425 4.640 1.00 74.25 345 LEU A N 1
ATOM 2623 C CA . LEU A 1 345 ? 7.379 -4.501 4.314 1.00 74.25 345 LEU A CA 1
ATOM 2624 C C . LEU A 1 345 ? 6.817 -3.082 4.408 1.00 74.25 345 LEU A C 1
ATOM 2626 O O . LEU A 1 345 ? 5.701 -2.822 3.964 1.00 74.25 345 LEU A O 1
ATOM 2630 N N . SER A 1 346 ? 7.611 -2.156 4.927 1.00 73.06 346 SER A N 1
ATOM 2631 C CA . SER A 1 346 ? 7.421 -0.724 4.716 1.00 73.06 346 SER A CA 1
ATOM 2632 C C . SER A 1 346 ? 8.769 -0.166 4.301 1.00 73.06 346 SER A C 1
ATOM 2634 O O . SER A 1 346 ? 9.696 -0.161 5.107 1.00 73.06 346 SER A O 1
ATOM 2636 N N . PHE A 1 347 ? 8.891 0.219 3.032 1.00 73.50 347 PHE A N 1
ATOM 2637 C CA . PHE A 1 347 ? 10.067 0.899 2.500 1.00 73.50 347 PHE A CA 1
ATOM 2638 C C . PHE A 1 347 ? 9.770 2.380 2.315 1.00 73.50 347 PHE A C 1
ATOM 2640 O O . PHE A 1 347 ? 8.669 2.752 1.918 1.00 73.50 347 PHE A O 1
ATOM 2647 N N . ASN A 1 348 ? 10.797 3.196 2.506 1.00 69.62 348 ASN A N 1
ATOM 2648 C CA . ASN A 1 348 ? 10.860 4.540 1.964 1.00 69.62 348 ASN A CA 1
ATOM 2649 C C . ASN A 1 348 ? 12.219 4.753 1.273 1.00 69.62 348 ASN A C 1
ATOM 2651 O O . ASN A 1 348 ? 13.158 3.971 1.448 1.00 69.62 348 ASN A O 1
ATOM 2655 N N . SER A 1 349 ? 12.323 5.807 0.473 1.00 72.38 349 SER A N 1
ATOM 2656 C CA . SER A 1 349 ? 13.564 6.244 -0.152 1.00 72.38 349 SER A CA 1
ATOM 2657 C C . SER A 1 349 ? 14.097 7.522 0.492 1.00 72.38 349 SER A C 1
ATOM 2659 O O . SER A 1 349 ? 13.343 8.355 0.992 1.00 72.38 349 SER A O 1
ATOM 2661 N N . ARG A 1 350 ? 15.419 7.692 0.481 1.00 71.38 350 ARG A N 1
ATOM 2662 C CA . ARG A 1 350 ? 16.076 8.945 0.862 1.00 71.38 350 ARG A CA 1
ATOM 2663 C C . ARG A 1 350 ? 17.246 9.250 -0.060 1.00 71.38 350 ARG A C 1
ATOM 2665 O O . ARG A 1 350 ? 17.943 8.346 -0.521 1.00 71.38 350 ARG A O 1
ATOM 2672 N N . PHE A 1 351 ? 17.512 10.536 -0.256 1.00 66.44 351 PHE A N 1
ATOM 2673 C CA . PHE A 1 351 ? 18.763 10.992 -0.851 1.00 66.44 351 PHE A CA 1
ATOM 2674 C C . PHE A 1 351 ? 19.817 11.112 0.242 1.00 66.44 351 PHE A C 1
ATOM 2676 O O . PHE A 1 351 ? 19.689 11.925 1.157 1.00 66.44 351 PHE A O 1
ATOM 2683 N N . ALA A 1 352 ? 20.858 10.291 0.152 1.00 62.16 352 ALA A N 1
ATOM 2684 C CA . ALA A 1 352 ? 22.058 10.477 0.949 1.00 62.16 352 ALA A CA 1
ATOM 2685 C C . ALA A 1 352 ? 22.940 11.584 0.340 1.00 62.16 352 ALA A C 1
ATOM 2687 O O . ALA A 1 352 ? 22.802 11.955 -0.829 1.00 62.16 352 ALA A O 1
ATOM 2688 N N . THR A 1 353 ? 23.884 12.095 1.133 1.00 56.12 353 THR A N 1
ATOM 2689 C CA . THR A 1 353 ? 24.728 13.280 0.864 1.00 56.12 353 THR A CA 1
ATOM 2690 C C . THR A 1 353 ? 25.626 13.214 -0.381 1.00 56.12 353 THR A C 1
ATOM 2692 O O . THR A 1 353 ? 26.347 14.169 -0.658 1.00 56.12 353 THR A O 1
ATOM 2695 N N . HIS A 1 354 ? 25.586 12.122 -1.148 1.00 60.75 354 HIS A N 1
ATOM 2696 C CA . HIS A 1 354 ? 26.423 11.885 -2.330 1.00 60.75 354 HIS A CA 1
ATOM 2697 C C . HIS A 1 354 ? 25.622 11.457 -3.576 1.00 60.75 354 HIS A C 1
ATOM 2699 O O . HIS A 1 354 ? 26.171 10.837 -4.483 1.00 60.75 354 HIS A O 1
ATOM 2705 N N . GLY A 1 355 ? 24.315 11.749 -3.632 1.00 63.62 355 GLY A N 1
ATOM 2706 C CA . GLY A 1 355 ? 23.461 11.388 -4.779 1.00 63.62 355 GLY A CA 1
ATOM 2707 C C . GLY A 1 355 ? 23.117 9.893 -4.864 1.00 63.62 355 GLY A C 1
ATOM 2708 O O . GLY A 1 355 ? 22.565 9.419 -5.863 1.00 63.62 355 GLY A O 1
ATOM 2709 N N . THR A 1 356 ? 23.423 9.128 -3.816 1.00 65.06 356 THR A N 1
ATOM 2710 C CA . THR A 1 356 ? 22.908 7.773 -3.627 1.00 65.06 356 THR A CA 1
ATOM 2711 C C . THR A 1 356 ? 21.454 7.825 -3.162 1.00 65.06 356 THR A C 1
ATOM 2713 O O . THR A 1 356 ? 21.105 8.520 -2.208 1.00 65.06 356 THR A O 1
ATOM 2716 N N . HIS A 1 357 ? 20.605 7.091 -3.876 1.00 69.88 357 HIS A N 1
ATOM 2717 C CA . HIS A 1 357 ? 19.218 6.828 -3.532 1.00 69.88 357 HIS A CA 1
ATOM 2718 C C . HIS A 1 357 ? 19.209 5.586 -2.642 1.00 69.88 357 HIS A C 1
ATOM 2720 O O . HIS A 1 357 ? 19.465 4.471 -3.100 1.00 69.88 357 HIS A O 1
ATOM 2726 N N . GLU A 1 358 ? 18.996 5.788 -1.348 1.00 74.06 358 GLU A N 1
ATOM 2727 C CA . GLU A 1 358 ? 18.963 4.709 -0.369 1.00 74.06 358 GLU A CA 1
ATOM 2728 C C . GLU A 1 358 ? 17.512 4.324 -0.096 1.00 74.06 358 GLU A C 1
ATOM 2730 O O . GLU A 1 358 ? 16.730 5.135 0.399 1.00 74.06 358 GLU A O 1
ATOM 2735 N N . LEU A 1 359 ? 17.162 3.076 -0.396 1.00 76.06 359 LEU A N 1
ATOM 2736 C CA . LEU A 1 359 ? 15.924 2.461 0.058 1.00 76.06 359 LEU A CA 1
ATOM 2737 C C . LEU A 1 359 ? 16.166 1.928 1.469 1.00 76.06 359 LEU A C 1
ATOM 2739 O O . LEU A 1 359 ? 17.111 1.169 1.693 1.00 76.06 359 LEU A O 1
ATOM 2743 N N . TYR A 1 360 ? 15.327 2.319 2.419 1.00 75.00 360 TYR A N 1
ATOM 2744 C CA . TYR A 1 360 ? 15.376 1.859 3.803 1.00 75.00 360 TYR A CA 1
ATOM 2745 C C . TYR A 1 360 ? 14.020 1.286 4.199 1.00 75.00 360 TYR A C 1
ATOM 2747 O O . TYR A 1 360 ? 12.991 1.757 3.720 1.00 75.00 360 TYR A O 1
ATOM 2755 N N . ALA A 1 361 ? 14.012 0.253 5.041 1.00 71.62 361 ALA A N 1
ATOM 2756 C CA . ALA A 1 361 ? 12.787 -0.455 5.379 1.00 71.62 361 ALA A CA 1
ATOM 2757 C C . ALA A 1 361 ? 12.698 -0.997 6.787 1.00 71.62 361 ALA A C 1
ATOM 2759 O O . ALA A 1 361 ? 13.690 -1.423 7.376 1.00 71.62 361 ALA A O 1
ATOM 2760 N N . LEU A 1 362 ? 11.443 -1.114 7.214 1.00 75.06 362 LEU A N 1
ATOM 2761 C CA . LEU A 1 362 ? 10.984 -2.049 8.223 1.00 75.06 362 LEU A CA 1
ATOM 2762 C C . LEU A 1 362 ? 10.510 -3.338 7.539 1.00 75.06 362 LEU A C 1
ATOM 2764 O O . LEU A 1 362 ? 9.616 -3.320 6.691 1.00 75.06 362 LEU A O 1
ATOM 2768 N N . VAL A 1 363 ? 11.103 -4.462 7.929 1.00 78.31 363 VAL A N 1
ATOM 2769 C CA . VAL A 1 363 ? 10.744 -5.817 7.495 1.00 78.31 363 VAL A CA 1
ATOM 2770 C C . VAL A 1 363 ? 10.196 -6.564 8.702 1.00 78.31 363 VAL A C 1
ATOM 2772 O O . VAL A 1 363 ? 10.876 -6.653 9.725 1.00 78.31 363 VAL A O 1
ATOM 2775 N N . GLN A 1 364 ? 8.991 -7.120 8.596 1.00 76.88 364 GLN A N 1
ATOM 2776 C CA . GLN A 1 364 ? 8.423 -7.965 9.645 1.00 76.88 364 GLN A CA 1
ATOM 2777 C C . GLN A 1 364 ? 8.652 -9.444 9.325 1.00 76.88 364 GLN A C 1
ATOM 2779 O O . GLN A 1 364 ? 8.292 -9.907 8.244 1.00 76.88 364 GLN A O 1
ATOM 2784 N N . ILE A 1 365 ? 9.242 -10.189 10.264 1.00 76.56 365 ILE A N 1
ATOM 2785 C CA . ILE A 1 365 ? 9.465 -11.641 10.160 1.00 76.56 365 ILE A CA 1
ATOM 2786 C C . ILE A 1 365 ? 9.177 -12.277 11.523 1.00 76.56 365 ILE A C 1
ATOM 2788 O O . ILE A 1 365 ? 9.731 -11.827 12.525 1.00 76.56 365 ILE A O 1
ATOM 2792 N N . CYS A 1 366 ? 8.324 -13.308 11.582 1.00 73.44 366 CYS A N 1
ATOM 2793 C CA . CYS A 1 366 ? 7.921 -13.981 12.834 1.00 73.44 366 CYS A CA 1
ATOM 2794 C C . CYS A 1 366 ? 7.518 -13.023 13.970 1.00 73.44 366 CYS A C 1
ATOM 2796 O O . CYS A 1 366 ? 7.897 -13.221 15.125 1.00 73.44 366 CYS A O 1
ATOM 2798 N N . GLY A 1 367 ? 6.800 -11.945 13.646 1.00 68.00 367 GLY A N 1
ATOM 2799 C CA . GLY A 1 367 ? 6.421 -10.973 14.665 1.00 68.00 367 GLY A CA 1
ATOM 2800 C C . GLY A 1 367 ? 7.604 -10.224 15.277 1.00 68.00 367 GLY A C 1
ATOM 2801 O O . GLY A 1 367 ? 7.568 -9.891 16.456 1.00 68.00 367 GLY A O 1
ATOM 2802 N N . ARG A 1 368 ? 8.669 -9.979 14.508 1.00 71.81 368 ARG A N 1
ATOM 2803 C CA . ARG A 1 368 ? 9.798 -9.110 14.870 1.00 71.81 368 ARG A CA 1
ATOM 2804 C C . ARG A 1 368 ? 10.068 -8.123 13.741 1.00 71.81 368 ARG A C 1
ATOM 2806 O O . ARG A 1 368 ? 9.933 -8.489 12.574 1.00 71.81 368 ARG A O 1
ATOM 2813 N N . LEU A 1 369 ? 10.457 -6.898 14.092 1.00 73.50 369 LEU A N 1
ATOM 2814 C CA . LEU A 1 369 ? 10.819 -5.852 13.137 1.00 73.50 369 LEU A CA 1
ATOM 2815 C C . LEU A 1 369 ? 12.338 -5.790 12.947 1.00 73.50 369 LEU A C 1
ATOM 2817 O O . LEU A 1 369 ? 13.104 -5.748 13.913 1.00 73.50 369 LEU A O 1
ATOM 2821 N N . TYR A 1 370 ? 12.750 -5.745 11.686 1.00 75.75 370 TYR A N 1
ATOM 2822 C CA . TYR A 1 370 ? 14.132 -5.606 11.250 1.00 75.75 370 TYR A CA 1
ATOM 2823 C C . TYR A 1 370 ? 14.267 -4.365 10.380 1.00 75.75 370 TYR A C 1
ATOM 2825 O O . TYR A 1 370 ? 13.400 -4.084 9.555 1.00 75.75 370 TYR A O 1
ATOM 2833 N N . HIS A 1 371 ? 15.381 -3.659 10.525 1.00 76.12 371 HIS A N 1
ATOM 2834 C CA . HIS A 1 371 ? 15.776 -2.605 9.612 1.00 76.12 371 HIS A CA 1
ATOM 2835 C C . HIS A 1 371 ? 16.691 -3.167 8.517 1.00 76.12 371 HIS A C 1
ATOM 2837 O O . HIS A 1 371 ? 17.732 -3.754 8.819 1.00 76.12 371 HIS A O 1
ATOM 2843 N N . VAL A 1 372 ? 16.355 -2.920 7.251 1.00 78.50 372 VAL A N 1
ATOM 2844 C CA . VAL A 1 372 ? 17.246 -3.149 6.099 1.00 78.50 372 VAL A CA 1
ATOM 2845 C C . VAL A 1 372 ? 17.440 -1.840 5.341 1.00 78.50 372 VAL A C 1
ATOM 2847 O O . VAL A 1 372 ? 16.527 -1.022 5.263 1.00 78.50 372 VAL A O 1
ATOM 2850 N N . LYS A 1 373 ? 18.630 -1.627 4.778 1.00 78.19 373 LYS A N 1
ATOM 2851 C CA . LYS A 1 373 ? 18.898 -0.520 3.853 1.00 78.19 373 LYS A CA 1
ATOM 2852 C C . LYS A 1 373 ? 19.727 -0.988 2.671 1.00 78.19 373 LYS A C 1
ATOM 2854 O O . LYS A 1 373 ? 20.600 -1.836 2.854 1.00 78.19 373 LYS A O 1
ATOM 2859 N N . THR A 1 374 ? 19.491 -0.399 1.504 1.00 76.56 374 THR A N 1
ATOM 2860 C CA . THR A 1 374 ? 20.383 -0.536 0.353 1.00 76.56 374 THR A CA 1
ATOM 2861 C C . THR A 1 374 ? 21.651 0.291 0.555 1.00 76.56 374 THR A C 1
ATOM 2863 O O . THR A 1 374 ? 21.668 1.259 1.316 1.00 76.56 374 THR A O 1
ATOM 2866 N N . THR A 1 375 ? 22.732 -0.091 -0.123 1.00 70.81 375 THR A N 1
ATOM 2867 C CA . THR A 1 375 ? 24.064 0.522 0.057 1.00 70.81 375 THR A CA 1
ATOM 2868 C C . THR A 1 375 ? 24.550 1.314 -1.154 1.00 70.81 375 THR A C 1
ATOM 2870 O O . THR A 1 375 ? 25.443 2.147 -1.024 1.00 70.81 375 THR A O 1
ATOM 2873 N N . SER A 1 376 ? 23.996 1.056 -2.343 1.00 69.94 376 SER A N 1
ATOM 2874 C CA . SER A 1 376 ? 24.423 1.702 -3.584 1.00 69.94 376 SER A CA 1
ATOM 2875 C C . SER A 1 376 ? 23.304 1.778 -4.624 1.00 69.94 376 SER A C 1
ATOM 2877 O O . SER A 1 376 ? 22.325 1.043 -4.574 1.00 69.94 376 SER A O 1
ATOM 2879 N N . ASN A 1 377 ? 23.492 2.645 -5.616 1.00 68.94 377 ASN A N 1
ATOM 2880 C CA . ASN A 1 377 ? 22.573 2.824 -6.742 1.00 68.94 377 ASN A CA 1
ATOM 2881 C C . ASN A 1 377 ? 22.636 1.709 -7.807 1.00 68.94 377 ASN A C 1
ATOM 2883 O O . ASN A 1 377 ? 21.758 1.657 -8.665 1.00 68.94 377 ASN A O 1
ATOM 2887 N N . ILE A 1 378 ? 23.714 0.914 -7.824 1.00 70.44 378 ILE A N 1
ATOM 2888 C CA . ILE A 1 378 ? 24.055 -0.022 -8.915 1.00 70.44 378 ILE A CA 1
ATOM 2889 C C . ILE A 1 378 ? 23.859 -1.467 -8.452 1.00 70.44 378 ILE A C 1
ATOM 2891 O O . ILE A 1 378 ? 23.281 -2.281 -9.162 1.00 70.44 378 ILE A O 1
ATOM 2895 N N . LEU A 1 379 ? 24.301 -1.768 -7.230 1.00 71.81 379 LEU A N 1
ATOM 2896 C CA . LEU A 1 379 ? 24.085 -3.037 -6.549 1.00 71.81 379 LEU A CA 1
ATOM 2897 C C . LEU A 1 379 ? 23.364 -2.736 -5.226 1.00 71.81 379 LEU A C 1
ATOM 2899 O O . LEU A 1 379 ? 24.020 -2.689 -4.181 1.00 71.81 379 LEU A O 1
ATOM 2903 N N . PRO A 1 380 ? 22.041 -2.469 -5.243 1.00 72.38 380 PRO A N 1
ATOM 2904 C CA . PRO A 1 380 ? 21.314 -1.998 -4.062 1.00 72.38 380 PRO A CA 1
ATOM 2905 C C . PRO A 1 380 ? 21.486 -2.914 -2.851 1.00 72.38 380 PRO A C 1
ATOM 2907 O O . PRO A 1 380 ? 21.681 -2.432 -1.740 1.00 72.38 380 PRO A O 1
ATOM 2910 N N . TRP A 1 381 ? 21.504 -4.225 -3.081 1.00 77.06 381 TRP A N 1
ATOM 2911 C CA . TRP A 1 381 ? 21.523 -5.241 -2.031 1.00 77.06 381 TRP A CA 1
ATOM 2912 C C . TRP A 1 381 ? 22.919 -5.700 -1.592 1.00 77.06 381 TRP A C 1
ATOM 2914 O O . TRP A 1 381 ? 23.042 -6.448 -0.625 1.00 77.06 381 TRP A O 1
ATOM 2924 N N . HIS A 1 382 ? 23.985 -5.254 -2.261 1.00 72.88 382 HIS A N 1
ATOM 2925 C CA . HIS A 1 382 ? 25.351 -5.642 -1.904 1.00 72.88 382 HIS A CA 1
ATOM 2926 C C . HIS A 1 382 ? 25.716 -5.093 -0.516 1.00 72.88 382 HIS A C 1
ATOM 2928 O O . HIS A 1 382 ? 25.500 -3.915 -0.246 1.00 72.88 382 HIS A O 1
ATOM 2934 N N . ASN A 1 383 ? 26.239 -5.925 0.387 1.00 70.88 383 ASN A N 1
ATOM 2935 C CA . ASN A 1 383 ? 26.482 -5.583 1.800 1.00 70.88 383 ASN A CA 1
ATOM 2936 C C . ASN A 1 383 ? 25.246 -5.064 2.577 1.00 70.88 383 ASN A C 1
ATOM 2938 O O . ASN A 1 383 ? 25.397 -4.470 3.646 1.00 70.88 383 ASN A O 1
ATOM 2942 N N . SER A 1 384 ? 24.025 -5.267 2.069 1.00 73.56 384 SER A N 1
ATOM 2943 C CA . SER A 1 384 ? 22.807 -4.995 2.841 1.00 73.56 384 SER A CA 1
ATOM 2944 C C . SER A 1 384 ? 22.661 -6.022 3.967 1.00 73.56 384 SER A C 1
ATOM 2946 O O . SER A 1 384 ? 23.059 -7.178 3.820 1.00 73.56 384 SER A O 1
ATOM 2948 N N . ARG A 1 385 ? 22.082 -5.603 5.097 1.00 75.19 385 ARG A N 1
ATOM 2949 C CA . ARG A 1 385 ? 21.932 -6.427 6.308 1.00 75.19 385 ARG A CA 1
ATOM 2950 C C . ARG A 1 385 ? 20.538 -6.277 6.900 1.00 75.19 385 ARG A C 1
ATOM 2952 O O . ARG A 1 385 ? 19.988 -5.177 6.876 1.00 75.19 385 ARG A O 1
ATOM 2959 N N . LEU A 1 386 ? 19.994 -7.367 7.442 1.00 74.44 386 LEU A N 1
ATOM 2960 C CA . LEU A 1 386 ? 18.826 -7.332 8.326 1.00 74.44 386 LEU A CA 1
ATOM 2961 C C . LEU A 1 386 ? 19.319 -7.081 9.749 1.00 74.44 386 LEU A C 1
ATOM 2963 O O . LEU A 1 386 ? 19.794 -7.996 10.417 1.00 74.44 386 LEU A O 1
ATOM 2967 N N . ASN A 1 387 ? 19.195 -5.843 10.213 1.00 74.31 387 ASN A N 1
ATOM 2968 C CA . ASN A 1 387 ? 19.536 -5.487 11.583 1.00 74.31 387 ASN A CA 1
ATOM 2969 C C . ASN A 1 387 ? 18.269 -5.607 12.447 1.00 74.31 387 ASN A C 1
ATOM 2971 O O . ASN A 1 387 ? 17.264 -4.982 12.099 1.00 74.31 387 ASN A O 1
ATOM 2975 N N . PRO A 1 388 ? 18.258 -6.378 13.548 1.00 69.75 388 PRO A N 1
ATOM 2976 C CA . PRO A 1 388 ? 17.131 -6.356 14.476 1.00 69.75 388 PRO A CA 1
ATOM 2977 C C . PRO A 1 388 ? 16.970 -4.949 15.064 1.00 69.75 388 PRO A C 1
ATOM 2979 O O . PRO A 1 388 ? 17.959 -4.266 15.336 1.00 69.75 388 PRO A O 1
ATOM 2982 N N . ILE A 1 389 ? 15.728 -4.508 15.271 1.00 63.91 389 ILE A N 1
ATOM 2983 C CA . ILE A 1 389 ? 15.467 -3.264 16.003 1.00 63.91 389 ILE A CA 1
ATOM 2984 C C . ILE A 1 389 ? 15.541 -3.581 17.497 1.00 63.91 389 ILE A C 1
ATOM 2986 O O . ILE A 1 389 ? 14.557 -3.980 18.121 1.00 63.91 389 ILE A O 1
ATOM 2990 N N . GLU A 1 390 ? 16.748 -3.460 18.042 1.00 58.69 390 GLU A N 1
ATOM 2991 C CA . GLU A 1 390 ? 17.003 -3.556 19.478 1.00 58.69 390 GLU A CA 1
ATOM 2992 C C . GLU A 1 390 ? 16.568 -2.269 20.207 1.00 58.69 390 GLU A C 1
ATOM 2994 O O . GLU A 1 390 ? 16.082 -1.309 19.603 1.00 58.69 390 GLU A O 1
ATOM 2999 N N . GLN A 1 391 ? 16.631 -2.283 21.538 1.00 54.53 391 GLN A N 1
ATOM 3000 C CA . GLN A 1 391 ? 16.035 -1.240 22.371 1.00 54.53 391 GLN A CA 1
ATOM 3001 C C . GLN A 1 391 ? 16.726 0.139 22.213 1.00 54.53 391 GLN A C 1
ATOM 3003 O O . GLN A 1 391 ? 17.951 0.171 22.116 1.00 54.53 391 GLN A O 1
ATOM 3008 N N . PRO A 1 392 ? 15.986 1.272 22.259 1.00 50.16 392 PRO A N 1
ATOM 3009 C CA . PRO A 1 392 ? 14.538 1.388 22.416 1.00 50.16 392 PRO A CA 1
ATOM 3010 C C . PRO A 1 392 ? 13.807 1.580 21.070 1.00 50.16 392 PRO A C 1
ATOM 3012 O O . PRO A 1 392 ? 13.817 2.664 20.494 1.00 50.16 392 PRO A O 1
ATOM 3015 N N . GLY A 1 393 ? 13.117 0.543 20.578 1.00 48.84 393 GLY A N 1
ATOM 3016 C CA . GLY A 1 393 ? 12.052 0.694 19.570 1.00 48.84 393 GLY A CA 1
ATOM 3017 C C . GLY A 1 393 ? 10.777 1.344 20.149 1.00 48.84 393 GLY A C 1
ATOM 3018 O O . GLY A 1 393 ? 10.704 1.520 21.360 1.00 48.84 393 GLY A O 1
ATOM 3019 N N . PRO A 1 394 ? 9.746 1.660 19.341 1.00 46.53 394 PRO A N 1
ATOM 3020 C CA . PRO A 1 394 ? 8.620 2.488 19.799 1.00 46.53 394 PRO A CA 1
ATOM 3021 C C . PRO A 1 394 ? 7.790 1.881 20.944 1.00 46.53 394 PRO A C 1
ATOM 3023 O O . PRO A 1 394 ? 7.309 2.584 21.822 1.00 46.53 394 PRO A O 1
ATOM 3026 N N . PHE A 1 395 ? 7.612 0.561 20.931 1.00 52.31 395 PHE A N 1
ATOM 3027 C CA . PHE A 1 395 ? 6.514 -0.118 21.624 1.00 52.31 395 PHE A CA 1
ATOM 3028 C C . PHE A 1 395 ? 6.931 -0.677 22.998 1.00 52.31 395 PHE A C 1
ATOM 3030 O O . PHE A 1 395 ? 7.015 -1.900 23.149 1.00 52.31 395 PHE A O 1
ATOM 3037 N N . PHE A 1 396 ? 7.323 0.194 23.936 1.00 41.06 396 PHE A N 1
ATOM 3038 C CA . PHE A 1 396 ? 7.722 -0.197 25.303 1.00 41.06 396 PHE A CA 1
ATOM 3039 C C . PHE A 1 396 ? 6.551 -0.602 26.193 1.00 41.06 396 PHE A C 1
ATOM 3041 O O . PHE A 1 396 ? 5.504 0.071 26.123 1.00 41.06 396 PHE A O 1
#

Foldseek 3Di:
DDDDDDDDDDDDDDDDDDDDDDDDDDDDDDDDDDDDDDQDDDDDDAADADDPDPPDDDDFQDFAAFKEADPQGWMWGFAAQAIWTWGADPPDPADRIDATDHADDDPDGHHSVFWQHKYWDFWDQPVADTKIKMWTAGPQFIWIWIAQHPVSRYIDTDDRLQRVFGFGHYKEKEFADDPPDNKTKMKIWTAGQQGAIKIKMWIWDCDPVSDTDIDIDDIDGAARVLGGWHEKYKYKDFPDPDDDFTKIKIWMWTDGPQWIKIFIAIQGDVRDGPRRHIDTADDPAGFAAYKYWAFPPVQQRKIWIWTKHQVAFIWIWIDHPVHNPHTRTPHGHHHDPPFGIFHYKDWDWDQDPPRFIKIWIWTRTRSFTWIWIFDGPNRRSVNIHTHGPDPPDHPD

pLDDT: mean 72.57, std 20.37, range [23.25, 96.12]

Secondary structure (DSSP, 8-state):
------------------------PPPP---------------PPPP----------SPPPPSSS-EEE-TTSEEEEEETTEEEEEEB-TT-TT--BPPPEEPPP-SS--STTTEEEEEEEEE--TTS--EEEEEEEETTEEEEEEE--TT----EE---TTTTS-EEEEEEEEE-S-TT-SSEEEEEEEEETTSSEEEEEEEEEE-TTS-EEEEEPPPEEE-GGG-SEEEEEEEEEE--SSSSS--EEEEEEEEETTEEEEEEEEEETTTEE---SEEEPP-SS-B-S--EEEEETTSTTEEEEEEEBTTSSEEEEEE-TTSTT--EEEEEEPPPTTPPPP-EEEEEEEE-TTS-EEEEEEEEETTEEEEEE---SSSTTTT---EE--SS-S--